Protein 1R9O (pdb70)

CATH classification: 1.10.630.10

Sequence (455 aa):
RGKLPPGPTPLPLQIGIKDISKSLTNLSKVYGPVFTLYFGLKPIVVLHGYEAVKEALIDLGEEFSGRGIFPLAERANRGFGIVFSNGKKWKEIRRFSLMTLRNFGMGKRSIEDRVQEEARCLVEELRKTKASPCDPTFILGCAPCNVICSIIFHKRFDYKDQQFLNLMEKLNENIKILSSPWIPIIDYFPGTHNKLLKNVAFMKSYILEKVKEHQESMDMNNPQDFIDCFLMKMEKEKHNQPSEFTIESLENTAVDLFGAGTETTSTTLRYALLLLLKHPEVTAKVQEEIERVIGRNRSPCMQDRSHMPYTDAVVHEVQRYIDLLPTSLPHAVTCDIKFRNYLIPKGTTILISLTSVLHDNKEFPNPEMFDPHHFLDEGGNFKKSKYFMPFSAGKRICVGEALAGMELFLFLTSILQNFNLKSLVDPKNLDTTPVVNGFASVPPFYQLCFIPIHH

GO terms:
  GO:0008392 arachidonate epoxygenase activity (F, IDA)
  GO:0004497 monooxygenase activity (F, IDA)
  GO:0019373 epoxygenase P450 pathway (P, IDA)
  GO:0046456 icosanoid biosynthetic process (P, IDA)
  GO:0008210 estrogen metabolic process (P, IDA)
  GO:0052741 (R)-limonene 6-monooxygenase activity (F, EXP)
  GO:0101021 estrogen 2-hydroxylase activity (F, EXP)
  GO:0008404 arachidonate 14,15-epoxygenase activity (F, EXP)
  GO:0008405 arachidonate 11,12-epoxygenase activity (F, EXP)
  GO:0016712 oxidoreductase activity, acting on paired donors, with incorporation or reduction of molecular oxygen, reduced flavin or flavoprotein as one donor, and incorporation of one atom of oxygen (F, EXP)
  GO:0018675 (S)-limonene 6-monooxygenase activity (F, EXP)
  GO:0018676 (S)-limonene 7-monooxygenase activity (F, EXP)
  GO:0042759 long-chain fatty acid biosynthetic process (P, TAS)
  GO:0005789 endoplasmic reticulum membrane (C, TAS)
  GO:0019373 epoxygenase P450 pathway (P, TAS)
  GO:0004497 monooxygenase activity (F, TAS)
  GO:0097267 omega-hydroxylase P450 pathway (P, TAS)
  GO:0006805 xenobiotic metabolic process (P, TAS)
  GO:0042178 xenobiotic catabolic process (P, IDA)
  GO:0016491 oxidoreductase activity (F, IDA)

B-factor: mean 37.07, std 13.45, range [13.01, 79.29]

Organism: Homo sapiens (NCBI:txid9606)

Structure (mmCIF, N/CA/C/O backbone):
data_1R9O
#
_entry.id   1R9O
#
_cell.length_a   91.047
_cell.length_b   91.047
_cell.length_c   169.480
_cell.angle_alpha   90.00
_cell.angle_beta   90.00
_cell.angle_gamma   120.00
#
_symmetry.space_group_name_H-M   'H 3'
#
loop_
_entity.id
_entity.type
_entity.pdbx_description
1 polymer 'Cytochrome P450 2C9'
2 non-polymer 'PROTOPORPHYRIN IX CONTAINING FE'
3 non-polymer FLURBIPROFEN
4 non-polymer GLYCEROL
5 water water
#
loop_
_atom_site.group_PDB
_atom_site.id
_atom_site.type_symbol
_atom_site.label_atom_id
_atom_site.label_alt_id
_atom_site.label_comp_id
_atom_site.label_asym_id
_atom_site.label_entity_id
_atom_site.label_seq_id
_atom_site.pdbx_PDB_ins_code
_atom_site.Cartn_x
_atom_site.Cartn_y
_atom_site.Cartn_z
_atom_site.occupancy
_atom_site.B_iso_or_equiv
_atom_site.auth_seq_id
_atom_site.auth_comp_id
_atom_site.auth_asym_id
_atom_site.auth_atom_id
_atom_site.pdbx_PDB_model_num
ATOM 1 N N . ARG A 1 9 ? 17.782 23.589 -34.971 1.00 52.43 26 ARG A N 1
ATOM 2 C CA . ARG A 1 9 ? 18.504 23.492 -33.670 1.00 52.89 26 ARG A CA 1
ATOM 3 C C . ARG A 1 9 ? 17.469 23.206 -32.552 1.00 52.05 26 ARG A C 1
ATOM 4 O O . ARG A 1 9 ? 17.531 22.164 -31.888 1.00 52.85 26 ARG A O 1
ATOM 12 N N . GLY A 1 10 ? 16.522 24.120 -32.344 1.00 51.98 27 GLY A N 1
ATOM 13 C CA . GLY A 1 10 ? 15.344 23.768 -31.572 1.00 48.67 27 GLY A CA 1
ATOM 14 C C . GLY A 1 10 ? 14.067 23.825 -32.394 1.00 46.62 27 GLY A C 1
ATOM 15 O O . GLY A 1 10 ? 13.997 24.497 -33.427 1.00 46.39 27 GLY A O 1
ATOM 16 N N . LYS A 1 11 ? 13.043 23.114 -31.945 1.00 42.91 28 LYS A N 1
ATOM 17 C CA . LYS A 1 11 ? 11.792 23.133 -32.637 1.00 39.60 28 LYS A CA 1
ATOM 18 C C . LYS A 1 11 ? 10.740 23.068 -31.551 1.00 38.44 28 LYS A C 1
ATOM 19 O O . LYS A 1 11 ? 10.381 21.993 -31.046 1.00 36.25 28 LYS A O 1
ATOM 25 N N . LEU A 1 12 ? 10.271 24.253 -31.200 1.00 36.91 29 LEU A N 1
ATOM 26 C CA . LEU A 1 12 ? 9.278 24.402 -30.162 1.00 36.10 29 LEU A CA 1
ATOM 27 C C . LEU A 1 12 ? 7.908 23.980 -30.668 1.00 36.31 29 LEU A C 1
ATOM 28 O O . LEU A 1 12 ? 7.660 23.901 -31.886 1.00 35.59 29 LEU A O 1
ATOM 33 N N . PRO A 1 13 ? 6.996 23.671 -29.729 1.00 37.15 30 PRO A N 1
ATOM 34 C CA . PRO A 1 13 ? 5.644 23.261 -30.074 1.00 35.44 30 PRO A CA 1
ATOM 35 C C . PRO A 1 13 ? 4.924 24.444 -30.703 1.00 34.21 30 PRO A C 1
ATOM 36 O O . PRO A 1 13 ? 5.298 25.584 -30.483 1.00 32.53 30 PRO A O 1
ATOM 40 N N . PRO A 1 14 ? 3.863 24.183 -31.471 1.00 35.02 31 PRO A N 1
ATOM 41 C CA . PRO A 1 14 ? 3.103 25.261 -32.104 1.00 36.48 31 PRO A CA 1
ATOM 42 C C . PRO A 1 14 ? 2.277 26.040 -31.064 1.00 38.74 31 PRO A C 1
ATOM 43 O O . PRO A 1 14 ? 2.061 25.557 -29.935 1.00 35.80 31 PRO A O 1
ATOM 47 N N . GLY A 1 15 ? 1.820 27.243 -31.428 1.00 38.71 32 GLY A N 1
ATOM 48 C CA . GLY A 1 15 ? 1.027 28.030 -30.498 1.00 40.95 32 GLY A CA 1
ATOM 49 C C . GLY A 1 15 ? 0.433 29.229 -31.189 1.00 43.42 32 GLY A C 1
ATOM 50 O O . GLY A 1 15 ? 0.576 29.339 -32.400 1.00 43.67 32 GLY A O 1
ATOM 51 N N . PRO A 1 16 ? -0.238 30.134 -30.465 1.00 44.97 33 PRO A N 1
ATOM 52 C CA . PRO A 1 16 ? -0.858 31.352 -31.028 1.00 47.43 33 PRO A CA 1
ATOM 53 C C . PRO A 1 16 ? 0.247 32.315 -31.484 1.00 49.99 33 PRO A C 1
ATOM 54 O O . PRO A 1 16 ? 1.382 32.197 -31.018 1.00 49.41 33 PRO A O 1
ATOM 58 N N . THR A 1 17 ? -0.057 33.282 -32.358 1.00 52.41 34 THR A N 1
ATOM 59 C CA . THR A 1 17 ? 1.003 34.200 -32.780 1.00 54.85 34 THR A CA 1
ATOM 60 C C . THR A 1 17 ? 1.335 35.083 -31.572 1.00 55.92 34 THR A C 1
ATOM 61 O O . THR A 1 17 ? 0.464 35.398 -30.782 1.00 55.26 34 THR A O 1
ATOM 65 N N . PRO A 1 18 ? 2.611 35.484 -31.426 1.00 58.36 35 PRO A N 1
ATOM 66 C CA . PRO A 1 18 ? 3.208 36.309 -30.359 1.00 60.66 35 PRO A CA 1
ATOM 67 C C . PRO A 1 18 ? 2.350 37.264 -29.527 1.00 63.04 35 PRO A C 1
ATOM 68 O O . PRO A 1 18 ? 1.286 37.729 -29.967 1.00 63.40 35 PRO A O 1
ATOM 72 N N . LEU A 1 19 ? 2.848 37.536 -28.311 1.00 65.62 36 LEU A N 1
ATOM 73 C CA . LEU A 1 19 ? 2.224 38.418 -27.306 1.00 68.06 36 LEU A CA 1
ATOM 74 C C . LEU A 1 19 ? 1.025 37.890 -26.532 1.00 69.34 36 LEU A C 1
ATOM 75 O O . LEU A 1 19 ? 0.591 38.565 -25.596 1.00 70.73 36 LEU A O 1
ATOM 80 N N . PRO A 1 20 ? 0.476 36.695 -26.880 1.00 70.16 37 PRO A N 1
ATOM 81 C CA . PRO A 1 20 ? -0.698 36.211 -26.130 1.00 70.30 37 PRO A CA 1
ATOM 82 C C . PRO A 1 20 ? -0.558 36.276 -24.606 1.00 70.97 37 PRO A C 1
ATOM 83 O O . PRO A 1 20 ? 0.054 35.399 -23.983 1.00 71.66 37 PRO A O 1
ATOM 87 N N . LEU A 1 26 ? -9.194 44.655 -17.597 1.00 61.57 43 LEU A N 1
ATOM 88 C CA . LEU A 1 26 ? -8.719 45.298 -16.381 1.00 62.15 43 LEU A CA 1
ATOM 89 C C . LEU A 1 26 ? -7.666 44.393 -15.701 1.00 61.70 43 LEU A C 1
ATOM 90 O O . LEU A 1 26 ? -6.670 44.031 -16.321 1.00 60.99 43 LEU A O 1
ATOM 95 N N . GLN A 1 27 ? -7.897 44.034 -14.435 1.00 60.73 44 GLN A N 1
ATOM 96 C CA . GLN A 1 27 ? -6.962 43.199 -13.680 1.00 59.26 44 GLN A CA 1
ATOM 97 C C . GLN A 1 27 ? -7.220 41.685 -13.815 1.00 58.79 44 GLN A C 1
ATOM 98 O O . GLN A 1 27 ? -8.252 41.171 -13.328 1.00 58.88 44 GLN A O 1
ATOM 104 N N . ILE A 1 28 ? -6.281 40.981 -14.474 1.00 56.56 45 ILE A N 1
ATOM 105 C CA . ILE A 1 28 ? -6.350 39.517 -14.699 1.00 53.30 45 ILE A CA 1
ATOM 106 C C . ILE A 1 28 ? -5.524 38.647 -13.703 1.00 50.29 45 ILE A C 1
ATOM 107 O O . ILE A 1 28 ? -4.299 38.831 -13.524 1.00 48.58 45 ILE A O 1
ATOM 112 N N . GLY A 1 29 ? -6.206 37.677 -13.090 1.00 46.79 46 GLY A N 1
ATOM 113 C CA . GLY A 1 29 ? -5.557 36.799 -12.127 1.00 41.79 46 GLY A CA 1
ATOM 114 C C . GLY A 1 29 ? -5.090 35.461 -12.685 1.00 38.37 46 GLY A C 1
ATOM 115 O O . GLY A 1 29 ? -5.321 35.116 -13.851 1.00 36.02 46 GLY A O 1
ATOM 116 N N . ILE A 1 30 ? -4.436 34.683 -11.826 1.00 36.97 47 ILE A N 1
ATOM 117 C CA . ILE A 1 30 ? -3.926 33.377 -12.239 1.00 35.66 47 ILE A CA 1
ATOM 118 C C . ILE A 1 30 ? -5.035 32.444 -12.737 1.00 36.03 47 ILE A C 1
ATOM 119 O O . ILE A 1 30 ? -4.845 31.714 -13.701 1.00 37.60 47 ILE A O 1
ATOM 124 N N . LYS A 1 31 ? -6.213 32.507 -12.123 1.00 36.41 48 LYS A N 1
ATOM 125 C CA . LYS A 1 31 ? -7.313 31.668 -12.515 1.00 36.95 48 LYS A CA 1
ATOM 126 C C . LYS A 1 31 ? -7.813 31.992 -13.920 1.00 37.75 48 LYS A C 1
ATOM 127 O O . LYS A 1 31 ? -8.304 31.118 -14.649 1.00 36.86 48 LYS A O 1
ATOM 133 N N . ASP A 1 32 ? -7.653 33.246 -14.304 1.00 37.83 49 ASP A N 1
ATOM 134 C CA . ASP A 1 32 ? -8.035 33.699 -15.636 1.00 38.97 49 ASP A CA 1
ATOM 135 C C . ASP A 1 32 ? -7.003 33.168 -16.608 1.00 37.29 49 ASP A C 1
ATOM 136 O O . ASP A 1 32 ? -7.331 32.664 -17.713 1.00 38.13 49 ASP A O 1
ATOM 141 N N . ILE A 1 33 ? -5.748 33.272 -16.196 1.00 35.54 50 ILE A N 1
ATOM 142 C CA . ILE A 1 33 ? -4.658 32.771 -17.030 1.00 34.75 50 ILE A CA 1
ATOM 143 C C . ILE A 1 33 ? -4.842 31.269 -17.236 1.00 34.76 50 ILE A C 1
ATOM 144 O O . ILE A 1 33 ? -4.818 30.752 -18.371 1.00 32.82 50 ILE A O 1
ATOM 149 N N . SER A 1 34 ? -5.108 30.562 -16.143 1.00 33.80 51 SER A N 1
ATOM 150 C CA . SER A 1 34 ? -5.263 29.112 -16.270 1.00 34.19 51 SER A CA 1
ATOM 151 C C . SER A 1 34 ? -6.391 28.768 -17.246 1.00 33.87 51 SER A C 1
ATOM 152 O O . SER A 1 34 ? -6.282 27.879 -18.102 1.00 33.72 51 SER A O 1
ATOM 155 N N . LYS A 1 35 ? -7.488 29.497 -17.113 1.00 36.21 52 LYS A N 1
ATOM 156 C CA . LYS A 1 35 ? -8.642 29.311 -17.986 1.00 36.82 52 LYS A CA 1
ATOM 157 C C . LYS A 1 35 ? -8.155 29.549 -19.416 1.00 35.76 52 LYS A C 1
ATOM 158 O O . LYS A 1 35 ? -8.498 28.805 -20.320 1.00 36.05 52 LYS A O 1
ATOM 164 N N . SER A 1 36 ? -7.357 30.586 -19.631 1.00 35.58 53 SER A N 1
ATOM 165 C CA . SER A 1 36 ? -6.839 30.814 -20.986 1.00 35.32 53 SER A CA 1
ATOM 166 C C . SER A 1 36 ? -5.996 29.644 -21.457 1.00 35.04 53 SER A C 1
ATOM 167 O O . SER A 1 36 ? -6.099 29.205 -22.609 1.00 34.19 53 SER A O 1
ATOM 170 N N . LEU A 1 37 ? -5.145 29.114 -20.574 1.00 33.96 54 LEU A N 1
ATOM 171 C CA . LEU A 1 37 ? -4.302 27.996 -20.994 1.00 32.43 54 LEU A CA 1
ATOM 172 C C . LEU A 1 37 ? -5.107 26.757 -21.386 1.00 31.62 54 LEU A C 1
AT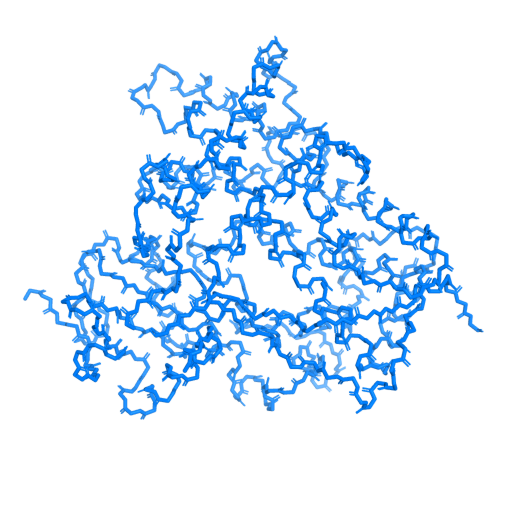OM 173 O O . LEU A 1 37 ? -4.758 26.027 -22.322 1.00 29.73 54 LEU A O 1
ATOM 178 N N . THR A 1 38 ? -6.190 26.513 -20.661 1.00 32.20 55 THR A N 1
ATOM 179 C CA . THR A 1 38 ? -7.047 25.354 -20.950 1.00 32.60 55 THR A CA 1
ATOM 180 C C . THR A 1 38 ? -7.743 25.513 -22.302 1.00 32.98 55 THR A C 1
ATOM 181 O O . THR A 1 38 ? -7.818 24.560 -23.119 1.00 32.34 55 THR A O 1
ATOM 185 N N . ASN A 1 39 ? -8.238 26.726 -22.560 1.00 35.10 56 ASN A N 1
ATOM 186 C CA . ASN A 1 39 ? -8.864 27.007 -23.864 1.00 36.25 56 ASN A CA 1
ATOM 187 C C . ASN A 1 39 ? -7.839 26.800 -24.992 1.00 35.74 56 ASN A C 1
ATOM 188 O O . ASN A 1 39 ? -8.157 26.206 -26.012 1.00 36.34 56 ASN A O 1
ATOM 193 N N . LEU A 1 40 ? -6.618 27.293 -24.809 1.00 34.98 57 LEU A N 1
ATOM 194 C CA . LEU A 1 40 ? -5.580 27.081 -25.800 1.00 35.23 57 LEU A CA 1
ATOM 195 C C . LEU A 1 40 ? -5.254 25.601 -26.013 1.00 37.47 57 LEU A C 1
ATOM 196 O O . LEU A 1 40 ? -4.923 25.218 -27.155 1.00 37.79 57 LEU A O 1
ATOM 201 N N . SER A 1 41 ? -5.340 24.752 -24.961 1.00 36.92 58 SER A N 1
ATOM 202 C CA . SER A 1 41 ? -5.014 23.331 -25.142 1.00 36.43 58 SER A CA 1
ATOM 203 C C . SER A 1 41 ? -6.037 22.668 -26.053 1.00 37.96 58 SER A C 1
ATOM 204 O O . SER A 1 41 ? -5.727 21.699 -26.754 1.00 37.74 58 SER A O 1
ATOM 207 N N . LYS A 1 42 ? -7.262 23.177 -26.053 1.00 39.68 59 LYS A N 1
ATOM 208 C CA . LYS A 1 42 ? -8.291 22.598 -26.913 1.00 42.84 59 LYS A CA 1
ATOM 209 C C . LYS A 1 42 ? -7.993 22.886 -28.407 1.00 42.48 59 LYS A C 1
ATOM 210 O O . LYS A 1 42 ? -8.299 22.092 -29.290 1.00 42.77 59 LYS A O 1
ATOM 216 N N . VAL A 1 43 ? -7.366 24.018 -28.662 1.00 42.03 60 VAL A N 1
ATOM 217 C CA . VAL A 1 43 ? -6.991 24.413 -30.027 1.00 43.61 60 VAL A CA 1
ATOM 218 C C . VAL A 1 43 ? -5.718 23.689 -30.488 1.00 43.82 60 VAL A C 1
ATOM 219 O O . VAL A 1 43 ? -5.755 22.910 -31.455 1.00 44.02 60 VAL A O 1
ATOM 223 N N . TYR A 1 44 ? -4.614 23.915 -29.752 1.00 43.33 61 TYR A N 1
ATOM 224 C CA . TYR A 1 44 ? -3.279 23.329 -30.035 1.00 41.89 61 TYR A CA 1
ATOM 225 C C . TYR A 1 44 ? -2.895 21.983 -29.434 1.00 40.69 61 TYR A C 1
ATOM 226 O O . TYR A 1 44 ? -1.841 21.453 -29.778 1.00 41.97 61 TYR A O 1
ATOM 235 N N . GLY A 1 45 ? -3.701 21.420 -28.538 1.00 38.58 62 GLY A N 1
ATOM 236 C CA . GLY A 1 45 ? -3.303 20.157 -27.923 1.00 35.42 62 GLY A CA 1
ATOM 237 C C . GLY A 1 45 ? -2.622 20.319 -26.534 1.00 34.58 62 GLY A C 1
ATOM 238 O O . GLY A 1 45 ? -2.469 21.450 -26.033 1.00 32.44 62 GLY A O 1
ATOM 239 N N . PRO A 1 46 ? -2.147 19.216 -25.914 1.00 33.66 63 PRO A N 1
ATOM 240 C CA . PRO A 1 46 ? -1.494 19.229 -24.587 1.00 32.72 63 PRO A CA 1
ATOM 241 C C . PRO A 1 46 ? -0.184 19.975 -24.421 1.00 31.31 63 PRO A C 1
ATOM 242 O O . PRO A 1 46 ? 0.160 20.321 -23.296 1.00 29.15 63 PRO A O 1
ATOM 246 N N . VAL A 1 47 ? 0.556 20.213 -25.507 1.00 30.65 64 VAL A N 1
ATOM 247 C CA . VAL A 1 47 ? 1.851 20.905 -25.420 1.00 29.80 64 VAL A CA 1
ATOM 248 C C . VAL A 1 47 ? 1.908 22.027 -26.452 1.00 32.78 64 VAL A C 1
ATOM 249 O O . VAL A 1 47 ? 1.776 21.745 -27.650 1.00 33.18 64 VAL A O 1
ATOM 253 N N . PHE A 1 48 ? 2.122 23.267 -26.006 1.00 31.61 65 PHE A N 1
ATOM 254 C CA . PHE A 1 48 ? 2.148 24.404 -26.912 1.00 31.28 65 PHE A CA 1
ATOM 255 C C . PHE A 1 48 ? 3.011 25.550 -26.422 1.00 33.56 65 PHE A C 1
ATOM 256 O O . PHE A 1 48 ? 3.375 25.629 -25.209 1.00 29.95 65 PHE A O 1
ATOM 264 N N . THR A 1 49 ? 3.370 26.430 -27.369 1.00 32.47 66 THR A N 1
ATOM 265 C CA . THR A 1 49 ? 4.213 27.568 -27.059 1.00 32.87 66 THR A CA 1
ATOM 266 C C . THR A 1 49 ? 3.467 28.882 -27.114 1.00 35.70 66 THR A C 1
ATOM 267 O O . THR A 1 49 ? 2.589 29.079 -27.971 1.00 35.77 66 THR A O 1
ATOM 271 N N . LEU A 1 50 ? 3.810 29.766 -26.169 1.00 37.68 67 LEU A N 1
ATOM 272 C CA . LEU A 1 50 ? 3.277 31.124 -26.072 1.00 41.35 67 LEU A CA 1
ATOM 273 C C . LEU A 1 50 ? 4.510 32.012 -26.132 1.00 44.19 67 LEU A C 1
ATOM 274 O O . LEU A 1 50 ? 5.577 31.588 -25.688 1.00 46.10 67 LEU A O 1
ATOM 279 N N . TYR A 1 51 ? 4.388 33.227 -26.662 1.00 46.69 68 TYR A N 1
ATOM 280 C CA . TYR A 1 51 ? 5.514 34.164 -26.700 1.00 48.60 68 TYR A CA 1
ATOM 281 C C . TYR A 1 51 ? 5.096 35.478 -26.082 1.00 51.40 68 TYR A C 1
ATOM 282 O O . TYR A 1 51 ? 4.010 35.958 -26.348 1.00 52.36 68 TYR A O 1
ATOM 291 N N . PHE A 1 52 ? 5.952 36.060 -25.254 1.00 54.40 69 PHE A N 1
ATOM 292 C CA . PHE A 1 52 ? 5.679 37.359 -24.662 1.00 56.52 69 PHE A CA 1
ATOM 293 C C . PHE A 1 52 ? 6.909 38.162 -25.019 1.00 57.98 69 PHE A C 1
ATOM 294 O O . PHE A 1 52 ? 7.853 38.314 -24.219 1.00 58.27 69 PHE A O 1
ATOM 302 N N . GLY A 1 53 ? 6.875 38.660 -26.253 1.00 58.78 70 GLY A N 1
ATOM 303 C CA . GLY A 1 53 ? 7.978 39.404 -26.815 1.00 59.18 70 GLY A CA 1
ATOM 304 C C . GLY A 1 53 ? 8.637 38.347 -27.672 1.00 59.70 70 GLY A C 1
ATOM 305 O O . GLY A 1 53 ? 7.980 37.680 -28.505 1.00 60.24 70 GLY A O 1
ATOM 306 N N . LEU A 1 54 ? 9.936 38.170 -27.476 1.00 59.24 71 LEU A N 1
ATOM 307 C CA . LEU A 1 54 ? 10.644 37.136 -28.227 1.00 58.39 71 LEU A CA 1
ATOM 308 C C . LEU A 1 54 ? 10.837 35.996 -27.213 1.00 55.44 71 LEU A C 1
ATOM 309 O O . LEU A 1 54 ? 11.584 35.045 -27.461 1.00 55.22 71 LEU A O 1
ATOM 314 N N . LYS A 1 55 ? 10.147 36.100 -26.076 1.00 52.56 72 LYS A N 1
ATOM 315 C CA . LYS A 1 55 ? 10.283 35.083 -25.027 1.00 50.20 72 LYS A CA 1
ATOM 316 C C . LYS A 1 55 ? 9.268 33.943 -25.153 1.00 46.09 72 LYS A C 1
ATOM 317 O O . LYS A 1 55 ? 8.069 34.145 -24.960 1.00 45.96 72 LYS A O 1
ATOM 323 N N . PRO A 1 56 ? 9.740 32.728 -25.491 1.00 42.78 73 PRO A N 1
ATOM 324 C CA . PRO A 1 56 ? 8.810 31.606 -25.616 1.00 40.25 73 PRO A CA 1
ATOM 325 C C . PRO A 1 56 ? 8.568 30.874 -24.267 1.00 37.47 73 PRO A C 1
ATOM 326 O O . PRO A 1 56 ? 9.471 30.737 -23.462 1.00 37.79 73 PRO A O 1
ATOM 330 N N . ILE A 1 57 ? 7.334 30.457 -24.008 1.00 34.55 74 ILE A N 1
ATOM 331 C CA . ILE A 1 57 ? 7.047 29.697 -22.798 1.00 33.54 74 ILE A CA 1
ATOM 332 C C . ILE A 1 57 ? 6.332 28.440 -23.285 1.00 30.91 74 ILE A C 1
ATOM 333 O O . ILE A 1 57 ? 5.307 28.534 -23.942 1.00 32.82 74 ILE A O 1
ATOM 338 N N . VAL A 1 58 ? 6.890 27.272 -23.004 1.00 28.46 75 VAL A N 1
ATOM 339 C CA . VAL A 1 58 ? 6.254 26.031 -23.432 1.00 27.12 75 VAL A CA 1
ATOM 340 C C . VAL A 1 58 ? 5.298 25.598 -22.313 1.00 27.40 75 VAL A C 1
ATOM 341 O O . VAL A 1 58 ? 5.721 25.428 -21.149 1.00 28.54 75 VAL A O 1
ATOM 345 N N . VAL A 1 59 ? 4.021 25.445 -22.636 1.00 25.36 76 VAL A N 1
ATOM 346 C CA . VAL A 1 59 ? 3.015 25.065 -21.652 1.00 26.58 76 VAL A CA 1
ATOM 347 C C . VAL A 1 59 ? 2.716 23.559 -21.723 1.00 27.59 76 VAL A C 1
ATOM 348 O O . VAL A 1 59 ? 2.605 22.997 -22.838 1.00 27.63 76 VAL A O 1
ATOM 352 N N . LEU A 1 60 ? 2.638 22.902 -20.558 1.00 25.64 77 LEU A N 1
ATOM 353 C CA . LEU A 1 60 ? 2.297 21.466 -20.492 1.00 25.16 77 LEU A CA 1
ATOM 354 C C . LEU A 1 60 ? 0.902 21.365 -19.867 1.00 26.07 77 LEU A C 1
ATOM 355 O O . LEU A 1 60 ? 0.671 21.832 -18.721 1.00 25.31 77 LEU A O 1
ATOM 360 N N . HIS A 1 61 ? -0.022 20.725 -20.572 1.00 25.11 78 HIS A N 1
ATOM 361 C CA . HIS A 1 61 ? -1.412 20.670 -20.057 1.00 25.27 78 HIS A CA 1
ATOM 362 C C . HIS A 1 61 ? -1.940 19.239 -20.088 1.00 26.08 78 HIS A C 1
ATOM 363 O O . HIS A 1 61 ? -1.793 18.547 -21.106 1.00 24.67 78 HIS A O 1
ATOM 370 N N . GLY A 1 62 ? -2.521 18.793 -18.964 1.00 24.56 79 GLY A N 1
ATOM 371 C CA . GLY A 1 62 ? -3.024 17.458 -18.899 1.00 25.31 79 GLY A CA 1
ATOM 372 C C . GLY A 1 62 ? -1.991 16.562 -18.204 1.00 26.86 79 GLY A C 1
ATOM 373 O O . GLY A 1 62 ? -0.761 16.733 -18.331 1.00 25.52 79 GLY A O 1
ATOM 374 N N . TYR A 1 63 ? -2.508 15.626 -17.432 1.00 25.78 80 TYR A N 1
ATOM 375 C CA . TYR A 1 63 ? -1.664 14.708 -16.678 1.00 26.62 80 TYR A CA 1
ATOM 376 C C . TYR A 1 63 ? -0.596 13.993 -17.502 1.00 26.46 80 TYR A C 1
ATOM 377 O O . TYR A 1 63 ? 0.559 13.895 -17.072 1.00 26.00 80 TYR A O 1
ATOM 386 N N . GLU A 1 64 ? -0.953 13.505 -18.701 1.00 27.84 81 GLU A N 1
ATOM 387 C CA . GLU A 1 64 ? 0.035 12.744 -19.458 1.00 27.22 81 GLU A CA 1
ATOM 388 C C . GLU A 1 64 ? 1.281 13.522 -19.843 1.00 24.89 81 GLU A C 1
ATOM 389 O O . GLU A 1 64 ? 2.387 13.008 -19.766 1.00 25.12 81 GLU A O 1
ATOM 395 N N . ALA A 1 65 ? 1.113 14.764 -20.244 1.00 24.90 82 ALA A N 1
ATOM 396 C CA . ALA A 1 65 ? 2.244 15.595 -20.615 1.00 23.98 82 ALA A CA 1
ATOM 397 C C . ALA A 1 65 ? 2.994 16.049 -19.347 1.00 24.19 82 ALA A C 1
ATOM 398 O O . ALA A 1 65 ? 4.211 16.078 -19.345 1.00 23.88 82 ALA A O 1
ATOM 400 N N . VAL A 1 66 ? 2.268 16.389 -18.281 1.00 23.84 83 VAL A N 1
ATOM 401 C CA . VAL A 1 66 ? 2.933 16.814 -17.021 1.00 23.28 83 VAL A CA 1
ATOM 402 C C . VAL A 1 66 ? 3.780 15.633 -16.471 1.00 22.21 83 VAL A C 1
ATOM 403 O O . VAL A 1 66 ? 4.957 15.801 -16.144 1.00 20.01 83 VAL A O 1
ATOM 407 N N . LYS A 1 67 ? 3.217 14.429 -16.489 1.00 24.04 84 LYS A N 1
ATOM 408 C CA . LYS A 1 67 ? 3.939 13.211 -16.002 1.00 26.23 84 LYS A CA 1
ATOM 409 C C . LYS A 1 67 ? 5.182 12.896 -16.818 1.00 27.16 84 LYS A C 1
ATOM 410 O O . LYS A 1 67 ? 6.296 12.680 -16.288 1.00 26.68 84 LYS A O 1
ATOM 416 N N . GLU A 1 68 ? 5.001 12.872 -18.132 1.00 27.38 85 GLU A N 1
ATOM 417 C CA . GLU A 1 68 ? 6.112 12.538 -19.020 1.00 27.53 85 GLU A CA 1
ATOM 418 C C . GLU A 1 68 ? 7.273 13.517 -18.858 1.00 24.44 85 GLU A C 1
ATOM 419 O O . GLU A 1 68 ? 8.410 13.119 -18.904 1.00 24.00 85 GLU A O 1
ATOM 425 N N . ALA A 1 69 ? 6.972 14.796 -18.664 1.00 22.96 86 ALA A N 1
ATOM 426 C CA . ALA A 1 69 ? 8.001 15.799 -18.508 1.00 22.10 86 ALA A CA 1
ATOM 427 C C . ALA A 1 69 ? 8.603 15.785 -17.101 1.00 22.86 86 ALA A C 1
ATOM 428 O O . ALA A 1 69 ? 9.729 15.345 -16.910 1.00 22.43 86 ALA A O 1
ATOM 430 N N . LEU A 1 70 ? 7.809 16.238 -16.126 1.00 22.64 87 LEU A N 1
ATOM 431 C CA . LEU A 1 70 ? 8.234 16.355 -14.696 1.00 23.58 87 LEU A CA 1
ATOM 432 C C . LEU A 1 70 ? 8.664 15.051 -14.059 1.00 25.03 87 LEU A C 1
ATOM 433 O O . LEU A 1 70 ? 9.621 15.031 -13.302 1.00 24.61 87 LEU A O 1
ATOM 438 N N . ILE A 1 71 ? 7.982 13.945 -14.397 1.00 28.03 88 ILE A N 1
ATOM 439 C CA . ILE A 1 71 ? 8.346 12.661 -13.808 1.00 30.36 88 ILE A CA 1
ATOM 440 C C . ILE A 1 71 ? 9.264 11.801 -14.660 1.00 31.71 88 ILE A C 1
ATOM 441 O O . ILE A 1 71 ? 10.363 11.486 -14.224 1.00 33.02 88 ILE A O 1
ATOM 446 N N . ASP A 1 72 ? 8.865 11.448 -15.883 1.00 32.23 89 ASP A N 1
ATOM 447 C CA . ASP A 1 72 ? 9.733 10.632 -16.721 1.00 32.99 89 ASP A CA 1
ATOM 448 C C . ASP A 1 72 ? 11.025 11.290 -17.215 1.00 32.31 89 ASP A C 1
ATOM 449 O O . ASP A 1 72 ? 11.985 10.586 -17.475 1.00 31.13 89 ASP A O 1
ATOM 454 N N . LEU A 1 73 ? 11.075 12.612 -17.350 1.00 29.54 90 LEU A N 1
ATOM 455 C CA . LEU A 1 73 ? 12.314 13.312 -17.757 1.00 29.46 90 LEU A CA 1
ATOM 456 C C . LEU A 1 73 ? 12.606 14.268 -16.630 1.00 29.02 90 LEU A C 1
ATOM 457 O O . LEU A 1 73 ? 12.903 15.426 -16.872 1.00 28.94 90 LEU A O 1
ATOM 462 N N . GLY A 1 74 ? 12.484 13.773 -15.405 1.00 29.76 91 GLY A N 1
ATOM 463 C CA . GLY A 1 74 ? 12.633 14.601 -14.209 1.00 27.95 91 GLY A CA 1
ATOM 464 C C . GLY A 1 74 ? 13.769 15.576 -14.118 1.00 27.91 91 GLY A C 1
ATOM 465 O O . GLY A 1 74 ? 13.607 16.754 -13.774 1.00 29.60 91 GLY A O 1
ATOM 466 N N . GLU A 1 75 ? 14.951 15.074 -14.434 1.00 29.35 92 GLU A N 1
ATOM 467 C CA . GLU A 1 75 ? 16.157 15.846 -14.410 1.00 29.81 92 GLU A CA 1
ATOM 468 C C . GLU A 1 75 ? 16.102 16.999 -15.426 1.00 29.06 92 GLU A C 1
ATOM 469 O O . GLU A 1 75 ? 16.381 18.174 -15.114 1.00 29.37 92 GLU A O 1
ATOM 475 N N . GLU A 1 76 ? 15.746 16.665 -16.653 1.00 26.72 93 GLU A N 1
ATOM 476 C CA . GLU A 1 76 ? 15.703 17.656 -17.717 1.00 27.65 93 GLU A CA 1
ATOM 477 C C . GLU A 1 76 ? 14.746 18.767 -17.438 1.00 26.30 93 GLU A C 1
ATOM 478 O O . GLU A 1 76 ? 14.985 19.876 -17.869 1.00 24.97 93 GLU A O 1
ATOM 484 N N . PHE A 1 77 ? 13.666 18.470 -16.706 1.00 26.29 94 PHE A N 1
ATOM 485 C CA . PHE A 1 77 ? 12.661 19.478 -16.384 1.00 25.57 94 PHE A CA 1
ATOM 486 C C . PHE A 1 77 ? 12.743 20.044 -14.933 1.00 25.63 94 PHE A C 1
ATOM 487 O O . PHE A 1 77 ? 11.825 20.712 -14.468 1.00 26.09 94 PHE A O 1
ATOM 495 N N . SER A 1 78 ? 13.845 19.784 -14.239 1.00 24.19 95 SER A N 1
ATOM 496 C CA . SER A 1 78 ? 14.017 20.236 -12.848 1.00 24.60 95 SER A CA 1
ATOM 497 C C . SER A 1 78 ? 14.528 21.682 -12.702 1.00 25.35 95 SER A C 1
ATOM 498 O O . SER A 1 78 ? 14.718 22.181 -11.573 1.00 24.72 95 SER A O 1
ATOM 501 N N . GLY A 1 79 ? 14.711 22.390 -13.826 1.00 22.43 96 GLY A N 1
ATOM 502 C CA . GLY A 1 79 ? 15.208 23.750 -13.699 1.00 20.41 96 GLY A CA 1
ATOM 503 C C . GLY A 1 79 ? 14.116 24.706 -13.294 1.00 24.19 96 GLY A C 1
ATOM 504 O O . GLY A 1 79 ? 12.933 24.371 -13.421 1.00 23.40 96 GLY A O 1
ATOM 505 N N . ARG A 1 80 ? 14.515 25.880 -12.782 1.00 25.32 97 ARG A N 1
ATOM 506 C CA . ARG A 1 80 ? 13.617 26.926 -12.354 1.00 27.85 97 ARG A CA 1
ATOM 507 C C . ARG A 1 80 ? 13.620 28.026 -13.420 1.00 30.71 97 ARG A C 1
ATOM 508 O O . ARG A 1 80 ? 14.689 28.439 -13.874 1.00 28.74 97 ARG A O 1
ATOM 516 N N . GLY A 1 81 ? 12.421 28.465 -13.797 1.00 34.96 98 GLY A N 1
ATOM 517 C CA . GLY A 1 81 ? 12.239 29.506 -14.807 1.00 40.98 98 GLY A CA 1
ATOM 518 C C . GLY A 1 81 ? 12.579 30.871 -14.253 1.00 45.83 98 GLY A C 1
ATOM 519 O O . GLY A 1 81 ? 12.030 31.291 -13.241 1.00 45.89 98 GLY A O 1
ATOM 520 N N . ILE A 1 82 ? 13.513 31.547 -14.916 1.00 51.99 99 ILE A N 1
ATOM 521 C CA . ILE A 1 82 ? 14.013 32.877 -14.519 1.00 57.99 99 ILE A CA 1
ATOM 522 C C . ILE A 1 82 ? 13.051 33.806 -13.768 1.00 61.56 99 ILE A C 1
ATOM 523 O O . ILE A 1 82 ? 13.459 34.431 -12.774 1.00 61.97 99 ILE A O 1
ATOM 528 N N . PHE A 1 83 ? 11.795 33.892 -14.245 1.00 65.53 100 PHE A N 1
ATOM 529 C CA . PHE A 1 83 ? 10.737 34.755 -13.659 1.00 69.40 100 PHE A CA 1
ATOM 530 C C . PHE A 1 83 ? 10.707 36.209 -14.225 1.00 71.58 100 PHE A C 1
ATOM 531 O O . PHE A 1 83 ? 11.639 36.634 -14.942 1.00 73.04 100 PHE A O 1
ATOM 539 N N . PRO A 1 84 ? 9.624 36.981 -13.920 1.00 72.65 101 PRO A N 1
ATOM 540 C CA . PRO A 1 84 ? 9.474 38.380 -14.371 1.00 72.99 101 PRO A CA 1
ATOM 541 C C . PRO A 1 84 ? 10.627 39.363 -13.960 1.00 73.38 101 PRO A C 1
ATOM 542 O O . PRO A 1 84 ? 10.475 40.596 -14.080 1.00 73.21 101 PRO A O 1
ATOM 546 N N . LEU A 1 85 ? 11.754 38.816 -13.472 1.00 73.43 102 LEU A N 1
ATOM 547 C CA . LEU A 1 85 ? 12.944 39.598 -13.067 1.00 73.36 102 LEU A CA 1
ATOM 548 C C . LEU A 1 85 ? 14.035 38.670 -12.492 1.00 73.56 102 LEU A C 1
ATOM 549 O O . LEU A 1 85 ? 13.853 37.452 -12.449 1.00 73.94 102 LEU A O 1
ATOM 554 N N . ALA A 1 86 ? 15.154 39.244 -12.042 1.00 73.92 103 ALA A N 1
ATOM 555 C CA . ALA A 1 86 ? 16.273 38.455 -11.511 1.00 74.16 103 ALA A CA 1
ATOM 556 C C . ALA A 1 86 ? 16.623 38.708 -10.041 1.00 74.88 103 ALA A C 1
ATOM 557 O O . ALA A 1 86 ? 17.414 37.961 -9.448 1.00 73.97 103 ALA A O 1
ATOM 559 N N . GLU A 1 87 ? 16.053 39.762 -9.458 1.00 75.67 104 GLU A N 1
ATOM 560 C CA . GLU A 1 87 ? 16.313 40.079 -8.051 1.00 76.51 104 GLU A CA 1
ATOM 561 C C . GLU A 1 87 ? 17.797 40.252 -7.759 1.00 76.89 104 GLU A C 1
ATOM 562 O O . GLU A 1 87 ? 18.451 39.282 -7.328 1.00 77.40 104 GLU A O 1
ATOM 568 N N . ARG A 1 88 ? 18.344 41.450 -7.970 1.00 76.38 105 ARG A N 1
ATOM 569 C CA . ARG A 1 88 ? 19.768 41.623 -7.673 1.00 76.29 105 ARG A CA 1
ATOM 570 C C . ARG A 1 88 ? 19.992 41.379 -6.165 1.00 75.99 105 ARG A C 1
ATOM 571 O O . ARG A 1 88 ? 21.147 41.304 -5.684 1.00 75.99 105 ARG A O 1
ATOM 579 N N . ALA A 1 89 ? 18.880 41.238 -5.432 1.00 74.59 106 ALA A N 1
ATOM 580 C CA . ALA A 1 89 ? 18.947 40.925 -4.010 1.00 72.63 106 ALA A CA 1
ATOM 581 C C . ALA A 1 89 ? 19.675 39.585 -4.051 1.00 71.58 106 ALA A C 1
ATOM 582 O O . ALA A 1 89 ? 20.204 39.089 -3.038 1.00 71.64 106 ALA A O 1
ATOM 584 N N . ASN A 1 90 ? 19.678 39.012 -5.259 1.00 69.68 107 ASN A N 1
ATOM 585 C CA . ASN A 1 90 ? 20.313 37.734 -5.540 1.00 67.97 107 ASN A CA 1
ATOM 586 C C . ASN A 1 90 ? 19.631 36.622 -4.746 1.00 6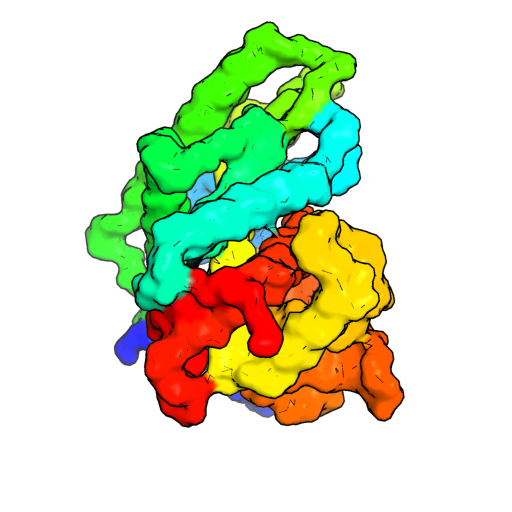5.88 107 ASN A C 1
ATOM 587 O O . ASN A 1 90 ? 20.215 35.994 -3.860 1.00 65.59 107 ASN A O 1
ATOM 592 N N . ARG A 1 91 ? 18.361 36.406 -5.073 1.00 63.24 108 ARG A N 1
ATOM 593 C CA . ARG A 1 91 ? 17.526 35.380 -4.452 1.00 59.93 108 ARG A CA 1
ATOM 594 C C . ARG A 1 91 ? 17.993 33.987 -4.881 1.00 57.59 108 ARG A C 1
ATOM 595 O O . ARG A 1 91 ? 17.601 32.981 -4.292 1.00 57.61 108 ARG A O 1
ATOM 603 N N . GLY A 1 92 ? 18.817 33.964 -5.937 1.00 54.51 109 GLY A N 1
ATOM 604 C CA . GLY A 1 92 ? 19.290 32.732 -6.522 1.00 50.43 109 GLY A CA 1
ATOM 605 C C . GLY A 1 92 ? 20.275 31.953 -5.715 1.00 49.27 109 GLY A C 1
ATOM 606 O O . GLY A 1 92 ? 21.024 31.163 -6.282 1.00 48.72 109 GLY A O 1
ATOM 607 N N . PHE A 1 93 ? 20.297 32.161 -4.401 1.00 47.85 110 PHE A N 1
ATOM 608 C CA . PHE A 1 93 ? 21.233 31.414 -3.562 1.00 46.25 110 PHE A CA 1
ATOM 609 C C . PHE A 1 93 ? 20.530 30.577 -2.561 1.00 44.32 110 PHE A C 1
ATOM 610 O O . PHE A 1 93 ? 21.175 30.051 -1.662 1.00 44.57 110 PHE A O 1
ATOM 618 N N . GLY A 1 94 ? 19.203 30.477 -2.697 1.00 41.26 111 GLY A N 1
ATOM 619 C CA . GLY A 1 94 ? 18.421 29.659 -1.790 1.00 36.41 111 GLY A CA 1
ATOM 620 C C . GLY A 1 94 ? 17.956 28.399 -2.523 1.00 33.49 111 GLY A C 1
ATOM 621 O O . GLY A 1 94 ? 18.719 27.777 -3.265 1.00 31.06 111 GLY A O 1
ATOM 622 N N . ILE A 1 95 ? 16.704 28.022 -2.317 1.00 31.19 112 ILE A N 1
ATOM 623 C CA . ILE A 1 95 ? 16.174 26.831 -2.982 1.00 30.24 112 ILE A CA 1
ATOM 624 C C . ILE A 1 95 ? 15.226 27.252 -4.139 1.00 29.81 112 ILE A C 1
ATOM 625 O O . ILE A 1 95 ? 15.405 26.846 -5.293 1.00 29.34 112 ILE A O 1
ATOM 630 N N . VAL A 1 96 ? 14.237 28.073 -3.815 1.00 29.53 113 VAL A N 1
ATOM 631 C CA . VAL A 1 96 ? 13.208 28.486 -4.777 1.00 29.61 113 VAL A CA 1
ATOM 632 C C . VAL A 1 96 ? 13.720 29.037 -6.106 1.00 31.14 113 VAL A C 1
ATOM 633 O O . VAL A 1 96 ? 13.269 28.622 -7.171 1.00 31.31 113 VAL A O 1
ATOM 637 N N . PHE A 1 97 ? 14.669 29.951 -6.064 1.00 31.33 114 PHE A N 1
ATOM 638 C CA . PHE A 1 97 ? 15.117 30.497 -7.314 1.00 32.39 114 PHE A CA 1
ATOM 639 C C . PHE A 1 97 ? 16.486 30.087 -7.752 1.00 31.97 114 PHE A C 1
ATOM 640 O O . PHE A 1 97 ? 17.045 30.745 -8.598 1.00 33.45 114 PHE A O 1
ATOM 648 N N . SER A 1 98 ? 17.033 29.009 -7.201 1.00 29.59 115 SER A N 1
ATOM 649 C CA . SER A 1 98 ? 18.343 28.595 -7.622 1.00 29.88 115 SER A CA 1
ATOM 650 C C . SER A 1 98 ? 18.261 27.473 -8.662 1.00 29.88 115 SER A C 1
ATOM 651 O O . SER A 1 98 ? 17.177 26.888 -8.915 1.00 27.51 115 SER A O 1
ATOM 654 N N . ASN A 1 99 ? 19.396 27.214 -9.298 1.00 28.17 116 ASN A N 1
ATOM 655 C CA . ASN A 1 99 ? 19.472 26.225 -10.353 1.00 29.95 116 ASN A CA 1
ATOM 656 C C . ASN A 1 99 ? 20.784 25.517 -10.284 1.00 29.98 116 ASN A C 1
ATOM 657 O O . ASN A 1 99 ? 21.645 25.864 -9.462 1.00 32.40 116 ASN A O 1
ATOM 662 N N . GLY A 1 100 ? 20.934 24.517 -11.128 1.00 28.46 117 GLY A N 1
ATOM 663 C CA . GLY A 1 100 ? 22.170 23.761 -11.151 1.00 30.09 117 GLY A CA 1
ATOM 664 C C . GLY A 1 100 ? 22.609 22.974 -9.913 1.00 30.28 117 GLY A C 1
ATOM 665 O O . GLY A 1 100 ? 21.801 22.437 -9.157 1.00 28.99 117 GLY A O 1
ATOM 666 N N . LYS A 1 101 ? 23.929 22.886 -9.756 1.00 28.66 118 LYS A N 1
ATOM 667 C CA . LYS A 1 101 ? 24.585 22.193 -8.672 1.00 30.01 118 LYS A CA 1
ATOM 668 C C . LYS A 1 101 ? 24.228 22.760 -7.304 1.00 28.21 118 LYS A C 1
ATOM 669 O O . LYS A 1 101 ? 24.086 22.027 -6.374 1.00 28.37 118 LYS A O 1
ATOM 675 N N . LYS A 1 102 ? 24.121 24.077 -7.225 1.00 29.39 119 LYS A N 1
ATOM 676 C CA . LYS A 1 102 ? 23.773 24.821 -6.006 1.00 29.40 119 LYS A CA 1
ATOM 677 C C . LYS A 1 102 ? 22.369 24.381 -5.500 1.00 30.22 119 LYS A C 1
ATOM 678 O O . LYS A 1 102 ? 22.181 24.064 -4.317 1.00 26.44 119 LYS A O 1
ATOM 684 N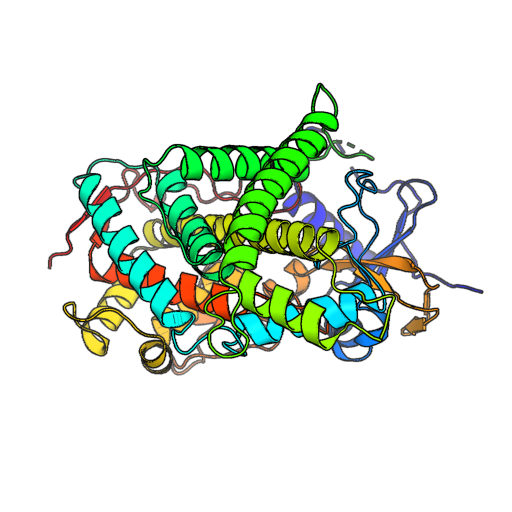 N . TRP A 1 103 ? 21.405 24.407 -6.429 1.00 27.98 120 TRP A N 1
ATOM 685 C CA . TRP A 1 103 ? 20.042 23.979 -6.144 1.00 28.82 120 TRP A CA 1
ATOM 686 C C . TRP A 1 103 ? 20.076 22.520 -5.708 1.00 26.41 120 TRP A C 1
ATOM 687 O O . TRP A 1 103 ? 19.466 22.122 -4.751 1.00 26.79 120 TRP A O 1
ATOM 698 N N . LYS A 1 104 ? 20.806 21.713 -6.443 1.00 29.61 121 LYS A N 1
ATOM 699 C CA . LYS A 1 104 ? 20.844 20.281 -6.125 1.00 30.57 121 LYS A CA 1
ATOM 700 C C . LYS A 1 104 ? 21.245 19.955 -4.699 1.00 29.91 121 LYS A C 1
ATOM 701 O O . LYS A 1 104 ? 20.593 19.186 -4.040 1.00 28.54 121 LYS A O 1
ATOM 707 N N . GLU A 1 105 ? 22.368 20.502 -4.263 1.00 29.36 122 GLU A N 1
ATOM 708 C CA . GLU A 1 105 ? 22.864 20.261 -2.924 1.00 30.83 122 GLU A CA 1
ATOM 709 C C . GLU A 1 105 ? 22.012 20.928 -1.839 1.00 28.44 122 GLU A C 1
ATOM 710 O O . GLU A 1 105 ? 21.752 20.342 -0.788 1.00 27.85 122 GLU A O 1
ATOM 716 N N . ILE A 1 106 ? 21.606 22.174 -2.077 1.00 26.79 123 ILE A N 1
ATOM 717 C CA . ILE A 1 106 ? 20.818 22.868 -1.069 1.00 26.93 123 ILE A CA 1
ATOM 718 C C . ILE A 1 106 ? 19.428 22.255 -0.916 1.00 25.75 123 ILE A C 1
ATOM 719 O O . ILE A 1 106 ? 18.927 22.104 0.176 1.00 24.83 123 ILE A O 1
ATOM 724 N N . ARG A 1 107 ? 18.816 21.873 -2.029 1.00 25.65 124 ARG A N 1
ATOM 725 C CA . ARG A 1 107 ? 17.488 21.286 -1.932 1.00 25.73 124 ARG A CA 1
ATOM 726 C C . ARG A 1 107 ? 17.570 19.957 -1.161 1.00 24.73 124 ARG A C 1
ATOM 727 O O . ARG A 1 107 ? 16.722 19.681 -0.305 1.00 24.81 124 ARG A O 1
ATOM 735 N N . ARG A 1 108 ? 18.599 19.163 -1.443 1.00 23.80 125 ARG A N 1
ATOM 736 C CA . ARG A 1 108 ? 18.782 17.868 -0.792 1.00 24.20 125 ARG A CA 1
ATOM 737 C C . ARG A 1 108 ? 18.992 18.016 0.700 1.00 26.09 125 ARG A C 1
ATOM 738 O O . ARG A 1 108 ? 18.348 17.351 1.511 1.00 26.06 125 ARG A O 1
ATOM 746 N N . PHE A 1 109 ? 19.906 18.910 1.064 1.00 25.92 126 PHE A N 1
ATOM 747 C CA . PHE A 1 109 ? 20.180 19.195 2.450 1.00 25.04 126 PHE A CA 1
ATOM 748 C C . PHE A 1 109 ? 18.917 19.632 3.181 1.00 24.20 126 PHE A C 1
ATOM 749 O O . PHE A 1 109 ? 18.667 19.192 4.304 1.00 22.08 126 PHE A O 1
ATOM 757 N N . SER A 1 110 ? 18.158 20.540 2.566 1.00 23.63 127 SER A N 1
ATOM 758 C CA . SER A 1 110 ? 16.948 21.058 3.171 1.00 23.71 127 SER A CA 1
ATOM 759 C C . SER A 1 110 ? 15.895 19.967 3.363 1.00 24.20 127 SER A C 1
ATOM 760 O O . SER A 1 110 ? 15.303 19.862 4.425 1.00 23.83 127 SER A O 1
ATOM 763 N N . LEU A 1 111 ? 15.684 19.153 2.324 1.00 24.53 128 LEU A N 1
ATOM 764 C CA . LEU A 1 111 ? 14.735 18.020 2.409 1.00 25.18 128 LEU A CA 1
ATOM 765 C C . LEU A 1 111 ? 15.026 17.160 3.622 1.00 23.55 128 LEU A C 1
ATOM 766 O O . LEU A 1 111 ? 14.188 16.948 4.482 1.00 25.17 128 LEU A O 1
ATOM 771 N N . MET A 1 112 ? 16.244 16.662 3.714 1.00 26.59 129 MET A N 1
ATOM 772 C CA . MET A 1 112 ? 16.616 15.788 4.830 1.00 26.25 129 MET A CA 1
ATOM 773 C C . MET A 1 112 ? 16.529 16.418 6.235 1.00 27.17 129 MET A C 1
ATOM 774 O O . MET A 1 112 ? 16.115 15.771 7.222 1.00 26.48 129 MET A O 1
ATOM 779 N N . THR A 1 113 ? 16.887 17.697 6.338 1.00 27.11 130 THR A N 1
ATOM 780 C CA . THR A 1 113 ? 16.770 18.369 7.627 1.00 26.61 130 THR A CA 1
ATOM 781 C C . THR A 1 113 ? 15.277 18.460 8.006 1.00 24.83 130 THR A C 1
ATOM 782 O O . THR A 1 113 ? 14.915 18.271 9.175 1.00 23.78 130 THR A O 1
ATOM 786 N N . LEU A 1 114 ? 14.432 18.763 7.014 1.00 24.08 131 LEU A N 1
ATOM 787 C CA . LEU A 1 114 ? 12.986 18.850 7.216 1.00 27.35 131 LEU A CA 1
ATOM 788 C C . LEU A 1 114 ? 12.424 17.467 7.517 1.00 28.16 131 LEU A C 1
ATOM 789 O O . LEU A 1 114 ? 11.292 17.319 7.970 1.00 26.91 131 LEU A O 1
ATOM 794 N N . ARG A 1 115 ? 13.206 16.431 7.245 1.00 30.42 132 ARG A N 1
ATOM 795 C CA . ARG A 1 115 ? 12.720 15.107 7.579 1.00 31.76 132 ARG A CA 1
ATOM 796 C C . ARG A 1 115 ? 13.392 14.592 8.816 1.00 33.19 132 ARG A C 1
ATOM 797 O O . ARG A 1 115 ? 13.548 13.391 8.983 1.00 33.70 132 ARG A O 1
ATOM 805 N N . ASN A 1 116 ? 13.799 15.520 9.681 1.00 32.83 133 ASN A N 1
ATOM 806 C CA . ASN A 1 116 ? 14.430 15.193 10.954 1.00 33.80 133 ASN A CA 1
ATOM 807 C C . ASN A 1 116 ? 15.826 14.612 10.932 1.00 33.53 133 ASN A C 1
ATOM 808 O O . ASN A 1 116 ? 16.135 13.715 11.709 1.00 31.33 133 ASN A O 1
ATOM 813 N N . PHE A 1 117 ? 16.662 15.074 10.026 1.00 33.41 134 PHE A N 1
ATOM 814 C CA . PHE A 1 117 ? 18.011 14.560 10.057 1.00 35.77 134 PHE A CA 1
ATOM 815 C C . PHE A 1 117 ? 18.957 15.682 10.375 1.00 38.57 134 PHE A C 1
ATOM 816 O O . PHE A 1 117 ? 18.951 16.711 9.689 1.00 38.94 134 PHE A O 1
ATOM 824 N N . GLY A 1 118 ? 19.691 15.507 11.470 1.00 40.57 135 GLY A N 1
ATOM 825 C CA . GLY A 1 118 ? 20.736 16.450 11.852 1.00 43.59 135 GLY A CA 1
ATOM 826 C C . GLY A 1 118 ? 20.265 17.707 12.511 1.00 44.69 135 GLY A C 1
ATOM 827 O O . GLY A 1 118 ? 20.946 18.749 12.487 1.00 44.58 135 GLY A O 1
ATOM 828 N N . MET A 1 119 ? 19.088 17.570 13.111 1.00 46.27 136 MET A N 1
ATOM 829 C CA . MET A 1 119 ? 18.405 18.666 13.752 1.00 46.81 136 MET A CA 1
ATOM 830 C C . MET A 1 119 ? 18.059 18.321 15.183 1.00 47.09 136 MET A C 1
ATOM 831 O O . MET A 1 119 ? 17.226 18.965 15.798 1.00 48.24 136 MET A O 1
ATOM 836 N N . GLY A 1 120 ? 18.677 17.303 15.742 1.00 47.54 137 GLY A N 1
ATOM 837 C CA . GLY A 1 120 ? 18.300 17.010 17.106 1.00 48.42 137 GLY A CA 1
ATOM 838 C C . GLY A 1 120 ? 17.223 15.957 17.113 1.00 48.52 137 GLY A C 1
ATOM 839 O O . GLY A 1 120 ? 16.708 15.543 16.042 1.00 47.29 137 GLY A O 1
ATOM 840 N N . LYS A 1 121 ? 16.855 15.533 18.317 1.00 47.68 138 LYS A N 1
ATOM 841 C CA . LYS A 1 121 ? 15.880 14.455 18.461 1.00 47.07 138 LYS A CA 1
ATOM 842 C C . LYS A 1 121 ? 14.433 14.896 18.383 1.00 45.26 138 LYS A C 1
ATOM 843 O O . LYS A 1 121 ? 13.573 14.073 18.058 1.00 45.87 138 LYS A O 1
ATOM 849 N N . ARG A 1 122 ? 14.172 16.171 18.679 1.00 43.65 139 ARG A N 1
ATOM 850 C CA . ARG A 1 122 ? 12.804 16.704 18.664 1.00 41.49 139 ARG A CA 1
ATOM 851 C C . ARG A 1 122 ? 12.284 16.597 17.247 1.00 40.10 139 ARG A C 1
ATOM 852 O O . ARG A 1 122 ? 12.992 16.911 16.271 1.00 41.18 139 ARG A O 1
ATOM 860 N N . SER A 1 123 ? 11.054 16.150 17.118 1.00 37.18 140 SER A N 1
ATOM 861 C CA . SER A 1 123 ? 10.526 15.980 15.789 1.00 33.73 140 SER A CA 1
ATOM 862 C C . SER A 1 123 ? 9.836 17.190 15.226 1.00 30.89 140 SER A C 1
ATOM 863 O O . SER A 1 123 ? 9.496 18.132 15.938 1.00 31.02 140 SER A O 1
ATOM 866 N N . ILE A 1 124 ? 9.637 17.155 13.909 1.00 30.15 141 ILE A N 1
ATOM 867 C CA . ILE A 1 124 ? 8.911 18.192 13.250 1.00 28.30 141 ILE A CA 1
ATOM 868 C C . ILE A 1 124 ? 7.446 18.124 13.799 1.00 27.51 141 ILE A C 1
ATOM 869 O O . ILE A 1 124 ? 6.867 19.144 14.119 1.00 27.56 141 ILE A O 1
ATOM 874 N N . GLU A 1 125 ? 6.857 16.931 13.876 1.00 27.47 142 GLU A N 1
ATOM 875 C CA . GLU A 1 125 ? 5.476 16.783 14.390 1.00 30.02 142 GLU A CA 1
ATOM 876 C C . GLU A 1 125 ? 5.278 17.418 15.780 1.00 29.77 142 GLU A C 1
ATOM 877 O O . GLU A 1 125 ? 4.220 17.980 16.124 1.00 29.77 142 GLU A O 1
ATOM 883 N N . ASP A 1 126 ? 6.310 17.257 16.587 1.00 30.17 143 ASP A N 1
ATOM 884 C CA . ASP A 1 126 ? 6.358 17.800 17.915 1.00 31.63 143 ASP A CA 1
ATOM 885 C C . ASP A 1 126 ? 6.136 19.287 17.874 1.00 29.12 143 ASP A C 1
ATOM 886 O O . ASP A 1 126 ? 5.366 19.837 18.650 1.00 27.79 143 ASP A O 1
ATOM 891 N N . ARG A 1 127 ? 6.874 19.951 16.992 1.00 27.40 144 ARG A N 1
ATOM 892 C CA . ARG A 1 127 ? 6.753 21.390 16.834 1.00 27.08 144 ARG A CA 1
ATOM 893 C C . ARG A 1 127 ? 5.382 21.758 16.323 1.00 25.79 144 ARG A C 1
ATOM 894 O O . ARG A 1 127 ? 4.766 22.710 16.777 1.00 25.25 144 ARG A O 1
ATOM 902 N N . VAL A 1 128 ? 4.871 20.989 15.381 1.00 26.82 145 VAL A N 1
ATOM 903 C CA . VAL A 1 128 ? 3.554 21.300 14.795 1.00 26.30 145 VAL A CA 1
ATOM 904 C C . VAL A 1 128 ? 2.489 21.029 15.868 1.00 25.90 145 VAL A C 1
ATOM 905 O O . VAL A 1 128 ? 1.505 21.745 15.943 1.00 25.42 145 VAL A O 1
ATOM 909 N N . GLN A 1 129 ? 2.645 19.979 16.660 1.00 25.99 146 GLN A N 1
ATOM 910 C CA . GLN A 1 129 ? 1.645 19.741 17.714 1.00 29.79 146 GLN A CA 1
ATOM 911 C C . GLN A 1 129 ? 1.643 20.880 18.733 1.00 28.99 146 GLN A C 1
ATOM 912 O O . GLN A 1 129 ? 0.603 21.285 19.232 1.00 30.37 146 GLN A O 1
ATOM 918 N N . GLU A 1 130 ? 2.803 21.431 19.026 1.00 29.65 147 GLU A N 1
ATOM 919 C CA . GLU A 1 130 ? 2.827 22.513 20.026 1.00 31.92 147 GLU A CA 1
ATOM 920 C C . GLU A 1 130 ? 2.113 23.767 19.468 1.00 32.11 147 GLU A C 1
ATOM 921 O O . GLU A 1 130 ? 1.243 24.393 20.131 1.00 29.42 147 GLU A O 1
ATOM 927 N N . GLU A 1 131 ? 2.440 24.115 18.223 1.00 29.73 148 GLU A N 1
ATOM 928 C CA . GLU A 1 131 ? 1.797 25.264 17.625 1.00 30.04 148 GLU A CA 1
ATOM 929 C C . GLU A 1 131 ? 0.322 25.054 17.558 1.00 29.21 148 GLU A C 1
ATOM 930 O O . GLU A 1 131 ? -0.415 26.014 17.709 1.00 32.08 148 GLU A O 1
ATOM 936 N N . ALA A 1 132 ? -0.117 23.815 17.276 1.00 28.42 149 ALA A N 1
ATOM 937 C CA . ALA A 1 132 ? -1.530 23.484 17.208 1.00 29.08 149 ALA A CA 1
ATOM 938 C C . ALA A 1 132 ? -2.212 23.861 18.545 1.00 29.87 149 ALA A C 1
ATOM 939 O O . ALA A 1 132 ? -3.305 24.456 18.557 1.00 28.93 149 ALA A O 1
ATOM 941 N N . ARG A 1 133 ? -1.603 23.416 19.645 1.00 30.23 150 ARG A N 1
ATOM 942 C CA . ARG A 1 133 ? -2.103 23.734 20.997 1.00 30.99 150 ARG A CA 1
ATOM 943 C C . ARG A 1 133 ? -2.169 25.253 21.217 1.00 30.28 150 ARG A C 1
ATOM 944 O O . ARG A 1 133 ? -3.164 25.763 21.768 1.00 28.53 150 ARG A O 1
ATOM 952 N N . CYS A 1 134 ? -1.141 25.978 20.758 1.00 29.78 151 CYS A N 1
ATOM 953 C CA . CYS A 1 134 ? -1.175 27.441 20.880 1.00 30.61 151 CYS A CA 1
ATOM 954 C C . CYS A 1 134 ? -2.243 28.026 19.975 1.00 30.03 151 CYS A C 1
ATOM 955 O O . CYS A 1 134 ? -2.964 28.950 20.352 1.00 29.62 151 CYS A O 1
ATOM 958 N N . LEU A 1 135 ? -2.389 27.473 18.778 1.00 30.56 152 LEU A N 1
ATOM 959 C CA . LEU A 1 135 ? -3.383 28.019 17.850 1.00 29.47 152 LEU A CA 1
ATOM 960 C C . LEU A 1 135 ? -4.764 27.931 18.499 1.00 31.19 152 LEU A C 1
ATOM 961 O O . LEU A 1 135 ? -5.553 28.857 18.401 1.00 30.28 152 LEU A O 1
ATOM 966 N N . VAL A 1 136 ? -5.045 26.806 19.154 1.00 31.96 153 VAL A N 1
ATOM 967 C CA . VAL A 1 136 ? -6.337 26.596 19.815 1.00 33.37 153 VAL A CA 1
ATOM 968 C C . VAL A 1 136 ? -6.536 27.586 20.972 1.00 36.29 153 VAL A C 1
ATOM 969 O O . VAL A 1 136 ? -7.621 28.163 21.123 1.00 36.85 153 VAL A O 1
ATOM 973 N N . GLU A 1 137 ? -5.498 27.794 21.769 1.00 37.11 154 GLU A N 1
ATOM 974 C CA . GLU A 1 137 ? -5.624 28.751 22.861 1.00 40.65 154 GLU A CA 1
ATOM 975 C C . GLU A 1 137 ? -5.954 30.144 22.313 1.00 40.02 154 GLU A C 1
ATOM 976 O O . GLU A 1 137 ? -6.837 30.851 22.844 1.00 39.08 154 GLU A O 1
ATOM 982 N N . GLU A 1 138 ? -5.251 30.541 21.246 1.00 38.41 155 GLU A N 1
ATOM 983 C CA . GLU A 1 138 ? -5.469 31.847 20.637 1.00 36.62 155 GLU A CA 1
ATOM 984 C C . GLU A 1 138 ? -6.891 31.976 20.125 1.00 35.43 155 GLU A C 1
ATOM 985 O O . GLU A 1 138 ? -7.532 33.030 20.264 1.00 33.96 155 GLU A O 1
ATOM 991 N N . LEU A 1 139 ? -7.388 30.910 19.501 1.00 33.55 156 LEU A N 1
ATOM 992 C CA . LEU A 1 139 ? -8.740 30.937 19.006 1.00 32.75 156 LEU A CA 1
ATOM 993 C C . LEU A 1 139 ? -9.732 31.069 20.211 1.00 33.05 156 LEU A C 1
ATOM 994 O O . LEU A 1 139 ? -10.803 31.661 20.072 1.00 30.95 156 LEU A O 1
ATOM 999 N N . ARG A 1 140 ? -9.385 30.530 21.373 1.00 34.21 157 ARG A N 1
ATOM 1000 C CA . ARG A 1 140 ? -10.274 30.658 22.550 1.00 37.35 157 ARG A CA 1
ATOM 1001 C C . ARG A 1 140 ? -10.307 32.130 22.979 1.00 38.52 157 ARG A C 1
ATOM 1002 O O . ARG A 1 140 ? -11.296 32.616 23.533 1.00 38.27 157 ARG A O 1
ATOM 1010 N N . LYS A 1 141 ? -9.211 32.828 22.741 1.00 38.51 158 LYS A N 1
ATOM 1011 C CA . LYS A 1 141 ? -9.153 34.234 23.115 1.00 41.49 158 LYS A CA 1
ATOM 1012 C C . LYS A 1 141 ? -10.097 35.146 22.321 1.00 41.84 158 LYS A C 1
ATOM 1013 O O . LYS A 1 141 ? -10.347 36.287 22.723 1.00 42.31 158 LYS A O 1
ATOM 1019 N N . THR A 1 142 ? -10.616 34.677 21.193 1.00 41.08 159 THR A N 1
ATOM 1020 C CA . THR A 1 142 ? -11.550 35.518 20.455 1.00 40.51 159 THR A CA 1
ATOM 1021 C C . THR A 1 142 ? -12.960 35.444 21.117 1.00 40.38 159 THR A C 1
ATOM 1022 O O . THR A 1 142 ? -13.926 36.073 20.653 1.00 41.34 159 THR A O 1
ATOM 1026 N N . LYS A 1 143 ? -13.068 34.661 22.187 1.00 40.05 160 LYS A N 1
ATOM 1027 C CA . LYS A 1 143 ? -14.317 34.480 22.940 1.00 41.06 160 LYS A CA 1
ATOM 1028 C C . LYS A 1 143 ? -15.554 34.226 22.118 1.00 41.29 160 LYS A C 1
ATOM 1029 O O . LYS A 1 143 ? -16.633 34.745 22.434 1.00 39.98 160 LYS A O 1
ATOM 1035 N N . ALA A 1 144 ? -15.406 33.454 21.045 1.00 40.47 161 ALA A N 1
ATOM 1036 C CA . ALA A 1 144 ? -16.538 33.097 20.233 1.00 39.77 161 ALA A CA 1
ATOM 1037 C C . ALA A 1 144 ? -17.241 34.286 19.623 1.00 40.06 161 ALA A C 1
ATOM 1038 O O . ALA A 1 144 ? -18.438 34.203 19.343 1.00 40.04 161 ALA A O 1
ATOM 1040 N N . SER A 1 145 ? -16.529 35.393 19.448 1.00 39.31 162 SER A N 1
ATOM 1041 C CA . SER A 1 145 ? -17.117 36.569 18.781 1.00 40.85 162 SER A CA 1
ATOM 1042 C C . SER A 1 145 ? -16.683 36.547 17.292 1.00 39.34 162 SER A C 1
ATOM 1043 O O . SER A 1 145 ? -15.697 35.909 16.954 1.00 38.58 162 SER A O 1
ATOM 1046 N N . PRO A 1 146 ? -17.407 37.240 16.391 1.00 39.62 163 PRO A N 1
ATOM 1047 C CA . PRO A 1 146 ? -17.007 37.231 14.979 1.00 39.23 163 PRO A CA 1
ATOM 1048 C C . PRO A 1 146 ? -15.532 37.522 14.843 1.00 39.55 163 PRO A C 1
ATOM 1049 O O . PRO A 1 146 ? -15.043 38.477 15.429 1.00 39.36 163 PRO A O 1
ATOM 1053 N N . CYS A 1 147 ? -14.842 36.707 14.039 1.00 36.55 164 CYS A N 1
ATOM 1054 C CA . CYS A 1 147 ? -13.399 36.808 13.839 1.00 34.83 164 CYS A CA 1
ATOM 1055 C C . CYS A 1 147 ? -13.028 36.619 12.362 1.00 33.31 164 CYS A C 1
ATOM 1056 O O . CYS A 1 147 ? -13.585 35.784 11.659 1.00 33.02 164 CYS A O 1
ATOM 1059 N N . ASP A 1 148 ? -12.115 37.420 11.877 1.00 32.06 165 ASP A N 1
ATOM 1060 C CA . ASP A 1 148 ? -11.598 37.211 10.521 1.00 31.14 165 ASP A CA 1
ATOM 1061 C C . ASP A 1 148 ? -10.329 36.385 10.970 1.00 30.72 165 ASP A C 1
ATOM 1062 O O . ASP A 1 148 ? -9.441 36.903 11.671 1.00 30.89 165 ASP A O 1
ATOM 1067 N N . PRO A 1 149 ? -10.248 35.090 10.588 1.00 28.95 166 PRO A N 1
ATOM 1068 C CA . PRO A 1 149 ? -9.110 34.237 10.997 1.00 27.62 166 PRO A CA 1
ATOM 1069 C C . PRO A 1 149 ? -7.794 34.448 10.223 1.00 27.79 166 PRO A C 1
ATOM 1070 O O . PRO A 1 149 ? -6.790 33.798 10.469 1.00 28.65 166 PRO A O 1
ATOM 1074 N N . THR A 1 150 ? -7.799 35.367 9.285 1.00 27.15 167 THR A N 1
ATOM 1075 C CA . THR A 1 150 ? -6.610 35.610 8.487 1.00 28.24 167 THR A CA 1
ATOM 1076 C C . THR A 1 150 ? -5.290 35.699 9.278 1.00 29.55 167 THR A C 1
ATOM 1077 O O . THR A 1 150 ? -4.308 34.982 8.979 1.00 30.52 167 THR A O 1
ATOM 1081 N N . PHE A 1 151 ? -5.256 36.566 10.284 1.00 30.46 168 PHE A N 1
ATOM 1082 C CA . PHE A 1 151 ? -4.050 36.772 11.085 1.00 30.35 168 PHE A CA 1
ATOM 1083 C C . PHE A 1 151 ? -3.604 35.565 11.911 1.00 30.74 168 PHE A C 1
ATOM 1084 O O . PHE A 1 151 ? -2.452 35.136 11.858 1.00 31.08 168 PHE A O 1
ATOM 1092 N N . ILE A 1 152 ? -4.511 35.046 12.718 1.00 30.43 169 ILE A N 1
ATOM 1093 C CA . ILE A 1 152 ? -4.190 33.883 13.533 1.00 30.91 169 ILE A CA 1
ATOM 1094 C C . ILE A 1 152 ? -3.758 32.693 12.656 1.00 28.78 169 ILE A C 1
ATOM 1095 O O . ILE A 1 152 ? -2.799 32.031 12.994 1.00 28.91 169 ILE A O 1
ATOM 1100 N N . LEU A 1 153 ? -4.430 32.442 11.528 1.00 27.29 170 LEU A N 1
ATOM 1101 C CA . LEU A 1 153 ? -4.023 31.299 10.661 1.00 27.20 170 LEU A CA 1
ATOM 1102 C C . LEU A 1 153 ? -2.686 31.571 9.996 1.00 28.06 170 LEU A C 1
ATOM 1103 O O . LEU A 1 153 ? -2.036 30.665 9.473 1.00 27.90 170 LEU A O 1
ATOM 1108 N N . GLY A 1 154 ? -2.277 32.832 10.004 1.00 28.91 171 GLY A N 1
ATOM 1109 C CA . GLY A 1 154 ? -0.980 33.188 9.453 1.00 28.88 171 GLY A CA 1
ATOM 1110 C C . GLY A 1 154 ? 0.110 32.915 10.495 1.00 31.38 171 GLY A C 1
ATOM 1111 O O . GLY A 1 154 ? 1.167 32.340 10.164 1.00 31.76 171 GLY A O 1
ATOM 1112 N N . CYS A 1 155 ? -0.117 33.299 11.761 1.00 30.96 172 CYS A N 1
ATOM 1113 C CA . CYS A 1 155 ? 0.924 33.118 12.775 1.00 30.51 172 CYS A CA 1
ATOM 1114 C C . CYS A 1 155 ? 1.372 31.690 12.952 1.00 29.98 172 CYS A C 1
ATOM 1115 O O . CYS A 1 155 ? 2.591 31.413 13.110 1.00 31.22 172 CYS A O 1
ATOM 1118 N N . ALA A 1 156 ? 0.410 30.770 12.943 1.00 30.47 173 ALA A N 1
ATOM 1119 C CA . ALA A 1 156 ? 0.732 29.353 13.148 1.00 28.10 173 ALA A CA 1
ATOM 1120 C C . ALA A 1 156 ? 1.792 28.796 12.205 1.00 27.65 173 ALA A C 1
ATOM 1121 O O . ALA A 1 156 ? 2.826 28.326 12.675 1.00 29.37 173 ALA A O 1
ATOM 1123 N N . PRO A 1 157 ? 1.568 28.804 10.864 1.00 26.61 174 PRO A N 1
ATOM 1124 C CA . PRO A 1 157 ? 2.600 28.274 9.931 1.00 26.30 174 PRO A CA 1
ATOM 1125 C C . PRO A 1 157 ? 3.943 29.020 10.063 1.00 24.38 174 PRO A C 1
ATOM 1126 O O . PRO A 1 157 ? 5.019 28.441 9.963 1.00 25.10 174 PRO A O 1
ATOM 1130 N N . CYS A 1 158 ? 3.874 30.327 10.254 1.00 25.47 175 CYS A N 1
ATOM 1131 C CA . CYS A 1 158 ? 5.098 31.133 10.406 1.00 25.04 175 CYS A CA 1
ATOM 1132 C C . CYS A 1 158 ? 5.922 30.675 11.610 1.00 24.72 175 CYS A C 1
ATOM 1133 O O . CYS A 1 158 ? 7.123 30.482 11.538 1.00 25.06 175 CYS A O 1
ATOM 1136 N N . ASN A 1 159 ? 5.256 30.544 12.743 1.00 24.88 176 ASN A N 1
ATOM 1137 C CA . ASN A 1 159 ? 5.892 30.063 13.964 1.00 26.63 176 ASN A CA 1
ATOM 1138 C C . ASN A 1 159 ? 6.483 28.652 13.820 1.00 24.27 176 ASN A C 1
ATOM 1139 O O . ASN A 1 159 ? 7.463 28.341 14.459 1.00 24.06 176 ASN A O 1
ATOM 1144 N N . VAL A 1 160 ? 5.872 27.766 13.023 1.00 24.49 177 VAL A N 1
ATOM 1145 C CA . VAL A 1 160 ? 6.467 26.424 12.876 1.00 22.23 177 VAL A CA 1
ATOM 1146 C C . VAL A 1 160 ? 7.798 26.579 12.133 1.00 22.06 177 VAL A C 1
ATOM 1147 O O . VAL A 1 160 ? 8.762 25.940 12.482 1.00 22.03 177 VAL A O 1
ATOM 1151 N N . ILE A 1 161 ? 7.850 27.427 11.119 1.00 22.20 178 ILE A N 1
ATOM 1152 C CA . ILE A 1 161 ? 9.122 27.652 10.387 1.00 24.96 178 ILE A CA 1
ATOM 1153 C C . ILE A 1 161 ? 10.149 28.357 11.364 1.00 25.33 178 ILE A C 1
ATOM 1154 O O . ILE A 1 161 ? 11.347 28.067 11.337 1.00 26.20 178 ILE A O 1
ATOM 1159 N N . CYS A 1 162 ? 9.698 29.320 12.170 1.00 24.72 179 CYS A N 1
ATOM 1160 C CA . CYS A 1 162 ? 10.646 29.957 13.149 1.00 26.64 179 CYS A CA 1
ATOM 1161 C C . CYS A 1 162 ? 11.249 28.901 14.071 1.00 26.82 179 CYS A C 1
ATOM 1162 O O . CYS A 1 162 ? 12.465 28.869 14.295 1.00 26.31 179 CYS A O 1
ATOM 1165 N N . SER A 1 163 ? 10.403 28.013 14.572 1.00 27.97 180 SER A N 1
ATOM 1166 C CA . SER A 1 163 ? 10.874 26.956 15.484 1.00 29.82 180 SER A CA 1
ATOM 1167 C C . SER A 1 163 ? 11.854 26.001 14.824 1.00 29.22 180 SER A C 1
ATOM 1168 O O . SER A 1 163 ? 12.872 25.605 15.403 1.00 29.52 180 SER A O 1
ATOM 1171 N N . ILE A 1 164 ? 11.564 25.642 13.575 1.00 27.10 181 ILE A N 1
ATOM 1172 C CA . ILE A 1 164 ? 12.434 24.750 12.825 1.00 24.03 181 ILE A CA 1
ATOM 1173 C C . ILE A 1 164 ? 13.740 25.475 12.465 1.00 24.17 181 ILE A C 1
ATOM 1174 O O . ILE A 1 164 ? 14.826 24.904 12.547 1.00 24.73 181 ILE A O 1
ATOM 1179 N N . ILE A 1 165 ? 13.647 26.722 12.012 1.00 24.50 182 ILE A N 1
ATOM 1180 C CA . ILE A 1 165 ? 14.863 27.446 11.652 1.00 27.67 182 ILE A CA 1
ATOM 1181 C C . ILE A 1 165 ? 15.712 28.009 12.850 1.00 29.78 182 ILE A C 1
ATOM 1182 O O . ILE A 1 165 ? 16.946 27.846 12.847 1.00 26.62 182 ILE A O 1
ATOM 1187 N N . PHE A 1 166 ? 15.080 28.653 13.844 1.00 33.18 183 PHE A N 1
ATOM 1188 C CA . PHE A 1 166 ? 15.868 29.216 14.968 1.00 37.75 183 PHE A CA 1
ATOM 1189 C C . PHE A 1 166 ? 15.589 28.611 16.287 1.00 39.41 183 PHE A C 1
ATOM 1190 O O . PHE A 1 166 ? 16.104 29.118 17.279 1.00 41.43 183 PHE A O 1
ATOM 1198 N N . HIS A 1 167 ? 14.751 27.602 16.348 1.00 40.66 184 HIS A N 1
ATOM 1199 C CA . HIS A 1 167 ? 14.456 27.025 17.633 1.00 43.45 184 HIS A CA 1
ATOM 1200 C C . HIS A 1 167 ? 13.703 27.997 18.538 1.00 43.69 184 HIS A C 1
ATOM 1201 O O . HIS A 1 167 ? 13.907 28.009 19.738 1.00 44.12 184 HIS A O 1
ATOM 1208 N N . LYS A 1 168 ? 12.837 28.818 17.961 1.00 43.45 185 LYS A N 1
ATOM 1209 C CA . LYS A 1 168 ? 12.096 29.778 18.735 1.00 41.49 185 LYS A CA 1
ATOM 1210 C C . LYS A 1 168 ? 10.715 30.021 18.160 1.00 41.05 185 LYS A C 1
ATOM 1211 O O . LYS A 1 168 ? 10.545 30.126 16.939 1.00 37.91 185 LYS A O 1
ATOM 1217 N N . ARG A 1 169 ? 9.726 30.119 19.046 1.00 38.87 186 ARG A N 1
ATOM 1218 C CA . ARG A 1 169 ? 8.381 30.419 18.610 1.00 40.65 186 ARG A CA 1
ATOM 1219 C C . ARG A 1 169 ? 7.975 31.665 19.406 1.00 41.47 186 ARG A C 1
ATOM 1220 O O . ARG A 1 169 ? 8.424 31.846 20.537 1.00 42.97 186 ARG A O 1
ATOM 1228 N N . PHE A 1 170 ? 7.146 32.527 18.837 1.00 40.81 187 PHE A N 1
ATOM 1229 C CA . PHE A 1 170 ? 6.752 33.736 19.528 1.00 40.44 187 PHE A CA 1
ATOM 1230 C C . PHE A 1 170 ? 5.305 33.789 19.954 1.00 42.72 187 PHE A C 1
ATOM 1231 O O . PHE A 1 170 ? 4.482 32.974 19.528 1.00 42.73 187 PHE A O 1
ATOM 1239 N N . ASP A 1 171 ? 4.993 34.750 20.808 1.00 42.14 188 ASP A N 1
ATOM 1240 C CA . ASP A 1 171 ? 3.624 34.937 21.203 1.00 43.75 188 ASP A CA 1
ATOM 1241 C C . ASP A 1 171 ? 3.107 35.684 19.978 1.00 44.02 188 ASP A C 1
ATOM 1242 O O . ASP A 1 171 ? 3.883 36.359 19.321 1.00 43.58 188 ASP A O 1
ATOM 1247 N N . TYR A 1 172 ? 1.820 35.562 19.657 1.00 45.42 189 TYR A N 1
ATOM 1248 C CA . TYR A 1 172 ? 1.311 36.217 18.470 1.00 48.03 189 TYR A CA 1
ATOM 1249 C C . TYR A 1 172 ? 1.290 37.733 18.603 1.00 49.90 189 TYR A C 1
ATOM 1250 O O . TYR A 1 172 ? 0.907 38.423 17.663 1.00 51.35 189 TYR A O 1
ATOM 1259 N N . LYS A 1 173 ? 1.723 38.243 19.760 1.00 51.05 190 LYS A N 1
ATOM 1260 C CA . LYS A 1 173 ? 1.775 39.697 20.025 1.00 51.89 190 LYS A CA 1
ATOM 1261 C C . LYS A 1 173 ? 3.209 40.243 20.110 1.00 50.93 190 LYS A C 1
ATOM 1262 O O . LYS A 1 173 ? 3.408 41.439 20.309 1.00 51.88 190 LYS A O 1
ATOM 1268 N N . ASP A 1 174 ? 4.203 39.372 19.986 1.00 49.83 191 ASP A N 1
ATOM 1269 C CA . ASP A 1 174 ? 5.601 39.780 20.056 1.00 49.47 191 ASP A CA 1
ATOM 1270 C C . ASP A 1 174 ? 6.009 40.643 18.822 1.00 49.42 191 ASP A C 1
ATOM 1271 O O . ASP A 1 174 ? 5.828 40.225 17.681 1.00 48.94 191 ASP A O 1
ATOM 1276 N N . GLN A 1 175 ? 6.560 41.841 19.044 1.00 47.93 192 GLN A N 1
ATOM 1277 C CA . GLN A 1 175 ? 6.903 42.745 17.928 1.00 47.45 192 GLN A CA 1
ATOM 1278 C C . GLN A 1 175 ? 7.837 42.203 16.877 1.00 45.10 192 GLN A C 1
ATOM 1279 O O . GLN A 1 175 ? 7.707 42.497 15.703 1.00 45.90 192 GLN A O 1
ATOM 1285 N N . GLN A 1 176 ? 8.820 41.456 17.321 1.00 44.24 193 GLN A N 1
ATOM 1286 C CA . GLN A 1 176 ? 9.813 40.841 16.453 1.00 44.72 193 GLN A CA 1
ATOM 1287 C C . GLN A 1 176 ? 9.031 39.992 15.437 1.00 43.13 193 GLN A C 1
ATOM 1288 O O . GLN A 1 176 ? 9.156 40.133 14.217 1.00 43.56 193 GLN A O 1
ATOM 1294 N N . PHE A 1 177 ? 8.199 39.119 15.982 1.00 41.27 194 PHE A N 1
ATOM 1295 C CA . PHE A 1 177 ? 7.357 38.223 15.190 1.00 38.70 194 PHE A CA 1
ATOM 1296 C C . PHE A 1 177 ? 6.414 39.029 14.268 1.00 38.89 194 PHE A C 1
ATOM 1297 O O . PHE A 1 177 ? 6.319 38.747 13.078 1.00 38.96 194 PHE A O 1
ATOM 1305 N N . LEU A 1 178 ? 5.750 40.056 14.795 1.00 39.94 195 LEU A N 1
ATOM 1306 C CA . LEU A 1 178 ? 4.859 40.869 13.965 1.00 40.67 195 LEU A CA 1
ATOM 1307 C C . LEU A 1 178 ? 5.631 41.465 12.783 1.00 41.20 195 LEU A C 1
ATOM 1308 O O . LEU A 1 178 ? 5.116 41.504 11.664 1.00 40.27 195 LEU A O 1
ATOM 1313 N N . ASN A 1 179 ? 6.874 41.892 13.030 1.00 42.23 196 ASN A N 1
ATOM 1314 C CA . ASN A 1 179 ? 7.728 42.476 11.980 1.00 42.63 196 ASN A CA 1
ATOM 1315 C C . ASN A 1 179 ? 8.050 41.534 10.833 1.00 42.32 196 ASN A C 1
ATOM 1316 O O . ASN A 1 179 ? 8.025 41.903 9.658 1.00 41.92 196 ASN A O 1
ATOM 1321 N N . LEU A 1 180 ? 8.419 40.317 11.190 1.00 41.63 197 LEU A N 1
ATOM 1322 C CA . LEU A 1 180 ? 8.726 39.328 10.183 1.00 40.13 197 LEU A CA 1
ATOM 1323 C C . LEU A 1 180 ? 7.475 39.090 9.297 1.00 37.90 197 LEU A C 1
ATOM 1324 O O . LEU A 1 180 ? 7.568 39.086 8.087 1.00 36.47 197 LEU A O 1
ATOM 1329 N N . MET A 1 181 ? 6.306 38.892 9.907 1.00 37.68 198 MET A N 1
ATOM 1330 C CA . MET A 1 181 ? 5.078 38.633 9.152 1.00 36.90 198 MET A CA 1
ATOM 1331 C C . MET A 1 181 ? 4.672 39.806 8.277 1.00 37.42 198 MET A C 1
ATOM 1332 O O . MET A 1 181 ? 4.241 39.629 7.129 1.00 35.92 198 MET A O 1
ATOM 1337 N N . GLU A 1 182 ? 4.858 41.014 8.808 1.00 38.19 199 GLU A N 1
ATOM 1338 C CA . GLU A 1 182 ? 4.538 42.240 8.088 1.00 39.42 199 GLU A CA 1
ATOM 1339 C C . GLU A 1 182 ? 5.378 42.244 6.783 1.00 38.87 199 GLU A C 1
ATOM 1340 O O . GLU A 1 182 ? 4.836 42.424 5.689 1.00 37.58 199 GLU A O 1
ATOM 1346 N N . LYS A 1 183 ? 6.690 42.001 6.892 1.00 38.09 200 LYS A N 1
ATOM 1347 C CA . LYS A 1 183 ? 7.573 41.987 5.723 1.00 39.37 200 LYS A CA 1
ATOM 1348 C C . LYS A 1 183 ? 7.177 40.896 4.733 1.00 38.97 200 LYS A C 1
ATOM 1349 O O . LYS A 1 183 ? 7.088 41.150 3.537 1.00 38.88 200 LYS A O 1
ATOM 1355 N N . LEU A 1 184 ? 6.970 39.680 5.240 1.00 38.13 201 LEU A N 1
ATOM 1356 C CA . LEU A 1 184 ? 6.540 38.552 4.416 1.00 38.38 201 LEU A CA 1
ATOM 1357 C C . LEU A 1 184 ? 5.248 38.894 3.677 1.00 37.21 201 LEU A C 1
ATOM 1358 O O . LEU A 1 184 ? 5.182 38.717 2.473 1.00 38.18 201 LEU A O 1
ATOM 1363 N N . ASN A 1 185 ? 4.234 39.363 4.403 1.00 37.43 202 ASN A N 1
ATOM 1364 C CA . ASN A 1 185 ? 2.948 39.707 3.789 1.00 40.69 202 ASN A CA 1
ATOM 1365 C C . ASN A 1 185 ? 3.126 40.765 2.689 1.00 41.43 202 ASN A C 1
ATOM 1366 O O . ASN A 1 185 ? 2.499 40.690 1.608 1.00 39.68 202 ASN A O 1
ATOM 1371 N N . GLU A 1 186 ? 3.974 41.759 2.967 1.00 41.48 203 GLU A N 1
ATOM 1372 C CA . GLU A 1 186 ? 4.216 42.803 1.968 1.00 41.86 203 GLU A CA 1
ATOM 1373 C C . GLU A 1 186 ? 4.804 42.221 0.683 1.00 40.45 203 GLU A C 1
ATOM 1374 O O . GLU A 1 186 ? 4.277 42.466 -0.402 1.00 37.65 203 GLU A O 1
ATOM 1380 N N . ASN A 1 187 ? 5.896 41.467 0.809 1.00 39.64 204 ASN A N 1
ATOM 1381 C CA . ASN A 1 187 ? 6.524 40.875 -0.371 1.00 44.02 204 ASN A CA 1
ATOM 1382 C C . ASN A 1 187 ? 5.587 39.947 -1.136 1.00 45.45 204 ASN A C 1
ATOM 1383 O O . ASN A 1 187 ? 5.587 39.916 -2.364 1.00 45.89 204 ASN A O 1
ATOM 1388 N N . ILE A 1 188 ? 4.810 39.165 -0.392 1.00 47.78 205 ILE A N 1
ATOM 1389 C CA . ILE A 1 188 ? 3.887 38.212 -0.995 1.00 48.25 205 ILE A CA 1
ATOM 1390 C C . ILE A 1 188 ? 2.802 38.996 -1.755 1.00 48.21 205 ILE A C 1
ATOM 1391 O O . ILE A 1 188 ? 2.499 38.682 -2.897 1.00 47.94 205 ILE A O 1
ATOM 1396 N N . LYS A 1 189 ? 2.231 40.014 -1.133 1.00 49.10 206 LYS A N 1
ATOM 1397 C CA . LYS A 1 189 ? 1.220 40.811 -1.822 1.00 50.49 206 LYS A CA 1
ATOM 1398 C C . LYS A 1 189 ? 1.786 41.489 -3.084 1.00 50.40 206 LYS A C 1
ATOM 1399 O O . LYS A 1 189 ? 1.084 41.701 -4.076 1.00 50.88 206 LYS A O 1
ATOM 1405 N N . ILE A 1 190 ? 3.061 41.837 -3.039 1.00 50.44 207 ILE A N 1
ATOM 1406 C CA . ILE A 1 190 ? 3.705 42.471 -4.188 1.00 50.69 207 ILE A CA 1
ATOM 1407 C C . ILE A 1 190 ? 3.880 41.466 -5.313 1.00 51.79 207 ILE A C 1
ATOM 1408 O O . ILE A 1 190 ? 3.431 41.686 -6.436 1.00 52.13 207 ILE A O 1
ATOM 1413 N N . LEU A 1 191 ? 4.555 40.370 -4.988 1.00 52.88 208 LEU A N 1
ATOM 1414 C CA . LEU A 1 191 ? 4.860 39.311 -5.938 1.00 53.75 208 LEU A CA 1
ATOM 1415 C C . LEU A 1 191 ? 3.649 38.588 -6.527 1.00 53.64 208 LEU A C 1
ATOM 1416 O O . LEU A 1 191 ? 3.776 37.849 -7.510 1.00 53.77 208 LEU A O 1
ATOM 1421 N N . SER A 1 192 ? 2.477 38.809 -5.952 1.00 53.47 209 SER A N 1
ATOM 1422 C CA . SER A 1 192 ? 1.290 38.110 -6.417 1.00 54.32 209 SER A CA 1
ATOM 1423 C C . SER A 1 192 ? 0.205 39.063 -6.871 1.00 55.09 209 SER A C 1
ATOM 1424 O O . SER A 1 192 ? -0.979 38.711 -6.850 1.00 55.79 209 SER A O 1
ATOM 1427 N N . SER A 1 193 ? 0.601 40.283 -7.237 1.00 55.02 210 SER A N 1
ATOM 1428 C CA . SER A 1 193 ? -0.334 41.301 -7.728 1.00 53.46 210 SER A CA 1
ATOM 1429 C C . SER A 1 193 ? -0.842 40.836 -9.111 1.00 51.73 210 SER A C 1
ATOM 1430 O O . SER A 1 193 ? -0.126 40.174 -9.861 1.00 49.57 210 SER A O 1
ATOM 1433 N N . PRO A 1 194 ? -2.063 41.219 -9.481 1.00 51.63 211 PRO A N 1
ATOM 1434 C CA . PRO A 1 194 ? -2.583 40.797 -10.783 1.00 52.44 211 PRO A CA 1
ATOM 1435 C C . PRO A 1 194 ? -1.820 41.395 -11.948 1.00 53.61 211 PRO A C 1
ATOM 1436 O O . PRO A 1 194 ? -0.927 42.197 -11.761 1.00 53.11 211 PRO A O 1
ATOM 1440 N N . TRP A 1 195 ? -2.175 40.979 -13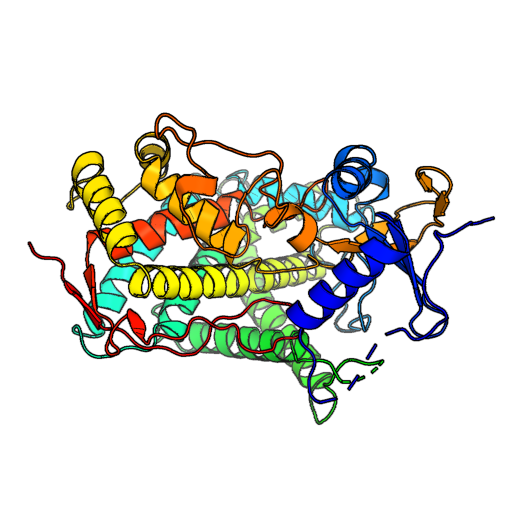.156 1.00 55.42 212 TRP A N 1
ATOM 1441 C CA . TRP A 1 195 ? -1.561 41.476 -14.386 1.00 57.09 212 TRP A CA 1
ATOM 1442 C C . TRP A 1 195 ? -2.605 42.332 -15.106 1.00 57.30 212 TRP A C 1
ATOM 1443 O O . TRP A 1 195 ? -3.745 42.404 -14.667 1.00 55.76 212 TRP A O 1
ATOM 1454 N N . ILE A 1 196 ? -2.211 42.932 -16.232 1.00 58.84 213 ILE A N 1
ATOM 1455 C CA . ILE A 1 196 ? -3.093 43.779 -17.052 1.00 59.22 213 ILE A CA 1
ATOM 1456 C C . ILE A 1 196 ? -2.576 43.839 -18.475 1.00 59.16 213 ILE A C 1
ATOM 1457 O O . ILE A 1 196 ? -1.381 43.681 -18.700 1.00 59.32 213 ILE A O 1
ATOM 1462 N N . PRO A 1 204 ? 0.759 40.658 -20.997 1.00 72.89 221 PRO A N 1
ATOM 1463 C CA . PRO A 1 204 ? 1.541 41.834 -21.429 1.00 73.28 221 PRO A CA 1
ATOM 1464 C C . PRO A 1 204 ? 2.643 42.166 -20.432 1.00 73.40 221 PRO A C 1
ATOM 1465 O O . PRO A 1 204 ? 3.828 42.230 -20.790 1.00 74.22 221 PRO A O 1
ATOM 1469 N N . ILE A 1 205 ? 2.260 42.366 -19.176 1.00 72.52 222 ILE A N 1
ATOM 1470 C CA . ILE A 1 205 ? 3.248 42.688 -18.160 1.00 72.35 222 ILE A CA 1
ATOM 1471 C C . ILE A 1 205 ? 2.564 42.561 -16.819 1.00 72.24 222 ILE A C 1
ATOM 1472 O O . ILE A 1 205 ? 1.338 42.551 -16.768 1.00 71.93 222 ILE A O 1
ATOM 1477 N N . ILE A 1 206 ? 3.349 42.463 -15.744 1.00 72.68 223 ILE A N 1
ATOM 1478 C CA . ILE A 1 206 ? 2.803 42.338 -14.391 1.00 72.78 223 ILE A CA 1
ATOM 1479 C C . ILE A 1 206 ? 1.902 43.558 -14.107 1.00 72.90 223 ILE A C 1
ATOM 1480 O O . ILE A 1 206 ? 1.262 44.075 -15.022 1.00 73.56 223 ILE A O 1
ATOM 1485 N N . ASP A 1 207 ? 1.810 44.027 -12.872 1.00 72.58 224 ASP A N 1
ATOM 1486 C CA . ASP A 1 207 ? 0.961 45.185 -12.651 1.00 72.95 224 ASP A CA 1
ATOM 1487 C C . ASP A 1 207 ? 1.596 46.102 -11.648 1.00 73.51 224 ASP A C 1
ATOM 1488 O O . ASP A 1 207 ? 1.119 47.217 -11.410 1.00 73.72 224 ASP A O 1
ATOM 1493 N N . TYR A 1 208 ? 2.708 45.644 -11.089 1.00 73.90 225 TYR A N 1
ATOM 1494 C CA . TYR A 1 208 ? 3.378 46.437 -10.088 1.00 74.01 225 TYR A CA 1
ATOM 1495 C C . TYR A 1 208 ? 4.639 47.173 -10.484 1.00 74.21 225 TYR A C 1
ATOM 1496 O O . TYR A 1 208 ? 5.550 46.638 -11.149 1.00 74.05 225 TYR A O 1
ATOM 1505 N N . PHE A 1 209 ? 4.636 48.438 -10.068 1.00 74.42 226 PHE A N 1
ATOM 1506 C CA . PHE A 1 209 ? 5.723 49.386 -10.297 1.00 74.70 226 PHE A CA 1
ATOM 1507 C C . PHE A 1 209 ? 5.663 50.624 -9.384 1.00 74.05 226 PHE A C 1
ATOM 1508 O O . PHE A 1 209 ? 6.674 50.949 -8.755 1.00 74.26 226 PHE A O 1
ATOM 1516 N N . PRO A 1 210 ? 4.478 51.275 -9.241 1.00 73.54 227 PRO A N 1
ATOM 1517 C CA . PRO A 1 210 ? 4.392 52.478 -8.380 1.00 73.45 227 PRO A CA 1
ATOM 1518 C C . PRO A 1 210 ? 5.698 52.776 -7.595 1.00 72.97 227 PRO A C 1
ATOM 1519 O O . PRO A 1 210 ? 6.588 53.517 -8.049 1.00 71.83 227 PRO A O 1
ATOM 1523 N N . GLY A 1 211 ? 5.766 52.172 -6.412 1.00 72.96 228 GLY A N 1
ATOM 1524 C CA . GLY A 1 211 ? 6.916 52.245 -5.520 1.00 72.45 228 GLY A CA 1
ATOM 1525 C C . GLY A 1 211 ? 6.892 50.841 -4.918 1.00 71.83 228 GLY A C 1
ATOM 1526 O O . GLY A 1 211 ? 6.322 50.619 -3.820 1.00 72.11 228 GLY A O 1
ATOM 1527 N N . THR A 1 212 ? 7.472 49.879 -5.645 1.00 70.18 229 THR A N 1
ATOM 1528 C CA . THR A 1 212 ? 7.438 48.497 -5.181 1.00 67.93 229 THR A CA 1
ATOM 1529 C C . THR A 1 212 ? 8.705 47.679 -5.374 1.00 67.03 229 THR A C 1
ATOM 1530 O O . THR A 1 212 ? 9.187 47.051 -4.428 1.00 66.96 229 THR A O 1
ATOM 1534 N N . HIS A 1 213 ? 9.244 47.667 -6.589 1.00 66.00 230 HIS A N 1
ATOM 1535 C CA . HIS A 1 213 ? 10.439 46.876 -6.842 1.00 64.95 230 HIS A CA 1
ATOM 1536 C C . HIS A 1 213 ? 11.469 47.041 -5.733 1.00 63.60 230 HIS A C 1
ATOM 1537 O O . HIS A 1 213 ? 12.252 46.130 -5.477 1.00 63.02 230 HIS A O 1
ATOM 1544 N N . ASN A 1 214 ? 11.449 48.187 -5.054 1.00 61.23 231 ASN A N 1
ATOM 1545 C CA . ASN A 1 214 ? 12.402 48.427 -3.985 1.00 59.14 231 ASN A CA 1
ATOM 1546 C C . ASN A 1 214 ? 11.958 47.913 -2.621 1.00 58.21 231 ASN A C 1
ATOM 1547 O O . ASN A 1 214 ? 12.800 47.596 -1.773 1.00 56.88 231 ASN A O 1
ATOM 1552 N N . LYS A 1 215 ? 10.643 47.838 -2.396 1.00 57.46 232 LYS A N 1
ATOM 1553 C CA . LYS A 1 215 ? 10.130 47.350 -1.112 1.00 56.59 232 LYS A CA 1
ATOM 1554 C C . LYS A 1 215 ? 10.492 45.863 -1.051 1.00 54.11 232 LYS A C 1
ATOM 1555 O O . LYS A 1 215 ? 10.925 45.359 -0.033 1.00 53.43 232 LYS A O 1
ATOM 1561 N N . LEU A 1 216 ? 10.355 45.183 -2.178 1.00 53.22 233 LEU A N 1
ATOM 1562 C CA . LEU A 1 216 ? 10.691 43.774 -2.260 1.00 52.28 233 LEU A CA 1
ATOM 1563 C C . LEU A 1 216 ? 12.148 43.604 -1.845 1.00 51.75 233 LEU A C 1
ATOM 1564 O O . LEU A 1 216 ? 12.478 42.779 -0.984 1.00 52.49 233 LEU A O 1
ATOM 1569 N N . LEU A 1 217 ? 13.023 44.384 -2.472 1.00 50.06 234 LEU A N 1
ATOM 1570 C CA . LEU A 1 217 ? 14.456 44.328 -2.198 1.00 48.25 234 LEU A CA 1
ATOM 1571 C C . LEU A 1 217 ? 14.776 44.659 -0.751 1.00 45.66 234 LEU A C 1
ATOM 1572 O O . LEU A 1 217 ? 15.498 43.919 -0.111 1.00 44.58 234 LEU A O 1
ATOM 1577 N N . LYS A 1 218 ? 14.220 45.743 -0.225 1.00 44.57 235 LYS A N 1
ATOM 1578 C CA . LYS A 1 218 ? 14.478 46.124 1.157 1.00 43.09 235 LYS A CA 1
ATOM 1579 C C . LYS A 1 218 ? 13.975 45.084 2.181 1.00 43.77 235 LYS A C 1
ATOM 1580 O O . LYS A 1 218 ? 14.750 44.600 3.011 1.00 42.68 235 LYS A O 1
ATOM 1586 N N . ASN A 1 219 ? 12.680 44.745 2.136 1.00 43.54 236 ASN A N 1
ATOM 1587 C CA . ASN A 1 219 ? 12.129 43.747 3.066 1.00 43.34 236 ASN A CA 1
ATOM 1588 C C . ASN A 1 219 ? 12.953 42.451 3.114 1.00 41.85 236 ASN A C 1
ATOM 1589 O O . ASN A 1 219 ? 13.163 41.901 4.194 1.00 40.59 236 ASN A O 1
ATOM 1594 N N . VAL A 1 220 ? 13.432 41.987 1.957 1.00 40.79 237 VAL A N 1
ATOM 1595 C CA . VAL A 1 220 ? 14.260 40.781 1.905 1.00 42.48 237 VAL A CA 1
ATOM 1596 C C . VAL A 1 220 ? 15.574 41.042 2.650 1.00 42.18 237 VAL A C 1
ATOM 1597 O O . VAL A 1 220 ? 16.083 40.181 3.397 1.00 40.78 237 VAL A O 1
ATOM 1601 N N . ALA A 1 221 ? 16.133 42.235 2.435 1.00 41.63 238 ALA A N 1
ATOM 1602 C CA . ALA A 1 221 ? 17.362 42.614 3.121 1.00 39.96 238 ALA A CA 1
ATOM 1603 C C . ALA A 1 221 ? 17.102 42.577 4.619 1.00 37.64 238 ALA A C 1
ATOM 1604 O O . ALA A 1 221 ? 17.886 42.016 5.393 1.00 37.94 238 ALA A O 1
ATOM 1606 N N . PHE A 1 222 ? 15.984 43.140 5.027 1.00 35.77 239 PHE A N 1
ATOM 1607 C CA . PHE A 1 222 ? 15.635 43.135 6.443 1.00 37.68 239 PHE A CA 1
ATOM 1608 C C . PHE A 1 222 ? 15.537 41.724 7.001 1.00 38.46 239 PHE A C 1
ATOM 1609 O O . PHE A 1 222 ? 16.101 41.409 8.075 1.00 37.49 239 PHE A O 1
ATOM 1617 N N . MET A 1 223 ? 14.802 40.861 6.285 1.00 37.39 240 MET A N 1
ATOM 1618 C CA . MET A 1 223 ? 14.650 39.471 6.746 1.00 36.36 240 MET A CA 1
ATOM 1619 C C . MET A 1 223 ? 15.964 38.713 6.871 1.00 34.90 240 MET A C 1
ATOM 1620 O O . MET A 1 223 ? 16.196 38.028 7.884 1.00 32.88 240 MET A O 1
ATOM 1625 N N . LYS A 1 224 ? 16.807 38.813 5.838 1.00 34.58 241 LYS A N 1
ATOM 1626 C CA . LYS A 1 224 ? 18.114 38.157 5.846 1.00 36.05 241 LYS A CA 1
ATOM 1627 C C . LYS A 1 224 ? 18.967 38.654 7.021 1.00 36.78 241 LYS A C 1
ATOM 1628 O O . LYS A 1 224 ? 19.685 37.900 7.686 1.00 35.19 241 LYS A O 1
ATOM 1634 N N . SER A 1 225 ? 18.868 39.954 7.260 1.00 37.66 242 SER A N 1
ATOM 1635 C CA . SER A 1 225 ? 19.614 40.607 8.324 1.00 38.50 242 SER A CA 1
ATOM 1636 C C . SER A 1 225 ? 19.143 40.069 9.672 1.00 37.74 242 SER A C 1
ATOM 1637 O O . SER A 1 225 ? 19.958 39.836 10.567 1.00 36.14 242 SER A O 1
ATOM 1640 N N . TYR A 1 226 ? 17.820 39.887 9.809 1.00 37.91 243 TYR A N 1
ATOM 1641 C CA . TYR A 1 226 ? 17.249 39.337 11.041 1.00 36.63 243 TYR A CA 1
ATOM 1642 C C . TYR A 1 226 ? 17.700 37.915 11.256 1.00 35.36 243 TYR A C 1
ATOM 1643 O O . TYR A 1 226 ? 17.995 37.522 12.371 1.00 34.34 243 TYR A O 1
ATOM 1652 N N . ILE A 1 227 ? 17.756 37.137 10.176 1.00 34.72 244 ILE A N 1
ATOM 1653 C CA . ILE A 1 227 ? 18.215 35.770 10.294 1.00 34.26 244 ILE A CA 1
ATOM 1654 C C . ILE A 1 227 ? 19.707 35.704 10.625 1.00 34.75 244 ILE A C 1
ATOM 1655 O O . ILE A 1 227 ? 20.128 34.904 11.480 1.00 32.77 244 ILE A O 1
ATOM 1660 N N . LEU A 1 228 ? 20.505 36.522 9.926 1.00 34.85 245 LEU A N 1
ATOM 1661 C CA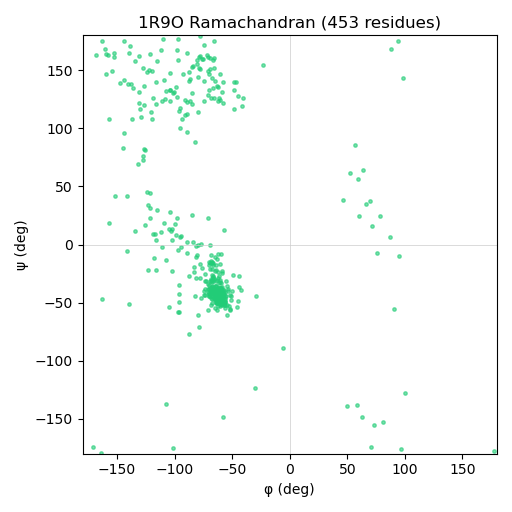 . LEU A 1 228 ? 21.956 36.583 10.171 1.00 35.19 245 LEU A CA 1
ATOM 1662 C C . LEU A 1 228 ? 22.250 36.862 11.653 1.00 33.62 245 LEU A C 1
ATOM 1663 O O . LEU A 1 228 ? 23.194 36.325 12.220 1.00 33.00 245 LEU A O 1
ATOM 1668 N N . GLU A 1 229 ? 21.417 37.676 12.281 1.00 35.24 246 GLU A N 1
ATOM 1669 C CA . GLU A 1 229 ? 21.589 37.952 13.709 1.00 36.66 246 GLU A CA 1
ATOM 1670 C C . GLU A 1 229 ? 21.505 36.618 14.467 1.00 35.73 246 GLU A C 1
ATOM 1671 O O . GLU A 1 229 ? 22.359 36.288 15.308 1.00 33.70 246 GLU A O 1
ATOM 1677 N N . LYS A 1 230 ? 20.469 35.836 14.142 1.00 35.78 247 LYS A N 1
ATOM 1678 C CA . LYS A 1 230 ? 20.251 34.538 14.765 1.00 34.47 247 LYS A CA 1
ATOM 1679 C C . LYS A 1 230 ? 21.410 33.630 14.452 1.00 32.66 247 LYS A C 1
ATOM 1680 O O . LYS A 1 230 ? 21.849 32.892 15.294 1.00 33.35 247 LYS A O 1
ATOM 1686 N N . VAL A 1 231 ? 21.895 33.677 13.222 1.00 32.53 248 VAL A N 1
ATOM 1687 C CA . VAL A 1 231 ? 23.040 32.875 12.816 1.00 32.70 248 VAL A CA 1
ATOM 1688 C C . VAL A 1 231 ? 24.255 33.203 13.698 1.00 35.52 248 VAL A C 1
ATOM 1689 O O . VAL A 1 231 ? 24.962 32.291 14.202 1.00 34.14 248 VAL A O 1
ATOM 1693 N N . LYS A 1 232 ? 24.475 34.504 13.912 1.00 36.14 249 LYS A N 1
ATOM 1694 C CA . LYS A 1 232 ? 25.598 34.943 14.748 1.00 38.92 249 LYS A CA 1
ATOM 1695 C C . LYS A 1 232 ? 25.517 34.346 16.140 1.00 37.68 249 LYS A C 1
ATOM 1696 O O . LYS A 1 232 ? 26.515 33.862 16.642 1.00 38.58 249 LYS A O 1
ATOM 1702 N N . GLU A 1 233 ? 24.332 34.335 16.745 1.00 36.68 250 GLU A N 1
ATOM 1703 C CA . GLU A 1 233 ? 24.188 33.743 18.057 1.00 37.18 250 GLU A CA 1
ATOM 1704 C C . GLU A 1 233 ? 24.386 32.231 18.053 1.00 37.70 250 GLU A C 1
ATOM 1705 O O . GLU A 1 233 ? 24.951 31.669 19.010 1.00 38.19 250 GLU A O 1
ATOM 1711 N N . HIS A 1 234 ? 23.924 31.551 16.996 1.00 36.54 251 HIS A N 1
ATOM 1712 C CA . HIS A 1 234 ? 24.106 30.092 16.909 1.00 35.13 251 HIS A CA 1
ATOM 1713 C C . HIS A 1 234 ? 25.615 29.731 16.802 1.00 36.34 251 HIS A C 1
ATOM 1714 O O . HIS A 1 234 ? 26.051 28.709 17.326 1.00 34.49 251 HIS A O 1
ATOM 1721 N N . GLN A 1 235 ? 26.388 30.563 16.102 1.00 40.40 252 GLN A N 1
ATOM 1722 C CA . GLN A 1 235 ? 27.825 30.314 15.930 1.00 43.76 252 GLN A CA 1
ATOM 1723 C C . GLN A 1 235 ? 28.533 30.335 17.286 1.00 46.03 252 GLN A C 1
ATOM 1724 O O . GLN A 1 235 ? 29.525 29.654 17.481 1.00 45.41 252 GLN A O 1
ATOM 1730 N N . GLU A 1 236 ? 28.002 31.097 18.235 1.00 49.78 253 GLU A N 1
ATOM 1731 C CA . GLU A 1 236 ? 28.619 31.154 19.560 1.00 52.58 253 GLU A CA 1
ATOM 1732 C C . GLU A 1 236 ? 28.588 29.756 20.194 1.00 54.31 253 GLU A C 1
ATOM 1733 O O . GLU A 1 236 ? 29.626 29.212 20.591 1.00 55.03 253 GLU A O 1
ATOM 1739 N N . SER A 1 237 ? 27.411 29.142 20.252 1.00 55.44 254 SER A N 1
ATOM 1740 C CA . SER A 1 237 ? 27.319 27.832 20.883 1.00 56.29 254 SER A CA 1
ATOM 1741 C C . SER A 1 237 ? 27.335 26.635 19.947 1.00 56.44 254 SER A C 1
ATOM 1742 O O . SER A 1 237 ? 26.873 25.556 20.325 1.00 56.33 254 SER A O 1
ATOM 1745 N N . MET A 1 238 ? 27.877 26.790 18.746 1.00 55.20 255 MET A N 1
ATOM 1746 C CA . MET A 1 238 ? 27.844 25.668 17.840 1.00 55.57 255 MET A CA 1
ATOM 1747 C C . MET A 1 238 ? 28.605 24.459 18.321 1.00 53.67 255 MET A C 1
ATOM 1748 O O . MET A 1 238 ? 29.801 24.522 18.565 1.00 54.79 255 MET A O 1
ATOM 1753 N N . ASP A 1 239 ? 27.872 23.349 18.398 1.00 50.84 256 ASP A N 1
ATOM 1754 C CA . ASP A 1 239 ? 28.334 22.069 18.887 1.00 47.14 256 ASP A CA 1
ATOM 1755 C C . ASP A 1 239 ? 28.019 20.901 17.931 1.00 46.17 256 ASP A C 1
ATOM 1756 O O . ASP A 1 239 ? 26.853 20.558 17.727 1.00 43.44 256 ASP A O 1
ATOM 1761 N N . MET A 1 240 ? 29.070 20.254 17.413 1.00 45.62 257 MET A N 1
ATOM 1762 C CA . MET A 1 240 ? 28.932 19.141 16.471 1.00 45.83 257 MET A CA 1
ATOM 1763 C C . MET A 1 240 ? 28.154 17.963 17.027 1.00 44.58 257 MET A C 1
ATOM 1764 O O . MET A 1 240 ? 27.816 17.045 16.285 1.00 44.20 257 MET A O 1
ATOM 1769 N N . ASN A 1 241 ? 27.836 17.968 18.319 1.00 42.56 258 ASN A N 1
ATOM 1770 C CA . ASN A 1 241 ? 27.045 16.863 18.812 1.00 41.02 258 ASN A CA 1
ATOM 1771 C C . ASN A 1 241 ? 25.700 17.300 19.321 1.00 38.98 258 ASN A C 1
ATOM 1772 O O . ASN A 1 241 ? 24.974 16.494 19.913 1.00 39.68 258 ASN A O 1
ATOM 1777 N N . ASN A 1 242 ? 25.338 18.561 19.086 1.00 35.75 259 ASN A N 1
ATOM 1778 C CA . ASN A 1 242 ? 24.042 19.034 19.589 1.00 34.59 259 ASN A CA 1
ATOM 1779 C C . ASN A 1 242 ? 23.239 19.986 18.677 1.00 32.85 259 ASN A C 1
ATOM 1780 O O . ASN A 1 242 ? 22.657 20.964 19.172 1.00 32.58 259 ASN A O 1
ATOM 1785 N N . PRO A 1 243 ? 23.188 19.712 17.335 1.00 30.62 260 PRO A N 1
ATOM 1786 C CA . PRO A 1 243 ? 22.401 20.642 16.532 1.00 28.09 260 PRO A CA 1
ATOM 1787 C C . PRO A 1 243 ? 20.957 20.436 16.962 1.00 25.10 260 PRO A C 1
ATOM 1788 O O . PRO A 1 243 ? 20.533 19.305 17.248 1.00 26.53 260 PRO A O 1
ATOM 1792 N N . GLN A 1 244 ? 20.190 21.506 17.005 1.00 24.43 261 GLN A N 1
ATOM 1793 C CA . GLN A 1 244 ? 18.770 21.396 17.381 1.00 26.62 261 GLN A CA 1
ATOM 1794 C C . GLN A 1 244 ? 17.897 22.201 16.416 1.00 25.24 261 GLN A C 1
ATOM 1795 O O . GLN A 1 244 ? 16.720 22.383 16.677 1.00 25.20 261 GLN A O 1
ATOM 1801 N N . ASP A 1 245 ? 18.456 22.662 15.300 1.00 25.27 262 ASP A N 1
ATOM 1802 C CA . ASP A 1 245 ? 17.610 23.391 14.344 1.00 25.68 262 ASP A CA 1
ATOM 1803 C C . ASP A 1 245 ? 18.241 23.522 12.999 1.00 25.10 262 ASP A C 1
ATOM 1804 O O . ASP A 1 245 ? 19.336 23.037 12.795 1.00 26.25 262 ASP A O 1
ATOM 1809 N N . PHE A 1 246 ? 17.561 24.173 12.056 1.00 25.81 263 PHE A N 1
ATOM 1810 C CA . PHE A 1 246 ? 18.120 24.257 10.703 1.00 24.69 263 PHE A CA 1
ATOM 1811 C C . PHE A 1 246 ? 19.446 25.011 10.634 1.00 26.43 263 PHE A C 1
ATOM 1812 O O . PHE A 1 246 ? 20.346 24.645 9.869 1.00 25.70 263 PHE A O 1
ATOM 1820 N N . ILE A 1 247 ? 19.562 26.094 11.408 1.00 27.58 264 ILE A N 1
ATOM 1821 C CA . ILE A 1 247 ? 20.806 26.892 11.391 1.00 28.87 264 ILE A CA 1
ATOM 1822 C C . ILE A 1 247 ? 21.959 26.049 11.915 1.00 29.85 264 ILE A C 1
ATOM 1823 O O . ILE A 1 247 ? 23.014 26.013 11.264 1.00 28.18 264 ILE A O 1
ATOM 1828 N N . ASP A 1 248 ? 21.780 25.375 13.061 1.00 30.30 265 ASP A N 1
ATOM 1829 C CA . ASP A 1 248 ? 22.874 24.521 13.547 1.00 32.18 265 ASP A CA 1
ATOM 1830 C C . ASP A 1 248 ? 23.265 23.481 12.502 1.00 32.80 265 ASP A C 1
ATOM 1831 O O . ASP A 1 248 ? 24.464 23.290 12.217 1.00 33.21 265 ASP A O 1
ATOM 1836 N N . CYS A 1 249 ? 22.246 22.788 11.949 1.00 32.31 266 CYS A N 1
ATOM 1837 C CA . CYS A 1 249 ? 22.503 21.752 10.942 1.00 31.92 266 CYS A CA 1
ATOM 1838 C C . CYS A 1 249 ? 23.305 22.319 9.739 1.00 30.38 266 CYS A C 1
ATOM 1839 O O . CYS A 1 249 ? 24.279 21.689 9.295 1.00 29.77 266 CYS A O 1
ATOM 1842 N N . PHE A 1 250 ? 22.923 23.508 9.244 1.00 29.31 267 PHE A N 1
ATOM 1843 C CA . PHE A 1 250 ? 23.616 24.178 8.127 1.00 30.21 267 PHE A CA 1
ATOM 1844 C C . PHE A 1 250 ? 25.063 24.568 8.518 1.00 31.83 267 PHE A C 1
ATOM 1845 O O . PHE A 1 250 ? 26.014 24.346 7.758 1.00 30.15 267 PHE A O 1
ATOM 1853 N N . LEU A 1 251 ? 25.221 25.179 9.691 1.00 32.83 268 LEU A N 1
ATOM 1854 C CA . LEU A 1 251 ? 26.566 25.544 10.148 1.00 35.51 268 LEU A CA 1
ATOM 1855 C C . LEU A 1 251 ? 27.447 24.284 10.290 1.00 36.21 268 LEU A C 1
ATOM 1856 O O . LEU A 1 251 ? 28.638 24.324 9.990 1.00 37.48 268 LEU A O 1
ATOM 1861 N N . MET A 1 252 ? 26.866 23.195 10.764 1.00 35.11 269 MET A N 1
ATOM 1862 C CA . MET A 1 252 ? 27.593 21.934 10.858 1.00 38.65 269 MET A CA 1
ATOM 1863 C C . MET A 1 252 ? 27.946 21.389 9.435 1.00 39.96 269 MET A C 1
ATOM 1864 O O . MET A 1 252 ? 28.929 20.686 9.268 1.00 40.25 269 MET A O 1
ATOM 1869 N N . LYS A 1 253 ? 27.142 21.713 8.417 1.00 39.54 270 LYS A N 1
ATOM 1870 C CA . LYS A 1 253 ? 27.437 21.283 7.060 1.00 38.92 270 LYS A CA 1
ATOM 1871 C C . LYS A 1 253 ? 28.614 22.108 6.517 1.00 40.32 270 LYS A C 1
ATOM 1872 O O . LYS A 1 253 ? 29.518 21.581 5.867 1.00 40.13 270 LYS A O 1
ATOM 1878 N N . MET A 1 254 ? 28.590 23.411 6.754 1.00 41.47 271 MET A N 1
ATOM 1879 C CA . MET A 1 254 ? 29.662 24.256 6.288 1.00 42.32 271 MET A CA 1
ATOM 1880 C C . MET A 1 254 ? 30.945 23.727 6.889 1.00 44.88 271 MET A C 1
ATOM 1881 O O . MET A 1 254 ? 31.960 23.601 6.206 1.00 43.88 271 MET A O 1
ATOM 1886 N N . GLU A 1 255 ? 30.884 23.396 8.173 1.00 47.42 272 GLU A N 1
ATOM 1887 C CA . GLU A 1 255 ? 32.038 22.851 8.862 1.00 50.54 272 GLU A CA 1
ATOM 1888 C C . GLU A 1 255 ? 32.621 21.646 8.109 1.00 50.60 272 GLU A C 1
ATOM 1889 O O . GLU A 1 255 ? 33.815 21.585 7.842 1.00 50.42 272 GLU A O 1
ATOM 1895 N N . LYS A 1 256 ? 31.766 20.676 7.800 1.00 51.62 273 LYS A N 1
ATOM 1896 C CA . LYS A 1 256 ? 32.166 19.467 7.086 1.00 52.92 273 LYS A CA 1
ATOM 1897 C C . LYS A 1 256 ? 32.529 19.747 5.621 1.00 53.77 273 LYS A C 1
ATOM 1898 O O . LYS A 1 256 ? 33.177 18.930 4.974 1.00 53.39 273 LYS A O 1
ATOM 1904 N N . GLU A 1 257 ? 32.113 20.898 5.104 1.00 54.90 274 GLU A N 1
ATOM 1905 C CA . GLU A 1 257 ? 32.402 21.252 3.721 1.00 57.34 274 GLU A CA 1
ATOM 1906 C C . GLU A 1 257 ? 33.670 22.123 3.575 1.00 57.81 274 GLU A C 1
ATOM 1907 O O . GLU A 1 257 ? 34.069 22.492 2.472 1.00 57.79 274 GLU A O 1
ATOM 1913 N N . LYS A 1 258 ? 34.288 22.472 4.694 1.00 58.96 275 LYS A N 1
ATOM 1914 C CA . LYS A 1 258 ? 35.503 23.259 4.656 1.00 60.59 275 LYS A CA 1
ATOM 1915 C C . LYS A 1 258 ? 36.570 22.289 4.118 1.00 61.81 275 LYS A C 1
ATOM 1916 O O . LYS A 1 258 ? 36.388 21.067 4.147 1.00 61.68 275 LYS A O 1
ATOM 1922 N N . HIS A 1 259 ? 37.679 22.827 3.624 1.00 63.50 276 HIS A N 1
ATOM 1923 C CA . HIS A 1 259 ? 38.730 21.985 3.052 1.00 64.76 276 HIS A CA 1
ATOM 1924 C C . HIS A 1 259 ? 38.194 21.435 1.719 1.00 64.75 276 HIS A C 1
ATOM 1925 O O . HIS A 1 259 ? 38.716 20.459 1.169 1.00 64.76 276 HIS A O 1
ATOM 1932 N N . ASN A 1 260 ? 37.128 22.062 1.221 1.00 64.43 277 ASN A N 1
ATOM 1933 C CA . ASN A 1 260 ? 36.554 21.695 -0.063 1.00 63.98 277 ASN A CA 1
ATOM 1934 C C . ASN A 1 260 ? 35.868 22.878 -0.711 1.00 63.66 277 ASN A C 1
ATOM 1935 O O . ASN A 1 260 ? 34.774 22.753 -1.275 1.00 63.43 277 ASN A O 1
ATOM 1940 N N . GLN A 1 261 ? 36.519 24.030 -0.613 1.00 62.73 278 GLN A N 1
ATOM 1941 C CA . GLN A 1 261 ? 36.027 25.267 -1.199 1.00 62.40 278 GLN A CA 1
ATOM 1942 C C . GLN A 1 261 ? 36.161 25.141 -2.697 1.00 61.07 278 GLN A C 1
ATOM 1943 O O . GLN A 1 261 ? 37.101 24.505 -3.184 1.00 62.89 278 GLN A O 1
ATOM 1949 N N . PRO A 1 262 ? 35.265 25.789 -3.453 1.00 59.00 279 PRO A N 1
ATOM 1950 C CA . PRO A 1 262 ? 34.138 26.606 -2.979 1.00 56.48 279 PRO A CA 1
ATOM 1951 C C . PRO A 1 262 ? 32.880 25.787 -2.706 1.00 53.30 279 PRO A C 1
ATOM 1952 O O . PRO A 1 262 ? 32.366 25.100 -3.598 1.00 54.24 279 PRO A O 1
ATOM 1956 N N . SER A 1 263 ? 32.373 25.875 -1.484 1.00 49.38 280 SER A N 1
ATOM 1957 C CA . SER A 1 263 ? 31.160 25.139 -1.117 1.00 44.54 280 SER A CA 1
ATOM 1958 C C . SER A 1 263 ? 29.897 25.911 -1.521 1.00 41.20 280 SER A C 1
ATOM 1959 O O . SER A 1 263 ? 29.921 27.150 -1.642 1.00 37.86 280 SER A O 1
ATOM 1962 N N . GLU A 1 264 ? 28.810 25.162 -1.749 1.00 37.34 281 GLU A N 1
ATOM 1963 C CA . GLU A 1 264 ? 27.525 25.758 -2.059 1.00 34.36 281 GLU A CA 1
ATOM 1964 C C . GLU A 1 264 ? 26.964 26.248 -0.738 1.00 32.48 281 GLU A C 1
ATOM 1965 O O . GLU A 1 264 ? 26.062 27.054 -0.715 1.00 31.84 281 GLU A O 1
ATOM 1971 N N . PHE A 1 265 ? 27.504 25.761 0.372 1.00 33.37 282 PHE A N 1
ATOM 1972 C CA . PHE A 1 265 ? 27.011 26.175 1.707 1.00 32.88 282 PHE A CA 1
ATOM 1973 C C . PHE A 1 265 ? 27.800 27.343 2.292 1.00 34.14 282 PHE A C 1
ATOM 1974 O O . PHE A 1 265 ? 28.919 27.177 2.734 1.00 33.87 282 PHE A O 1
ATOM 1982 N N . THR A 1 266 ? 27.176 28.503 2.320 1.00 34.83 283 THR A N 1
ATOM 1983 C CA . THR A 1 266 ? 27.792 29.709 2.828 1.00 36.67 283 THR A CA 1
ATOM 1984 C C . THR A 1 266 ? 26.769 30.464 3.647 1.00 38.26 283 THR A C 1
ATOM 1985 O O . THR A 1 266 ? 25.587 30.137 3.652 1.00 37.57 283 THR A O 1
ATOM 1989 N N . ILE A 1 267 ? 27.226 31.495 4.332 1.00 37.81 284 ILE A N 1
ATOM 1990 C CA . ILE A 1 267 ? 26.324 32.295 5.121 1.00 38.96 284 ILE A CA 1
ATOM 1991 C C . ILE A 1 267 ? 25.276 32.967 4.231 1.00 38.76 284 ILE A C 1
ATOM 1992 O O . ILE A 1 267 ? 24.102 33.013 4.599 1.00 38.98 284 ILE A O 1
ATOM 1997 N N . GLU A 1 268 ? 25.686 33.454 3.061 1.00 38.15 285 GLU A N 1
ATOM 1998 C CA . GLU A 1 268 ? 24.761 34.107 2.108 1.00 39.98 285 GLU A CA 1
ATOM 1999 C C . GLU A 1 268 ? 23.698 33.094 1.687 1.00 38.79 285 GLU A C 1
ATOM 2000 O O . GLU A 1 268 ? 22.511 33.435 1.576 1.00 37.54 285 GLU A O 1
ATOM 2006 N N . SER A 1 269 ? 24.149 31.859 1.470 1.00 35.87 286 SER A N 1
ATOM 2007 C CA . SER A 1 269 ? 23.280 30.768 1.066 1.00 35.99 286 SER A CA 1
ATOM 2008 C C . SER A 1 269 ? 22.345 30.319 2.242 1.00 35.16 286 SER A C 1
ATOM 2009 O O . SER A 1 269 ? 21.163 30.056 2.037 1.00 36.44 286 SER A O 1
ATOM 2012 N N . LEU A 1 270 ? 22.867 30.250 3.465 1.00 33.70 287 LEU A N 1
ATOM 2013 C CA . LEU A 1 270 ? 22.036 29.896 4.615 1.00 31.57 287 LEU A CA 1
ATOM 2014 C C . LEU A 1 270 ? 20.979 30.981 4.768 1.00 31.61 287 LEU A C 1
ATOM 2015 O O . LEU A 1 270 ? 19.796 30.679 4.942 1.00 29.96 287 LEU A O 1
ATOM 2020 N N . GLU A 1 271 ? 21.359 32.259 4.715 1.00 31.75 288 GLU A N 1
ATOM 2021 C CA . GLU A 1 271 ? 20.296 33.223 4.897 1.00 32.54 288 GLU A CA 1
ATOM 2022 C C . GLU A 1 271 ? 19.248 33.268 3.828 1.00 30.88 288 GLU A C 1
ATOM 2023 O O . GLU A 1 271 ? 18.062 33.456 4.149 1.00 29.07 288 GLU A O 1
ATOM 2029 N N . ASN A 1 272 ? 19.652 33.089 2.575 1.00 27.92 289 ASN A N 1
ATOM 2030 C CA . ASN A 1 272 ? 18.678 33.064 1.480 1.00 29.80 289 ASN A CA 1
ATOM 2031 C C . ASN A 1 272 ? 17.767 31.801 1.540 1.00 27.08 289 ASN A C 1
ATOM 2032 O O . ASN A 1 272 ? 16.626 31.879 1.158 1.00 23.98 289 ASN A O 1
ATOM 2037 N N . THR A 1 273 ? 18.288 30.672 2.040 1.00 24.19 290 THR A N 1
ATOM 2038 C CA . THR A 1 273 ? 17.499 29.448 2.092 1.00 24.76 290 THR A CA 1
ATOM 2039 C C . THR A 1 273 ? 16.484 29.622 3.212 1.00 24.30 290 THR A C 1
ATOM 2040 O O . THR A 1 273 ? 15.329 29.286 3.064 1.00 20.37 290 THR A O 1
ATOM 2044 N N . ALA A 1 274 ? 16.933 30.257 4.302 1.00 25.49 291 ALA A N 1
ATOM 2045 C CA . ALA A 1 274 ? 16.071 30.506 5.441 1.00 24.51 291 ALA A CA 1
ATOM 2046 C C . ALA A 1 274 ? 14.945 31.435 5.007 1.00 24.70 291 ALA A C 1
ATOM 2047 O O . ALA A 1 274 ? 13.772 31.226 5.348 1.00 26.26 291 ALA A O 1
ATOM 2049 N N . VAL A 1 275 ? 15.285 32.455 4.240 1.00 23.72 292 VAL A N 1
ATOM 2050 C CA . VAL A 1 275 ? 14.260 33.357 3.765 1.00 25.10 292 VAL A CA 1
ATOM 2051 C C . VAL A 1 275 ? 13.277 32.565 2.860 1.00 24.41 292 VAL A C 1
ATOM 2052 O O . VAL A 1 275 ? 12.076 32.741 2.992 1.00 24.39 292 VAL A O 1
ATOM 2056 N N . ASP A 1 276 ? 13.779 31.688 1.998 1.00 26.09 293 ASP A N 1
ATOM 2057 C CA . ASP A 1 276 ? 12.867 30.885 1.151 1.00 27.35 293 ASP A CA 1
ATOM 2058 C C . ASP A 1 276 ? 11.898 30.042 1.962 1.00 27.41 293 ASP A C 1
ATOM 2059 O O . ASP A 1 276 ? 10.707 30.005 1.653 1.00 28.65 293 ASP A O 1
ATOM 2064 N N . LEU A 1 277 ? 12.396 29.373 3.011 1.00 28.18 294 LEU A N 1
ATOM 2065 C CA . LEU A 1 277 ? 11.541 28.526 3.819 1.00 27.17 294 LEU A CA 1
ATOM 2066 C C . LEU A 1 277 ? 10.396 29.352 4.389 1.00 29.40 294 LEU A C 1
ATOM 2067 O O . LEU A 1 277 ? 9.243 28.982 4.245 1.00 30.48 294 LEU A O 1
ATOM 2072 N N . PHE A 1 278 ? 10.706 30.507 4.974 1.00 29.76 295 PHE A N 1
ATOM 2073 C CA . PHE A 1 278 ? 9.692 31.405 5.502 1.00 30.28 295 PHE A CA 1
ATOM 2074 C C . PHE A 1 278 ? 8.666 31.828 4.482 1.00 31.58 295 PHE A C 1
ATOM 2075 O O . PHE A 1 278 ? 7.474 31.807 4.739 1.00 33.51 295 PHE A O 1
ATOM 2083 N N . GLY A 1 279 ? 9.145 32.231 3.322 1.00 33.10 296 GLY A N 1
ATOM 2084 C CA . GLY A 1 279 ? 8.242 32.713 2.299 1.00 34.02 296 GLY A CA 1
ATOM 2085 C C . GLY A 1 279 ? 7.388 31.627 1.656 1.00 35.41 296 GLY A C 1
ATOM 2086 O O . GLY A 1 279 ? 6.204 31.833 1.342 1.00 36.87 296 GLY A O 1
ATOM 2087 N N . ALA A 1 280 ? 7.987 30.477 1.443 1.00 32.51 297 ALA A N 1
ATOM 2088 C CA . ALA A 1 280 ? 7.272 29.406 0.783 1.00 32.43 297 ALA A CA 1
ATOM 2089 C C . ALA A 1 280 ? 6.401 28.671 1.739 1.00 31.91 297 ALA A C 1
ATOM 2090 O O . ALA A 1 280 ? 5.382 28.146 1.353 1.00 33.49 297 ALA A O 1
ATOM 2092 N N . GLY A 1 281 ? 6.804 28.652 2.998 1.00 32.80 298 GLY A N 1
ATOM 2093 C CA . GLY A 1 281 ? 6.093 27.874 3.985 1.00 32.04 298 GLY A CA 1
ATOM 2094 C C . GLY A 1 281 ? 5.082 28.535 4.844 1.00 33.96 298 GLY A C 1
ATOM 2095 O O . GLY A 1 281 ? 4.388 27.868 5.648 1.00 32.82 298 GLY A O 1
ATOM 2096 N N . THR A 1 282 ? 4.987 29.853 4.695 1.00 33.24 299 THR A N 1
ATOM 2097 C CA . THR A 1 282 ? 4.054 30.580 5.487 1.00 32.56 299 THR A CA 1
ATOM 2098 C C . THR A 1 282 ? 2.762 30.861 4.811 1.00 31.86 299 THR A C 1
ATOM 2099 O O . THR A 1 282 ? 1.705 30.431 5.298 1.00 31.57 299 THR A O 1
ATOM 2103 N N . GLU A 1 283 ? 2.827 31.545 3.671 1.00 30.97 300 GLU A N 1
ATOM 2104 C CA . GLU A 1 283 ? 1.616 31.949 2.993 1.00 30.70 300 GLU A CA 1
ATOM 2105 C C . GLU A 1 283 ? 0.820 30.837 2.355 1.00 29.09 300 GLU A C 1
ATOM 2106 O O . GLU A 1 283 ? -0.428 30.846 2.433 1.00 29.22 300 GLU A O 1
ATOM 2112 N N . THR A 1 284 ? 1.495 29.892 1.715 1.00 27.98 301 THR A N 1
ATOM 2113 C CA . THR A 1 284 ? 0.762 28.788 1.075 1.00 26.08 301 THR A CA 1
ATOM 2114 C C . THR A 1 284 ? -0.055 28.056 2.138 1.00 24.95 301 THR A C 1
ATOM 2115 O O . THR A 1 284 ? -1.250 27.848 1.985 1.00 25.08 301 THR A O 1
ATOM 2119 N N . THR A 1 285 ? 0.597 27.655 3.234 1.00 25.63 302 THR A N 1
ATOM 2120 C CA . THR A 1 285 ? -0.108 26.957 4.298 1.00 25.72 302 THR A CA 1
ATOM 2121 C C . THR A 1 285 ? -1.238 27.788 4.862 1.00 24.12 302 THR A C 1
ATOM 2122 O O . THR A 1 285 ? -2.338 27.326 5.087 1.00 21.32 302 THR A O 1
ATOM 2126 N N . SER A 1 286 ? -0.919 29.046 5.147 1.00 22.83 303 SER A N 1
ATOM 2127 C CA . SER A 1 286 ? -1.891 29.936 5.698 1.00 23.32 303 SER A CA 1
ATOM 2128 C C . SER A 1 286 ? -3.127 30.098 4.793 1.00 21.89 303 SER A C 1
ATOM 2129 O O . SER A 1 286 ? -4.288 30.027 5.255 1.00 24.19 303 SER A O 1
ATOM 2132 N N . THR A 1 287 ? -2.901 30.331 3.506 1.00 20.45 304 THR A N 1
ATOM 2133 C CA . THR A 1 287 ? -4.018 30.481 2.572 1.00 21.67 304 THR A CA 1
ATOM 2134 C C . THR A 1 287 ? -4.855 29.195 2.447 1.00 19.53 304 THR A C 1
ATOM 2135 O O . THR A 1 287 ? -6.094 29.251 2.361 1.00 19.79 304 THR A O 1
ATOM 2139 N N . THR A 1 288 ? -4.201 28.038 2.505 1.00 21.29 305 THR A N 1
ATOM 2140 C CA . THR A 1 288 ? -4.944 26.767 2.393 1.00 20.70 305 THR A CA 1
ATOM 2141 C C . THR A 1 288 ? -5.831 26.573 3.664 1.00 20.77 305 THR A C 1
ATOM 2142 O O . THR A 1 288 ? -6.970 26.139 3.567 1.00 21.33 305 THR A O 1
ATOM 2146 N N . LEU A 1 289 ? -5.293 26.911 4.828 1.00 21.34 306 LEU A N 1
ATOM 2147 C CA . LEU A 1 289 ? -6.028 26.820 6.093 1.00 20.86 306 LEU A CA 1
ATOM 2148 C C . LEU A 1 289 ? -7.234 27.744 6.013 1.00 22.64 306 LEU A C 1
ATOM 2149 O O . LEU A 1 289 ? -8.379 27.364 6.320 1.00 23.39 306 LEU A O 1
ATOM 2154 N N . ARG A 1 290 ? -6.992 28.979 5.607 1.00 23.73 307 ARG A N 1
ATOM 2155 C CA . ARG A 1 290 ? -8.118 29.915 5.516 1.00 24.53 307 ARG A CA 1
ATOM 2156 C C . ARG A 1 290 ? -9.147 29.424 4.524 1.00 24.40 307 ARG A C 1
ATOM 2157 O O . ARG A 1 290 ? -10.334 29.480 4.800 1.00 25.91 307 ARG A O 1
ATOM 2165 N N . TYR A 1 291 ? -8.717 28.949 3.366 1.00 22.88 308 TYR A N 1
ATOM 2166 C CA . TYR A 1 291 ? -9.662 28.413 2.393 1.00 25.04 308 TYR A CA 1
ATOM 2167 C C . TYR A 1 291 ? -10.480 27.181 2.938 1.00 24.68 308 TYR A C 1
ATOM 2168 O O . TYR A 1 291 ? -11.676 27.091 2.696 1.00 23.68 308 TYR A O 1
ATOM 2177 N N . ALA A 1 292 ? -9.814 26.271 3.664 1.00 23.68 309 ALA A N 1
ATOM 2178 C CA . ALA A 1 292 ? -10.431 25.113 4.265 1.00 25.42 309 ALA A CA 1
ATOM 2179 C C . ALA A 1 292 ? -11.548 25.532 5.230 1.00 23.57 309 ALA A C 1
ATOM 2180 O O . ALA A 1 292 ? -12.631 25.012 5.141 1.00 24.44 309 ALA A O 1
ATOM 2182 N N . LEU A 1 293 ? -11.285 26.469 6.143 1.00 25.01 310 LEU A N 1
ATOM 2183 C CA . LEU A 1 293 ? -12.361 26.832 7.062 1.00 24.01 310 LEU A CA 1
ATOM 2184 C C . LEU A 1 293 ? -13.530 27.396 6.290 1.00 23.51 310 LEU A C 1
ATOM 2185 O O . LEU A 1 293 ? -14.702 27.132 6.636 1.00 23.26 310 LEU A O 1
ATOM 2190 N N . LEU A 1 294 ? -13.230 28.165 5.239 1.00 23.17 311 LEU A N 1
ATOM 2191 C CA . LEU A 1 294 ? -14.309 28.739 4.461 1.00 23.69 311 LEU A CA 1
ATOM 2192 C C . LEU A 1 294 ? -15.121 27.587 3.788 1.00 25.58 311 LEU A C 1
ATOM 2193 O O . LEU A 1 294 ? -16.373 27.598 3.783 1.00 25.08 311 LEU A O 1
ATOM 2198 N N . LEU A 1 295 ? -14.433 26.577 3.250 1.00 24.38 312 LEU A N 1
ATOM 2199 C CA . LEU A 1 295 ? -15.188 25.481 2.635 1.00 22.98 312 LEU A CA 1
ATOM 2200 C C . LEU A 1 295 ? -15.936 24.722 3.741 1.00 23.62 312 LEU A C 1
ATOM 2201 O O . LEU A 1 295 ? -17.029 24.228 3.516 1.00 24.28 312 LEU A O 1
ATOM 2206 N N . LEU A 1 296 ? -15.379 24.652 4.944 1.00 24.87 313 LEU A N 1
ATOM 2207 C CA . LEU A 1 296 ? -16.104 23.963 6.014 1.00 26.89 313 LEU A CA 1
ATOM 2208 C C . LEU A 1 296 ? -17.409 24.710 6.423 1.00 29.08 313 LEU A C 1
ATOM 2209 O O . LEU A 1 296 ? -18.432 24.070 6.686 1.00 30.78 313 LEU A O 1
ATOM 2214 N N . LEU A 1 297 ? -17.378 26.040 6.458 1.00 27.94 314 LEU A N 1
ATOM 2215 C CA . LEU A 1 297 ? -18.571 26.840 6.774 1.00 27.73 314 LEU A CA 1
ATOM 2216 C C . LEU A 1 297 ? -19.576 26.638 5.677 1.00 28.38 314 LEU A C 1
ATOM 2217 O O . LEU A 1 297 ? -20.773 26.506 5.936 1.00 29.57 314 LEU A O 1
ATOM 2222 N N . LYS A 1 298 ? -19.092 26.628 4.446 1.00 26.38 315 LYS A N 1
ATOM 2223 C CA . LYS A 1 298 ? -19.958 26.460 3.302 1.00 28.64 315 LYS A CA 1
ATOM 2224 C C . LYS A 1 298 ? -20.638 25.084 3.202 1.00 30.06 315 LYS A C 1
ATOM 2225 O O . LYS A 1 298 ? -21.714 24.993 2.592 1.00 28.42 315 LYS A O 1
ATOM 2231 N N . HIS A 1 299 ? -20.007 24.037 3.761 1.00 27.17 316 HIS A N 1
ATOM 2232 C CA . HIS A 1 299 ? -20.564 22.682 3.674 1.00 27.65 316 HIS A CA 1
ATOM 2233 C C . HIS A 1 299 ? -20.664 22.072 5.064 1.00 26.88 316 HIS A C 1
ATOM 2234 O O . HIS A 1 299 ? -19.864 21.229 5.461 1.00 27.56 316 HIS A O 1
ATOM 2241 N N . PRO A 1 300 ? -21.657 22.503 5.833 1.00 27.01 317 PRO A N 1
ATOM 2242 C CA . PRO A 1 300 ? -21.880 22.010 7.195 1.00 26.31 317 PRO A CA 1
ATOM 2243 C C . PRO A 1 300 ? -22.025 20.490 7.304 1.00 24.97 317 PRO A C 1
ATOM 2244 O O . PRO A 1 300 ? -21.656 19.945 8.325 1.00 25.02 317 PRO A O 1
ATOM 2248 N N . GLU A 1 301 ? -22.564 19.791 6.285 1.00 26.45 318 GLU A N 1
ATOM 2249 C CA . GLU A 1 301 ? -22.668 18.317 6.401 1.00 27.50 318 GLU A CA 1
ATOM 2250 C C . GLU A 1 301 ? -21.268 17.664 6.386 1.00 26.61 318 GLU A C 1
ATOM 2251 O O . GLU A 1 301 ? -21.046 16.657 7.046 1.00 26.88 318 GLU A O 1
ATOM 2257 N N . VAL A 1 302 ? -20.350 18.215 5.590 1.00 23.56 319 VAL A N 1
ATOM 2258 C CA . VAL A 1 302 ? -18.961 17.720 5.550 1.00 21.68 319 VAL A CA 1
ATOM 2259 C C . VAL A 1 302 ? -18.302 17.927 6.928 1.00 20.62 319 VAL A C 1
ATOM 2260 O O . VAL A 1 302 ? -17.768 17.015 7.535 1.00 20.87 319 VAL A O 1
ATOM 2264 N N . THR A 1 303 ? -18.409 19.130 7.441 1.00 21.39 320 THR A N 1
ATOM 2265 C CA . THR A 1 303 ? -17.829 19.438 8.720 1.00 22.59 320 THR A CA 1
ATOM 2266 C C . THR A 1 303 ? -18.354 18.532 9.780 1.00 22.75 320 THR A C 1
ATOM 2267 O O . THR A 1 303 ? -17.602 18.048 10.643 1.00 26.05 320 THR A O 1
ATOM 2271 N N . ALA A 1 304 ? -19.654 18.284 9.755 1.00 25.75 321 ALA A N 1
ATOM 2272 C CA . ALA A 1 304 ? -20.231 17.425 10.804 1.00 26.77 321 ALA A CA 1
ATOM 2273 C C . ALA A 1 304 ? -19.582 16.049 10.760 1.00 26.20 321 ALA A C 1
ATOM 2274 O O . ALA A 1 304 ? -19.174 15.529 11.780 1.00 25.83 321 ALA A O 1
ATOM 2276 N N . LYS A 1 305 ? -19.435 15.466 9.575 1.00 26.65 322 LYS A N 1
ATOM 2277 C CA . LYS A 1 305 ? -18.807 14.133 9.549 1.00 27.22 322 LYS A CA 1
ATOM 2278 C C . LYS A 1 305 ? -17.347 14.197 9.965 1.00 24.55 322 LYS A C 1
ATOM 2279 O O . LYS A 1 305 ? -16.838 13.236 10.527 1.00 24.41 322 LYS A O 1
ATOM 2285 N N . VAL A 1 306 ? -16.655 15.311 9.672 1.00 24.00 323 VAL A N 1
ATOM 2286 C CA . VAL A 1 306 ? -15.252 15.383 10.114 1.00 24.52 323 VAL A CA 1
ATOM 2287 C C . VAL A 1 306 ? -15.292 15.388 11.650 1.00 25.64 323 VAL A C 1
ATOM 2288 O O . VAL A 1 306 ? -14.475 14.708 12.331 1.00 23.70 323 VAL A O 1
ATOM 2292 N N . GLN A 1 307 ? -16.271 16.108 12.199 1.00 27.61 324 GLN A N 1
ATOM 2293 C CA . GLN A 1 307 ? -16.307 16.182 13.673 1.00 29.14 324 GLN A CA 1
ATOM 2294 C C . GLN A 1 307 ? -16.652 14.842 14.295 1.00 29.97 324 GLN A C 1
ATOM 2295 O O . GLN A 1 307 ? -16.059 14.442 15.322 1.00 27.64 324 GLN A O 1
ATOM 2301 N N . GLU A 1 308 ? -17.532 14.109 13.603 1.00 30.27 325 GLU A N 1
ATOM 2302 C CA . GLU A 1 308 ? -17.889 12.783 14.097 1.00 31.93 325 GLU A CA 1
ATOM 2303 C C . GLU A 1 308 ? -16.669 11.906 14.095 1.00 30.59 325 GLU A C 1
ATOM 2304 O O . GLU A 1 308 ? -16.378 11.226 15.068 1.00 30.00 325 GLU A O 1
ATOM 2310 N N . GLU A 1 309 ? -15.929 11.923 12.985 1.00 27.79 326 GLU A N 1
ATOM 2311 C CA . GLU A 1 309 ? -14.766 11.086 12.888 1.00 27.18 326 GLU A CA 1
ATOM 2312 C C . GLU A 1 309 ? -13.708 11.451 13.919 1.00 26.02 326 GLU A C 1
ATOM 2313 O O . GLU A 1 309 ? -13.063 10.567 14.484 1.00 24.58 326 GLU A O 1
ATOM 2319 N N . ILE A 1 310 ? -13.499 12.749 14.137 1.00 26.12 327 ILE A N 1
ATOM 2320 C CA . ILE A 1 310 ? -12.523 13.200 15.126 1.00 27.81 327 ILE A CA 1
ATOM 2321 C C . ILE A 1 310 ? -12.960 12.679 16.497 1.00 30.08 327 ILE A C 1
ATOM 2322 O O . ILE A 1 310 ? -12.156 12.151 17.287 1.00 31.29 327 ILE A O 1
ATOM 2327 N N . GLU A 1 311 ? -14.245 12.815 16.764 1.00 32.58 328 GLU A N 1
ATOM 2328 C CA . GLU A 1 311 ? -14.771 12.389 18.028 1.00 37.28 328 GLU A CA 1
ATOM 2329 C C . GLU A 1 311 ? -14.554 10.895 18.272 1.00 39.39 328 GLU A C 1
ATOM 2330 O O . GLU A 1 311 ? -14.095 10.507 19.384 1.00 39.30 328 GLU A O 1
ATOM 2336 N N . ARG A 1 312 ? -14.817 10.037 17.269 1.00 38.84 329 ARG A N 1
ATOM 2337 C CA . ARG A 1 312 ? -14.615 8.622 17.560 1.00 39.37 329 ARG A CA 1
ATOM 2338 C C . ARG A 1 312 ? -13.229 8.057 17.440 1.00 39.07 329 ARG A C 1
ATOM 2339 O O . ARG A 1 312 ? -12.938 7.034 18.054 1.00 41.04 329 ARG A O 1
ATOM 2347 N N . VAL A 1 313 ? -12.340 8.729 16.720 1.00 37.98 330 VAL A N 1
ATOM 2348 C CA . VAL A 1 313 ? -10.978 8.228 16.595 1.00 37.36 330 VAL A CA 1
ATOM 2349 C C . VAL A 1 313 ? -10.032 8.876 17.586 1.00 37.70 330 VAL A C 1
ATOM 2350 O O . VAL A 1 313 ? -9.086 8.236 18.077 1.00 38.86 330 VAL A O 1
ATOM 2354 N N . ILE A 1 314 ? -10.253 10.151 17.884 1.00 37.77 331 ILE A N 1
ATOM 2355 C CA . ILE A 1 314 ? -9.332 10.814 18.800 1.00 37.14 331 ILE A CA 1
ATOM 2356 C C . ILE A 1 314 ? -9.951 11.283 20.107 1.00 38.18 331 ILE A C 1
ATOM 2357 O O . ILE A 1 314 ? -9.237 11.514 21.081 1.00 41.05 331 ILE A O 1
ATOM 2362 N N . GLY A 1 315 ? -11.256 11.472 20.136 1.00 39.49 332 GLY A N 1
ATOM 2363 C CA . GLY A 1 315 ? -11.872 11.985 21.353 1.00 41.98 332 GLY A CA 1
ATOM 2364 C C . GLY A 1 315 ? -11.450 13.438 21.504 1.00 43.86 332 GLY A C 1
ATOM 2365 O O . GLY A 1 315 ? -10.783 13.995 20.624 1.00 42.13 332 GLY A O 1
ATOM 2366 N N . ARG A 1 316 ? -11.798 14.073 22.616 1.00 47.30 333 ARG A N 1
ATOM 2367 C CA . ARG A 1 316 ? -11.420 15.475 22.766 1.00 51.43 333 ARG A CA 1
ATOM 2368 C C . ARG A 1 316 ? -10.385 15.774 23.817 1.00 52.69 333 ARG A C 1
ATOM 2369 O O . ARG A 1 316 ? -10.152 16.942 24.130 1.00 54.01 333 ARG A O 1
ATOM 2377 N N . ASN A 1 317 ? -9.753 14.743 24.361 1.00 54.20 334 ASN A N 1
ATOM 2378 C CA . ASN A 1 317 ? -8.709 14.988 25.348 1.00 55.71 334 ASN A CA 1
ATOM 2379 C C . ASN A 1 317 ? -7.333 15.203 24.703 1.00 55.06 334 ASN A C 1
ATOM 2380 O O . ASN A 1 317 ? -6.857 16.362 24.607 1.00 56.58 334 ASN A O 1
ATOM 2385 N N . ARG A 1 318 ? -6.695 14.106 24.268 1.00 51.50 335 ARG A N 1
ATOM 2386 C CA . ARG A 1 318 ? -5.372 14.204 23.644 1.00 47.75 335 ARG A CA 1
ATOM 2387 C C . ARG A 1 318 ? -5.383 14.959 22.311 1.00 45.14 335 ARG A C 1
ATOM 2388 O O . ARG A 1 318 ? -6.395 15.123 21.654 1.00 44.62 335 ARG A O 1
ATOM 2396 N N . SER A 1 319 ? -4.220 15.415 21.922 1.00 42.62 336 SER A N 1
ATOM 2397 C CA . SER A 1 319 ? -4.106 16.136 20.699 1.00 41.00 336 SER A CA 1
ATOM 2398 C C . SER A 1 319 ? -4.062 15.137 19.553 1.00 37.40 336 SER A C 1
ATOM 2399 O O . SER A 1 319 ? -3.724 13.982 19.735 1.00 36.02 336 SER A O 1
ATOM 2402 N N . PRO A 1 320 ? -4.456 15.574 18.358 1.00 34.87 337 PRO A N 1
ATOM 2403 C CA . PRO A 1 320 ? -4.445 14.728 17.160 1.00 31.90 337 PRO A CA 1
ATOM 2404 C C . PRO A 1 320 ? -2.982 14.427 16.864 1.00 28.56 337 PRO A C 1
ATOM 2405 O O . PRO A 1 320 ? -2.100 15.220 17.233 1.00 29.13 337 PRO A O 1
ATOM 2409 N N . CYS A 1 321 ? -2.685 13.299 16.238 1.00 26.13 338 CYS A N 1
ATOM 2410 C CA . CYS A 1 321 ? -1.283 13.068 15.872 1.00 25.51 338 CYS A CA 1
ATOM 2411 C C . CYS A 1 321 ? -1.341 12.461 14.499 1.00 24.95 338 CYS A C 1
ATOM 2412 O O . CYS A 1 321 ? -2.390 12.033 14.079 1.00 24.07 338 CYS A O 1
ATOM 2415 N N . MET A 1 322 ? -0.236 12.425 13.781 1.00 26.97 339 MET A N 1
ATOM 2416 C CA . MET A 1 322 ? -0.275 11.899 12.410 1.00 28.48 339 MET A CA 1
ATOM 2417 C C . MET A 1 322 ? -0.751 10.454 12.229 1.00 29.74 339 MET A C 1
ATOM 2418 O O . MET A 1 322 ? -1.237 10.071 11.164 1.00 28.50 339 MET A O 1
ATOM 2423 N N . GLN A 1 323 ? -0.619 9.653 13.273 1.00 31.02 340 GLN A N 1
ATOM 2424 C CA . GLN A 1 323 ? -1.056 8.268 13.192 1.00 31.61 340 GLN A CA 1
ATOM 2425 C C . GLN A 1 323 ? -2.558 8.179 13.104 1.00 28.68 340 GLN A C 1
ATOM 2426 O O . GLN A 1 323 ? -3.085 7.185 12.647 1.00 28.38 340 GLN A O 1
ATOM 2432 N N . ASP A 1 324 ? -3.242 9.226 13.530 1.00 28.37 341 ASP A N 1
ATOM 2433 C CA . ASP A 1 324 ? -4.684 9.223 13.454 1.00 27.96 341 ASP A CA 1
ATOM 2434 C C . ASP A 1 324 ? -5.160 9.282 11.997 1.00 27.17 341 ASP A C 1
ATOM 2435 O O . ASP A 1 324 ? -6.209 8.780 11.691 1.00 27.59 341 ASP A O 1
ATOM 2440 N N . ARG A 1 325 ? -4.389 9.900 11.113 1.00 28.99 342 ARG A N 1
ATOM 2441 C CA . ARG A 1 325 ? -4.830 10.069 9.714 1.00 29.21 342 ARG A CA 1
ATOM 2442 C C . ARG A 1 325 ? -5.196 8.777 8.999 1.00 28.48 342 ARG A C 1
ATOM 2443 O O . ARG A 1 325 ? -6.207 8.738 8.277 1.00 28.28 342 ARG A O 1
ATOM 2451 N N . SER A 1 326 ? -4.416 7.717 9.200 1.00 26.77 343 SER A N 1
ATOM 2452 C CA . SER A 1 326 ? -4.759 6.470 8.530 1.00 29.09 343 SER A CA 1
ATOM 2453 C C . SER A 1 326 ? -6.100 5.895 9.009 1.00 28.52 343 SER A C 1
ATOM 2454 O O . SER A 1 326 ? -6.712 5.137 8.264 1.00 30.55 343 SER A O 1
ATOM 2457 N N . HIS A 1 327 ? -6.551 6.272 10.214 1.00 26.74 344 HIS A N 1
ATOM 2458 C CA . HIS A 1 327 ? -7.834 5.837 10.773 1.00 28.03 344 HIS A CA 1
ATOM 2459 C C . HIS A 1 327 ? -8.953 6.825 10.534 1.00 26.37 344 HIS A C 1
ATOM 2460 O O . HIS A 1 327 ? -10.043 6.642 11.021 1.00 24.19 344 HIS A O 1
ATOM 2467 N N . MET A 1 328 ? -8.692 7.876 9.761 1.00 25.68 345 MET A N 1
ATOM 2468 C CA . MET A 1 328 ? -9.731 8.897 9.523 1.00 24.07 345 MET A CA 1
ATOM 2469 C C . MET A 1 328 ? -9.800 9.185 8.025 1.00 23.57 345 MET A C 1
ATOM 2470 O O . MET A 1 328 ? -9.382 10.244 7.600 1.00 23.01 345 MET A O 1
ATOM 2475 N N . PRO A 1 329 ? -10.291 8.210 7.209 1.00 21.98 346 PRO A N 1
ATOM 2476 C CA . PRO A 1 329 ? -10.394 8.384 5.761 1.00 20.89 346 PRO A CA 1
ATOM 2477 C C . PRO A 1 329 ? -11.275 9.561 5.319 1.00 20.67 346 PRO A C 1
ATOM 2478 O O . PRO A 1 329 ? -10.924 10.161 4.299 1.00 18.56 346 PRO A O 1
ATOM 2482 N N . TYR A 1 330 ? -12.429 9.840 5.992 1.00 17.40 347 TYR A N 1
ATOM 2483 C CA . TYR A 1 330 ? -13.247 10.963 5.548 1.00 18.27 347 TYR A CA 1
ATOM 2484 C C . TYR A 1 330 ? -12.448 12.279 5.725 1.00 20.79 347 TYR A C 1
ATOM 2485 O O . TYR A 1 330 ? -12.393 13.118 4.807 1.00 21.77 347 TYR A O 1
ATOM 2494 N N . THR A 1 331 ? -11.891 12.473 6.919 1.00 18.65 348 THR A N 1
ATOM 2495 C CA . THR A 1 331 ? -11.133 13.700 7.156 1.00 21.19 348 THR A CA 1
ATOM 2496 C C . THR A 1 331 ? -9.927 13.757 6.190 1.00 22.49 348 THR A C 1
ATOM 2497 O O . THR A 1 331 ? -9.589 14.806 5.708 1.00 22.74 348 THR A O 1
ATOM 2501 N N . ASP A 1 332 ? -9.271 12.635 5.937 1.00 21.63 349 ASP A N 1
ATOM 2502 C CA . ASP A 1 332 ? -8.144 12.652 5.003 1.00 22.99 349 ASP A CA 1
ATOM 2503 C C . ASP A 1 332 ? -8.633 13.064 3.591 1.00 22.11 349 ASP A C 1
ATOM 2504 O O . ASP A 1 332 ? -7.954 13.811 2.910 1.00 22.95 349 ASP A O 1
ATOM 2509 N N . ALA A 1 333 ? -9.820 12.610 3.189 1.00 20.93 350 ALA A N 1
ATOM 2510 C CA . ALA A 1 333 ? -10.366 12.939 1.849 1.00 21.23 350 ALA A CA 1
ATOM 2511 C C . ALA A 1 333 ? -10.735 14.423 1.826 1.00 21.42 350 ALA A C 1
ATOM 2512 O O . ALA A 1 333 ? -10.554 15.068 0.825 1.00 21.40 350 ALA A O 1
ATOM 2514 N N . VAL A 1 334 ? -11.205 14.947 2.958 1.00 19.65 351 VAL A N 1
ATOM 2515 C CA . VAL A 1 334 ? -11.574 16.336 3.072 1.00 21.56 351 VAL A CA 1
ATOM 2516 C C . VAL A 1 334 ? -10.348 17.270 2.905 1.00 21.91 351 VAL A C 1
ATOM 2517 O O . VAL A 1 334 ? -10.415 18.253 2.161 1.00 22.22 351 VAL A O 1
ATOM 2521 N N . VAL A 1 335 ? -9.236 16.932 3.539 1.00 21.57 352 VAL A N 1
ATOM 2522 C CA . VAL A 1 335 ? -8.024 17.749 3.468 1.00 21.79 352 VAL A CA 1
ATOM 2523 C C . VAL A 1 335 ? -7.525 17.689 2.024 1.00 22.28 352 VAL A C 1
ATOM 2524 O O . VAL A 1 335 ? -7.139 18.738 1.480 1.00 20.34 352 VAL A O 1
ATOM 2528 N N . HIS A 1 336 ? -7.543 16.487 1.413 1.00 19.85 353 HIS A N 1
ATOM 2529 C CA . HIS A 1 336 ? -7.102 16.334 0.017 1.00 20.03 353 HIS A CA 1
ATOM 2530 C C . HIS A 1 336 ? -8.009 17.135 -0.940 1.00 18.35 353 HIS A C 1
ATOM 2531 O O . HIS A 1 336 ? -7.538 17.788 -1.871 1.00 18.71 353 HIS A O 1
ATOM 2538 N N . GLU A 1 337 ? -9.303 17.059 -0.713 1.00 19.33 354 GLU A N 1
ATOM 2539 C CA . GLU A 1 337 ? -10.268 17.726 -1.540 1.00 17.71 354 GLU A CA 1
ATOM 2540 C C . GLU A 1 337 ? -10.118 19.246 -1.422 1.00 20.20 354 GLU A C 1
ATOM 2541 O O . GLU A 1 337 ? -10.293 19.969 -2.445 1.00 19.73 354 GLU A O 1
ATOM 2547 N N . VAL A 1 338 ? -9.839 19.763 -0.223 1.00 17.50 355 VAL A N 1
ATOM 2548 C CA . VAL A 1 338 ? -9.618 21.211 -0.110 1.00 17.17 355 VAL A CA 1
ATOM 2549 C C . VAL A 1 338 ? -8.457 21.585 -1.060 1.00 18.98 355 VAL A C 1
ATOM 2550 O O . VAL A 1 338 ? -8.646 22.455 -1.925 1.00 19.70 355 VAL A O 1
ATOM 2554 N N . GLN A 1 339 ? -7.320 20.852 -0.973 1.00 17.51 356 GLN A N 1
ATOM 2555 C CA . GLN A 1 339 ? -6.140 21.170 -1.782 1.00 20.36 356 GLN A CA 1
ATOM 2556 C C . GLN A 1 339 ? -6.434 21.003 -3.260 1.00 21.59 356 GLN A C 1
ATOM 2557 O O . GLN A 1 339 ? -6.028 21.868 -4.081 1.00 22.24 356 GLN A O 1
ATOM 2563 N N . ARG A 1 340 ? -7.165 19.927 -3.597 1.00 19.37 357 ARG A N 1
ATOM 2564 C CA . ARG A 1 340 ? -7.502 19.679 -4.994 1.00 18.58 357 ARG A CA 1
ATOM 2565 C C . ARG A 1 340 ? -8.467 20.734 -5.563 1.00 21.01 357 ARG A C 1
ATOM 2566 O O . ARG A 1 340 ? -8.292 21.288 -6.661 1.00 20.65 357 ARG A O 1
ATOM 2574 N N . TYR A 1 341 ? -9.500 21.016 -4.798 1.00 20.10 358 TYR A N 1
ATOM 2575 C CA . TYR A 1 341 ? -10.493 21.968 -5.213 1.00 21.84 358 TYR A CA 1
ATOM 2576 C C . TYR A 1 341 ? -9.990 23.385 -5.373 1.00 24.41 358 TYR A C 1
ATOM 2577 O O . TYR A 1 341 ? -10.233 24.019 -6.408 1.00 25.27 358 TYR A O 1
ATOM 2586 N N . ILE A 1 342 ? -9.282 23.896 -4.375 1.00 23.45 359 ILE A N 1
ATOM 2587 C CA . ILE A 1 342 ? -8.861 25.308 -4.447 1.00 22.81 359 ILE A CA 1
ATOM 2588 C C . ILE A 1 342 ? -7.721 25.532 -5.458 1.00 24.13 359 ILE A C 1
ATOM 2589 O O . ILE A 1 342 ? -7.567 26.641 -5.909 1.00 22.01 359 ILE A O 1
ATOM 2594 N N . ASP A 1 343 ? -6.900 24.521 -5.773 1.00 21.15 360 ASP A N 1
ATOM 2595 C CA . ASP A 1 343 ? -5.880 24.713 -6.857 1.00 24.54 360 ASP A CA 1
ATOM 2596 C C . ASP A 1 343 ? -5.094 25.964 -6.541 1.00 25.00 360 ASP A C 1
ATOM 2597 O O . ASP A 1 343 ? -5.090 26.919 -7.319 1.00 25.36 360 ASP A O 1
ATOM 2602 N N . LEU A 1 344 ? -4.428 25.921 -5.395 1.00 23.01 361 LEU A N 1
ATOM 2603 C CA . LEU A 1 344 ? -3.702 27.039 -4.833 1.00 22.52 361 LEU A CA 1
ATOM 2604 C C . LEU A 1 344 ? -2.720 27.739 -5.774 1.00 22.28 361 LEU A C 1
ATOM 2605 O O . LEU A 1 344 ? -2.697 28.962 -5.772 1.00 20.21 361 LEU A O 1
ATOM 2610 N N . LEU A 1 345 ? -1.936 26.963 -6.521 1.00 20.78 362 LEU A N 1
ATOM 2611 C CA . LEU A 1 345 ? -0.954 27.513 -7.454 1.00 21.19 362 LEU A CA 1
ATOM 2612 C C . LEU A 1 345 ? -1.265 26.868 -8.813 1.00 20.37 362 LEU A C 1
ATOM 2613 O O . LEU A 1 345 ? -0.635 25.888 -9.229 1.00 21.85 362 LEU A O 1
ATOM 2618 N N . PRO A 1 346 ? -2.264 27.413 -9.509 1.00 20.37 363 PRO A N 1
ATOM 2619 C CA . PRO A 1 346 ? -2.716 26.912 -10.821 1.00 19.84 363 PRO A CA 1
ATOM 2620 C C . PRO A 1 346 ? -1.586 26.571 -11.809 1.00 18.13 363 PRO A C 1
ATOM 2621 O O . PRO A 1 346 ? -1.694 25.632 -12.599 1.00 21.08 363 PRO A O 1
ATOM 2625 N N . THR A 1 347 ? -0.518 27.346 -11.808 1.00 18.21 364 THR A N 1
ATOM 2626 C CA . THR A 1 347 ? 0.569 26.999 -12.739 1.00 21.32 364 THR A CA 1
ATOM 2627 C C . THR A 1 347 ? 1.867 26.786 -11.991 1.00 22.53 364 THR A C 1
ATOM 2628 O O . THR A 1 347 ? 2.972 27.107 -12.505 1.00 21.66 364 THR A O 1
ATOM 2632 N N . SER A 1 348 ? 1.741 26.247 -10.762 1.00 22.41 365 SER A N 1
ATOM 2633 C CA . SER A 1 348 ? 2.934 25.965 -9.942 1.00 23.06 365 SER A CA 1
ATOM 2634 C C . SER A 1 348 ? 3.835 27.217 -9.910 1.00 23.12 365 SER A C 1
ATOM 2635 O O . SER A 1 348 ? 3.345 28.329 -9.758 1.00 23.18 365 SER A O 1
ATOM 2638 N N . LEU A 1 349 ? 5.144 27.011 -10.005 1.00 22.65 366 LEU A N 1
ATOM 2639 C CA . LEU A 1 349 ? 6.081 28.112 -10.172 1.00 25.78 366 LEU A CA 1
ATOM 2640 C C . LEU A 1 349 ? 6.685 27.674 -11.545 1.00 25.40 366 LEU A C 1
ATOM 2641 O O . LEU A 1 349 ? 6.797 26.466 -11.818 1.00 25.71 366 LEU A O 1
ATOM 2646 N N . PRO A 1 350 ? 7.107 28.621 -12.388 1.00 26.45 367 PRO A N 1
ATOM 2647 C CA . PRO A 1 350 ? 7.674 28.194 -13.692 1.00 26.84 367 PRO A CA 1
ATOM 2648 C C . PRO A 1 350 ? 8.952 27.403 -13.677 1.00 25.53 367 PRO A C 1
ATOM 2649 O O . PRO A 1 350 ? 9.836 27.653 -12.908 1.00 28.45 367 PRO A O 1
ATOM 2653 N N . HIS A 1 351 ? 9.042 26.415 -14.539 1.00 25.39 368 HIS A N 1
ATOM 2654 C CA . HIS A 1 351 ? 10.232 25.575 -14.644 1.00 27.65 368 HIS A CA 1
ATOM 2655 C C . HIS A 1 351 ? 11.033 26.062 -15.865 1.00 30.11 368 HIS A C 1
ATOM 2656 O O . HIS A 1 351 ? 10.662 27.071 -16.519 1.00 29.34 368 HIS A O 1
ATOM 2663 N N . ALA A 1 352 ? 12.106 25.331 -16.160 1.00 30.22 369 ALA A N 1
ATOM 2664 C CA . ALA A 1 352 ? 12.962 25.585 -17.342 1.00 30.39 369 ALA A CA 1
ATOM 2665 C C . ALA A 1 352 ? 13.694 24.270 -17.574 1.00 30.47 369 ALA A C 1
ATOM 2666 O O . ALA A 1 352 ? 13.992 23.574 -16.582 1.00 29.60 369 ALA A O 1
ATOM 2668 N N . VAL A 1 353 ? 14.000 23.906 -18.837 1.00 29.42 370 VAL A N 1
ATOM 2669 C CA . VAL A 1 353 ? 14.720 22.651 -19.037 1.00 31.01 370 VAL A CA 1
ATOM 2670 C C . VAL A 1 353 ? 16.180 22.863 -18.764 1.00 32.18 370 VAL A C 1
ATOM 2671 O O . VAL A 1 353 ? 16.704 23.932 -19.049 1.00 33.73 370 VAL A O 1
ATOM 2675 N N . THR A 1 354 ? 16.834 21.856 -18.194 1.00 32.65 371 THR A N 1
ATOM 2676 C CA . THR A 1 354 ? 18.252 21.970 -17.819 1.00 33.95 371 THR A CA 1
ATOM 2677 C C . THR A 1 354 ? 19.276 21.749 -18.936 1.00 36.23 371 THR A C 1
ATOM 2678 O O . THR A 1 354 ? 20.464 22.034 -18.752 1.00 37.12 371 THR A O 1
ATOM 2682 N N . CYS A 1 355 ? 18.811 21.267 -20.087 1.00 38.76 372 CYS A N 1
ATOM 2683 C CA . CYS A 1 355 ? 19.660 21.023 -21.269 1.00 40.46 372 CYS A CA 1
ATOM 2684 C C . CYS A 1 355 ? 18.740 20.877 -22.510 1.00 41.25 372 CYS A C 1
ATOM 2685 O O . CYS A 1 355 ? 17.500 20.887 -22.375 1.00 39.82 372 CYS A O 1
ATOM 2688 N N . ASP A 1 356 ? 19.339 20.751 -23.704 1.00 40.71 373 ASP A N 1
ATOM 2689 C CA . ASP A 1 356 ? 18.559 20.553 -24.935 1.00 41.27 373 ASP A CA 1
ATOM 2690 C C . ASP A 1 356 ? 17.861 19.189 -24.832 1.00 40.94 373 ASP A C 1
ATOM 2691 O O . ASP A 1 356 ? 18.502 18.159 -24.622 1.00 41.61 373 ASP A O 1
ATOM 2696 N N . ILE A 1 357 ? 16.554 19.139 -25.004 1.00 40.99 374 ILE A N 1
ATOM 2697 C CA . ILE A 1 357 ? 15.926 17.843 -24.857 1.00 40.88 374 ILE A CA 1
ATOM 2698 C C . ILE A 1 357 ? 14.834 17.580 -25.854 1.00 40.89 374 ILE A C 1
ATOM 2699 O O . ILE A 1 357 ? 14.045 18.471 -26.147 1.00 41.96 374 ILE A O 1
ATOM 2704 N N . LYS A 1 358 ? 14.787 16.371 -26.385 1.00 41.18 375 LYS A N 1
ATOM 2705 C CA . LYS A 1 358 ? 13.733 16.025 -27.322 1.00 43.41 375 LYS A CA 1
ATOM 2706 C C . LYS A 1 358 ? 12.536 15.594 -26.501 1.00 42.38 375 LYS A C 1
ATOM 2707 O O . LYS A 1 358 ? 12.656 14.768 -25.622 1.00 42.50 375 LYS A O 1
ATOM 2713 N N . PHE A 1 359 ? 11.371 16.145 -26.796 1.00 41.23 376 PHE A N 1
ATOM 2714 C CA . PHE A 1 359 ? 10.187 15.819 -26.023 1.00 39.77 376 PHE A CA 1
ATOM 2715 C C . PHE A 1 359 ? 9.082 15.642 -27.043 1.00 39.98 376 PHE A C 1
ATOM 2716 O O . PHE A 1 359 ? 8.597 16.632 -27.628 1.00 39.45 376 PHE A O 1
ATOM 2724 N N . ARG A 1 360 ? 8.668 14.390 -27.233 1.00 40.27 377 ARG A N 1
ATOM 2725 C CA . ARG A 1 360 ? 7.681 14.065 -28.244 1.00 40.96 377 ARG A CA 1
ATOM 2726 C C . ARG A 1 360 ? 8.298 14.562 -29.576 1.00 42.16 377 ARG A C 1
ATOM 2727 O O . ARG A 1 360 ? 9.504 14.395 -29.788 1.00 41.60 377 ARG A O 1
ATOM 2735 N N . ASN A 1 361 ? 7.517 15.195 -30.450 1.00 42.59 378 ASN A N 1
ATOM 2736 C CA . ASN A 1 361 ? 8.077 15.671 -31.714 1.00 42.44 378 ASN A CA 1
ATOM 2737 C C . ASN A 1 361 ? 8.716 17.031 -31.586 1.00 41.50 378 ASN A C 1
ATOM 2738 O O . ASN A 1 361 ? 8.800 17.779 -32.552 1.00 41.07 378 ASN A O 1
ATOM 2743 N N . TYR A 1 362 ? 9.161 17.387 -30.397 1.00 40.10 379 TYR A N 1
ATOM 2744 C CA . TYR A 1 362 ? 9.761 18.706 -30.259 1.00 38.63 379 TYR A CA 1
ATOM 2745 C C . TYR A 1 362 ? 11.168 18.630 -29.760 1.00 38.43 379 TYR A C 1
ATOM 2746 O O . TYR A 1 362 ? 11.608 17.589 -29.235 1.00 38.92 379 TYR A O 1
ATOM 2755 N N . LEU A 1 363 ? 11.871 19.746 -29.936 1.00 38.66 380 LEU A N 1
ATOM 2756 C CA . LEU A 1 363 ? 13.249 19.866 -29.502 1.00 40.47 380 LEU A CA 1
ATOM 2757 C C . LEU A 1 363 ? 13.253 21.162 -28.708 1.00 39.79 380 LEU A C 1
ATOM 2758 O O . LEU A 1 363 ? 13.075 22.265 -29.259 1.00 38.90 380 LEU A O 1
ATOM 2763 N N . ILE A 1 364 ? 13.402 21.033 -27.388 1.00 37.93 381 ILE A N 1
ATOM 2764 C CA . ILE A 1 364 ? 13.385 22.208 -26.530 1.00 36.78 381 ILE A CA 1
ATOM 2765 C C . ILE A 1 364 ? 14.772 22.547 -26.090 1.00 37.62 381 ILE A C 1
ATOM 2766 O O . ILE A 1 364 ? 15.459 21.711 -25.494 1.00 36.75 381 ILE A O 1
ATOM 2771 N N . PRO A 1 365 ? 15.215 23.784 -26.371 1.00 37.99 382 PRO A N 1
ATOM 2772 C CA . PRO A 1 365 ? 16.573 24.120 -25.965 1.00 39.14 382 PRO A CA 1
ATOM 2773 C C . PRO A 1 365 ? 16.749 24.443 -24.507 1.00 38.50 382 PRO A C 1
ATOM 2774 O O . PRO A 1 365 ? 15.848 24.956 -23.876 1.00 37.49 382 PRO A O 1
ATOM 2778 N N . LYS A 1 366 ? 17.955 24.148 -24.027 1.00 39.52 383 LYS A N 1
ATOM 2779 C CA . LYS A 1 366 ? 18.384 24.411 -22.662 1.00 38.10 383 LYS A CA 1
ATOM 2780 C C . LYS A 1 366 ? 17.975 25.804 -22.221 1.00 37.25 383 LYS A C 1
ATOM 2781 O O . LYS A 1 366 ? 18.238 26.791 -22.902 1.00 36.87 383 LYS A O 1
ATOM 2787 N N . GLY A 1 367 ? 17.307 25.888 -21.081 1.00 34.88 384 GLY A N 1
ATOM 2788 C CA . GLY A 1 367 ? 16.896 27.180 -20.583 1.00 33.73 384 GLY A CA 1
ATOM 2789 C C . GLY A 1 367 ? 15.481 27.640 -20.940 1.00 32.95 384 GLY A C 1
ATOM 2790 O O . GLY A 1 367 ? 15.008 28.596 -20.380 1.00 34.19 384 GLY A O 1
ATOM 2791 N N . THR A 1 368 ? 14.781 26.950 -21.834 1.00 33.42 385 THR A N 1
ATOM 2792 C CA . THR A 1 368 ? 13.451 27.387 -22.213 1.00 32.50 385 THR A CA 1
ATOM 2793 C C . THR A 1 368 ? 12.542 27.237 -21.018 1.00 32.50 385 THR A C 1
ATOM 2794 O O . THR A 1 368 ? 12.603 26.218 -20.356 1.00 32.52 385 THR A O 1
ATOM 2798 N N . THR A 1 369 ? 11.739 28.269 -20.765 1.00 31.01 386 THR A N 1
ATOM 2799 C CA . THR A 1 369 ? 10.797 28.327 -19.667 1.00 30.61 386 THR A CA 1
ATOM 2800 C C . THR A 1 369 ? 9.645 27.339 -19.930 1.00 29.79 386 THR A C 1
ATOM 2801 O O . THR A 1 369 ? 9.104 27.287 -21.040 1.00 28.88 386 THR A O 1
ATOM 2805 N N . ILE A 1 370 ? 9.302 26.540 -18.915 1.00 28.07 387 ILE A N 1
ATOM 2806 C CA . ILE A 1 370 ? 8.238 25.560 -19.010 1.00 25.36 387 ILE A CA 1
ATOM 2807 C C . ILE A 1 370 ? 7.193 25.932 -17.989 1.00 26.58 387 ILE A C 1
ATOM 2808 O O . ILE A 1 370 ? 7.508 26.116 -16.805 1.00 24.02 387 ILE A O 1
ATOM 2813 N N . LEU A 1 371 ? 5.949 26.073 -18.432 1.00 25.18 388 LEU A N 1
ATOM 2814 C CA . LEU A 1 371 ? 4.859 26.406 -17.512 1.00 25.03 388 LEU A CA 1
ATOM 2815 C C . LEU A 1 371 ? 3.973 25.156 -17.355 1.00 26.26 388 LEU A C 1
ATOM 2816 O O . LEU A 1 371 ? 3.492 24.586 -18.351 1.00 26.02 388 LEU A O 1
ATOM 2821 N N . ILE A 1 372 ? 3.758 24.710 -16.118 1.00 23.99 389 ILE A N 1
ATOM 2822 C CA . ILE A 1 372 ? 2.965 23.499 -15.901 1.00 24.03 389 ILE A CA 1
ATOM 2823 C C . ILE A 1 372 ? 1.549 23.840 -15.498 1.00 23.10 389 ILE A C 1
ATOM 2824 O O . ILE A 1 372 ? 1.338 24.708 -14.657 1.00 25.11 389 ILE A O 1
ATOM 2829 N N . SER A 1 373 ? 0.560 23.234 -16.128 1.00 21.46 390 SER A N 1
ATOM 2830 C CA . SER A 1 373 ? -0.810 23.516 -15.677 1.00 23.00 390 SER A CA 1
ATOM 2831 C C . SER A 1 373 ? -1.219 22.533 -14.586 1.00 23.27 390 SER A C 1
ATOM 2832 O O . SER A 1 373 ? -1.657 21.433 -14.898 1.00 24.04 390 SER A O 1
ATOM 2835 N N . LEU A 1 374 ? -1.106 22.908 -13.322 1.00 24.33 391 LEU A N 1
ATOM 2836 C CA . LEU A 1 374 ? -1.516 21.972 -12.242 1.00 21.97 391 LEU A CA 1
ATOM 2837 C C . LEU A 1 374 ? -3.071 21.899 -12.243 1.00 22.02 391 LEU A C 1
ATOM 2838 O O . LEU A 1 374 ? -3.698 20.839 -12.013 1.00 20.89 391 LEU A O 1
ATOM 2843 N N . THR A 1 375 ? -3.717 23.011 -12.614 1.00 22.63 392 THR A N 1
ATOM 2844 C CA . THR A 1 375 ? -5.188 23.033 -12.717 1.00 20.65 392 THR A CA 1
ATOM 2845 C C . THR A 1 375 ? -5.686 21.888 -13.622 1.00 22.75 392 THR A C 1
ATOM 2846 O O . THR A 1 375 ? -6.692 21.213 -13.340 1.00 21.86 392 THR A O 1
ATOM 2850 N N . SER A 1 376 ? -4.951 21.654 -14.703 1.00 22.66 393 SER A N 1
ATOM 2851 C CA . SER A 1 376 ? -5.337 20.639 -15.695 1.00 23.99 393 SER A CA 1
ATOM 2852 C C . SER A 1 376 ? -5.242 19.224 -15.133 1.00 25.36 393 SER A C 1
ATOM 2853 O O . SER A 1 376 ? -5.863 18.268 -15.644 1.00 26.72 393 SER A O 1
ATOM 2856 N N . VAL A 1 377 ? -4.447 19.067 -14.076 1.00 23.98 394 VAL A N 1
ATOM 2857 C CA . VAL A 1 377 ? -4.309 17.740 -13.440 1.00 22.82 394 VAL A CA 1
ATOM 2858 C C . VAL A 1 377 ? -5.263 17.643 -12.248 1.00 21.61 394 VAL A C 1
ATOM 2859 O O . VAL A 1 377 ? -6.047 16.723 -12.149 1.00 18.71 394 VAL A O 1
ATOM 2863 N N . LEU A 1 378 ? -5.241 18.643 -11.373 1.00 21.08 395 LEU A N 1
ATOM 2864 C CA . LEU A 1 378 ? -6.122 18.621 -10.198 1.00 21.67 395 LEU A CA 1
ATOM 2865 C C . LEU A 1 378 ? -7.570 18.612 -10.555 1.00 22.52 395 LEU A C 1
ATOM 2866 O O . LEU A 1 378 ? -8.405 18.135 -9.787 1.00 22.28 395 LEU A O 1
ATOM 2871 N N . HIS A 1 379 ? -7.895 19.168 -11.737 1.00 23.79 396 HIS A N 1
ATOM 2872 C CA . HIS A 1 379 ? -9.286 19.266 -12.154 1.00 24.90 396 HIS A CA 1
ATOM 2873 C C . HIS A 1 379 ? -9.615 18.433 -13.385 1.00 25.97 396 HIS A C 1
ATOM 2874 O O . HIS A 1 379 ? -10.487 18.777 -14.185 1.00 25.53 396 HIS A O 1
ATOM 2881 N N . ASP A 1 380 ? -8.885 17.348 -13.540 1.00 25.12 397 ASP A N 1
ATOM 2882 C CA . ASP A 1 380 ? -9.120 16.436 -14.649 1.00 26.81 397 ASP A CA 1
ATOM 2883 C C . ASP A 1 380 ? -10.575 15.922 -14.481 1.00 27.30 397 ASP A C 1
ATOM 2884 O O . ASP A 1 380 ? -10.905 15.378 -13.425 1.00 25.32 397 ASP A O 1
ATOM 2889 N N . ASN A 1 381 ? -11.435 16.085 -15.502 1.00 27.63 398 ASN A N 1
ATOM 2890 C CA . ASN A 1 381 ? -12.831 15.680 -15.307 1.00 30.89 398 ASN A CA 1
ATOM 2891 C C . ASN A 1 381 ? -13.149 14.197 -15.474 1.00 28.68 398 ASN A C 1
ATOM 2892 O O . ASN A 1 381 ? -14.287 13.762 -15.277 1.00 27.86 398 ASN A O 1
ATOM 2897 N N . LYS A 1 382 ? -12.128 13.422 -15.805 1.00 28.20 399 LYS A N 1
ATOM 2898 C CA . LYS A 1 382 ? -12.302 11.990 -15.866 1.00 31.51 399 LYS A CA 1
ATOM 2899 C C . LYS A 1 382 ? -11.825 11.414 -14.500 1.00 30.52 399 LYS A C 1
ATOM 2900 O O . LYS A 1 382 ? -12.464 10.533 -13.960 1.00 29.85 399 LYS A O 1
ATOM 2906 N N . GLU A 1 383 ? -10.698 11.882 -13.944 1.00 28.04 400 GLU A N 1
ATOM 2907 C CA . GLU A 1 383 ? -10.267 11.363 -12.626 1.00 25.45 400 GLU A CA 1
ATOM 2908 C C . GLU A 1 383 ? -11.195 11.883 -11.515 1.00 24.45 400 GLU A C 1
ATOM 2909 O O . GLU A 1 383 ? -11.469 11.179 -10.557 1.00 25.38 400 GLU A O 1
ATOM 2915 N N . PHE A 1 384 ? -11.694 13.111 -11.665 1.00 25.66 401 PHE A N 1
ATOM 2916 C CA . PHE A 1 384 ? -12.526 13.786 -10.669 1.00 24.47 401 PHE A CA 1
ATOM 2917 C C . PHE A 1 384 ? -13.816 14.292 -11.322 1.00 25.96 401 PHE A C 1
ATOM 2918 O O . PHE A 1 384 ? -13.982 15.498 -11.531 1.00 24.22 401 PHE A O 1
ATOM 2926 N N . PRO A 1 385 ? -14.760 13.364 -11.657 1.00 29.18 402 PRO A N 1
ATOM 2927 C CA . PRO A 1 385 ? -16.020 13.835 -12.296 1.00 28.22 402 PRO A CA 1
ATOM 2928 C C . PRO A 1 385 ? -16.578 15.005 -11.496 1.00 27.34 402 PRO A C 1
ATOM 2929 O O . PRO A 1 385 ? -16.556 14.975 -10.268 1.00 25.25 402 PRO A O 1
ATOM 2933 N N . ASN A 1 386 ? -17.099 16.023 -12.195 1.00 28.92 403 ASN A N 1
ATOM 2934 C CA . ASN A 1 386 ? -17.628 17.266 -11.595 1.00 29.94 403 ASN A CA 1
ATOM 2935 C C . ASN A 1 386 ? -16.462 17.896 -10.807 1.00 28.95 403 ASN A C 1
ATOM 2936 O O . ASN A 1 386 ? -16.559 18.175 -9.592 1.00 25.83 403 ASN A O 1
ATOM 2941 N N . PRO A 1 387 ? -15.352 18.136 -11.504 1.00 28.71 404 PRO A N 1
ATOM 2942 C CA . PRO A 1 387 ? -14.160 18.693 -10.876 1.00 29.21 404 PRO A CA 1
ATOM 2943 C C . PRO A 1 387 ? -14.292 20.069 -10.262 1.00 31.18 404 PRO A C 1
ATOM 2944 O O . PRO A 1 387 ? -13.500 20.414 -9.342 1.00 28.58 404 PRO A O 1
ATOM 2948 N N . GLU A 1 388 ? -15.275 20.852 -10.742 1.00 30.54 405 GLU A N 1
ATOM 2949 C CA . GLU A 1 388 ? -15.469 22.186 -10.202 1.00 32.50 405 GLU A CA 1
ATOM 2950 C C . GLU A 1 388 ? -16.240 22.191 -8.911 1.00 31.77 405 GLU A C 1
ATOM 2951 O O . GLU A 1 388 ? -16.334 23.212 -8.244 1.00 31.59 405 GLU A O 1
ATOM 2957 N N . MET A 1 389 ? -16.786 21.045 -8.546 1.00 29.93 406 MET A N 1
ATOM 2958 C CA . MET A 1 389 ? -17.503 20.966 -7.289 1.00 31.56 406 MET A CA 1
ATOM 2959 C C . MET A 1 389 ? -16.587 20.497 -6.141 1.00 28.53 406 MET A C 1
ATOM 2960 O O . MET A 1 389 ? -15.693 19.676 -6.331 1.00 27.28 406 MET A O 1
ATOM 2965 N N . PHE A 1 390 ? -16.849 21.009 -4.942 1.00 28.52 407 PHE A N 1
ATOM 2966 C CA . PHE A 1 390 ? -16.089 20.601 -3.775 1.00 26.68 407 PHE A CA 1
ATOM 2967 C C . PHE A 1 390 ? -16.785 19.339 -3.302 1.00 27.09 407 PHE A C 1
ATOM 2968 O O . PHE A 1 390 ? -17.973 19.337 -2.957 1.00 25.34 407 PHE A O 1
ATOM 2976 N N . ASP A 1 391 ? -16.039 18.252 -3.258 1.00 26.02 408 ASP A N 1
ATOM 2977 C CA . ASP A 1 391 ? -16.640 16.997 -2.858 1.00 24.94 408 ASP A CA 1
ATOM 2978 C C . ASP A 1 391 ? -15.625 15.988 -2.312 1.00 21.86 408 ASP A C 1
ATOM 2979 O O . ASP A 1 391 ? -14.818 15.467 -3.077 1.00 22.72 408 ASP A O 1
ATOM 2984 N N . PRO A 1 392 ? -15.627 15.739 -0.986 1.00 20.10 409 PRO A N 1
ATOM 2985 C CA . PRO A 1 392 ? -14.686 14.775 -0.407 1.00 20.44 409 PRO A CA 1
ATOM 2986 C C . PRO A 1 392 ? -14.635 13.435 -1.119 1.00 21.14 409 PRO A C 1
ATOM 2987 O O . PRO A 1 392 ? -13.644 12.714 -0.998 1.00 22.64 409 PRO A O 1
ATOM 2991 N N . HIS A 1 393 ? -15.729 13.053 -1.782 1.00 22.26 410 HIS A N 1
ATOM 2992 C CA . HIS A 1 393 ? -15.753 11.761 -2.513 1.00 23.55 410 HIS A CA 1
ATOM 2993 C C . HIS A 1 393 ? -14.832 11.725 -3.740 1.00 21.98 410 HIS A C 1
ATOM 2994 O O . HIS A 1 393 ? -14.618 10.676 -4.329 1.00 21.18 410 HIS A O 1
ATOM 3001 N N . HIS A 1 394 ? -14.268 12.863 -4.125 1.00 22.24 411 HIS A N 1
ATOM 3002 C CA . HIS A 1 394 ? -13.240 12.813 -5.191 1.00 21.56 411 HIS A CA 1
ATOM 3003 C C . HIS A 1 394 ? -12.028 11.997 -4.652 1.00 21.48 411 HIS A C 1
ATOM 3004 O O . HIS A 1 394 ? -11.155 11.561 -5.426 1.00 18.29 411 HIS A O 1
ATOM 3011 N N . PHE A 1 395 ? -11.978 11.843 -3.316 1.00 20.06 412 PHE A N 1
ATOM 3012 C CA . PHE A 1 395 ? -10.910 11.061 -2.660 1.00 20.98 412 PHE A CA 1
ATOM 3013 C C . PHE A 1 395 ? -11.460 9.890 -1.835 1.00 21.27 412 PHE A C 1
ATOM 3014 O O . PHE A 1 395 ? -10.881 9.497 -0.800 1.00 24.76 412 PHE A O 1
ATOM 3022 N N . LEU A 1 396 ? -12.584 9.336 -2.290 1.00 22.32 413 LEU A N 1
ATOM 3023 C CA . LEU A 1 396 ? -13.205 8.184 -1.668 1.00 22.76 413 LEU A CA 1
ATOM 3024 C C . LEU A 1 396 ? -13.627 7.215 -2.755 1.00 22.10 413 LEU A C 1
ATOM 3025 O O . LEU A 1 396 ? -14.211 7.591 -3.790 1.00 22.38 413 LEU A O 1
ATOM 3030 N N . ASP A 1 397 ? -13.328 5.946 -2.538 1.00 21.65 414 ASP A N 1
ATOM 3031 C CA . ASP A 1 397 ? -13.748 4.979 -3.518 1.00 22.96 414 ASP A CA 1
ATOM 3032 C C . ASP A 1 397 ? -15.232 4.677 -3.337 1.00 23.60 414 ASP A C 1
ATOM 3033 O O . ASP A 1 397 ? -15.882 5.236 -2.452 1.00 21.45 414 ASP A O 1
ATOM 3038 N N . GLU A 1 398 ? -15.781 3.800 -4.197 1.00 24.61 415 GLU A N 1
ATOM 3039 C CA . GLU A 1 398 ? -17.192 3.506 -4.103 1.00 25.01 415 GLU A CA 1
ATOM 3040 C C . GLU A 1 398 ? -17.614 2.824 -2.824 1.00 25.25 415 GLU A C 1
ATOM 3041 O O . GLU A 1 398 ? -18.797 2.728 -2.571 1.00 26.92 415 GLU A O 1
ATOM 3047 N N . GLY A 1 399 ? -16.669 2.361 -2.012 1.00 25.33 416 GLY A N 1
ATOM 3048 C CA . GLY A 1 399 ? -16.990 1.771 -0.729 1.00 23.47 416 GLY A CA 1
ATOM 3049 C C . GLY A 1 399 ? -16.739 2.723 0.433 1.00 24.87 416 GLY A C 1
ATOM 3050 O O . GLY A 1 399 ? -16.842 2.359 1.619 1.00 24.22 416 GLY A O 1
ATOM 3051 N N . GLY A 1 400 ? -16.353 3.963 0.140 1.00 25.45 417 GLY A N 1
ATOM 3052 C CA . GLY A 1 400 ? -16.133 4.910 1.243 1.00 24.68 417 GLY A CA 1
ATOM 3053 C C . GLY A 1 400 ? -14.744 4.900 1.849 1.00 24.85 417 GLY A C 1
ATOM 3054 O O . GLY A 1 400 ? -14.490 5.554 2.873 1.00 22.73 417 GLY A O 1
ATOM 3055 N N . ASN A 1 401 ? -13.834 4.134 1.234 1.00 24.52 418 ASN A N 1
ATOM 3056 C CA . ASN A 1 401 ? -12.449 4.117 1.705 1.00 24.69 418 ASN A CA 1
ATOM 3057 C C . ASN A 1 401 ? -11.667 5.272 1.087 1.00 21.72 418 ASN A C 1
ATOM 3058 O O . ASN A 1 401 ? -11.993 5.773 -0.012 1.00 22.98 418 ASN A O 1
ATOM 3063 N N . PHE A 1 402 ? -10.642 5.715 1.782 1.00 21.06 419 PHE A N 1
ATOM 3064 C CA . PHE A 1 402 ? -9.803 6.747 1.192 1.00 21.79 419 PHE A CA 1
ATOM 3065 C C . PHE A 1 402 ? -9.194 6.274 -0.150 1.00 20.27 419 PHE A C 1
ATOM 3066 O O . PHE A 1 402 ? -8.643 5.167 -0.295 1.00 21.89 419 PHE A O 1
ATOM 3074 N N . LYS A 1 403 ? -9.313 7.106 -1.147 1.00 22.00 420 LYS A N 1
ATOM 3075 C CA . LYS A 1 403 ? -8.796 6.761 -2.494 1.00 22.46 420 LYS A CA 1
ATOM 3076 C C . LYS A 1 403 ? -7.733 7.794 -2.920 1.00 21.48 420 LYS A C 1
ATOM 3077 O O . LYS A 1 403 ? -8.031 8.952 -3.197 1.00 19.26 420 LYS A O 1
ATOM 3083 N N . LYS A 1 404 ? -6.500 7.369 -2.931 1.00 23.31 421 LYS A N 1
ATOM 3084 C CA . LYS A 1 404 ? -5.400 8.242 -3.296 1.00 26.27 421 LYS A CA 1
ATOM 3085 C C . LYS A 1 404 ? -5.412 8.337 -4.842 1.00 24.80 421 LYS A C 1
ATOM 3086 O O . LYS A 1 404 ? -6.057 7.543 -5.517 1.00 23.04 421 LYS A O 1
ATOM 3092 N N . SER A 1 405 ? -4.758 9.328 -5.391 1.00 22.80 422 SER A N 1
ATOM 3093 C CA . SER A 1 405 ? -4.785 9.522 -6.840 1.00 20.68 422 SER A CA 1
ATOM 3094 C C . SER A 1 405 ? -3.456 10.029 -7.335 1.00 22.67 422 SER A C 1
ATOM 3095 O O . SER A 1 405 ? -2.804 10.864 -6.673 1.00 20.16 422 SER A O 1
ATOM 3098 N N . LYS A 1 406 ? -3.060 9.534 -8.490 1.00 21.62 423 LYS A N 1
ATOM 3099 C CA . LYS A 1 406 ? -1.845 9.999 -9.158 1.00 23.15 423 LYS A CA 1
ATOM 3100 C C . LYS A 1 406 ? -2.066 11.452 -9.616 1.00 20.72 423 LYS A C 1
ATOM 3101 O O . LYS A 1 406 ? -1.136 12.140 -9.998 1.00 19.60 423 LYS A O 1
ATOM 3107 N N . TYR A 1 407 ? -3.315 11.906 -9.645 1.00 21.35 424 TYR A N 1
ATOM 3108 C CA . TYR A 1 407 ? -3.584 13.298 -10.091 1.00 20.45 424 TYR A CA 1
ATOM 3109 C C . TYR A 1 407 ? -3.544 14.358 -8.974 1.00 20.09 424 TYR A C 1
ATOM 3110 O O . TYR A 1 407 ? -3.830 15.547 -9.219 1.00 18.42 424 TYR A O 1
ATOM 3119 N N . PHE A 1 408 ? -3.239 13.911 -7.773 1.00 17.73 425 PHE A N 1
ATOM 3120 C CA . PHE A 1 408 ? -3.179 14.802 -6.589 1.00 20.93 425 PHE A CA 1
ATOM 3121 C C . PHE A 1 408 ? -1.797 15.450 -6.653 1.00 20.21 425 PHE A C 1
ATOM 3122 O O . PHE A 1 408 ? -0.833 14.895 -6.096 1.00 20.33 425 PHE A O 1
ATOM 3130 N N . MET A 1 409 ? -1.677 16.568 -7.350 1.00 18.87 426 MET A N 1
ATOM 3131 C CA . MET A 1 409 ? -0.370 17.203 -7.449 1.00 20.66 426 MET A CA 1
ATOM 3132 C C . MET A 1 409 ? -0.399 18.647 -6.972 1.00 20.68 426 MET A C 1
ATOM 3133 O O . MET A 1 409 ? 0.182 19.473 -7.649 1.00 23.83 426 MET A O 1
ATOM 3138 N N . PRO A 1 410 ? -1.036 18.965 -5.821 1.00 19.67 427 PRO A N 1
ATOM 3139 C CA . PRO A 1 410 ? -1.037 20.377 -5.428 1.00 18.12 427 PRO A CA 1
ATOM 3140 C C . PRO A 1 410 ? 0.356 20.868 -5.065 1.00 19.28 427 PRO A C 1
ATOM 3141 O O . PRO A 1 410 ? 0.568 22.073 -4.959 1.00 18.02 427 PRO A O 1
ATOM 3145 N N . PHE A 1 411 ? 1.273 19.946 -4.796 1.00 17.48 428 PHE A N 1
ATOM 3146 C CA . PHE A 1 411 ? 2.617 20.326 -4.450 1.00 17.88 428 PHE A CA 1
ATOM 3147 C C . PHE A 1 411 ? 3.519 20.223 -5.673 1.00 17.16 428 PHE A C 1
ATOM 3148 O O . PHE A 1 411 ? 4.710 20.420 -5.559 1.00 16.55 428 PHE A O 1
ATOM 3156 N N . SER A 1 412 ? 2.898 19.980 -6.830 1.00 18.95 429 SER A N 1
ATOM 3157 C CA . SER A 1 412 ? 3.565 19.791 -8.095 1.00 20.11 429 SER A CA 1
ATOM 3158 C C . SER A 1 412 ? 4.058 18.362 -8.144 1.00 19.61 429 SER A C 1
ATOM 3159 O O . SER A 1 412 ? 3.491 17.497 -7.471 1.00 20.86 429 SER A O 1
ATOM 3162 N N . ALA A 1 413 ? 5.119 18.125 -8.904 1.00 19.74 430 ALA A N 1
ATOM 3163 C CA . ALA A 1 413 ? 5.629 16.794 -9.118 1.00 21.47 430 ALA A CA 1
ATOM 3164 C C . ALA A 1 413 ? 7.069 16.784 -9.612 1.00 20.11 430 ALA A C 1
ATOM 3165 O O . ALA A 1 413 ? 7.631 17.800 -9.978 1.00 22.11 430 ALA A O 1
ATOM 3167 N N . GLY A 1 414 ? 7.663 15.610 -9.594 1.00 20.74 431 GLY A N 1
ATOM 3168 C CA . GLY A 1 414 ? 9.050 15.465 -10.002 1.00 21.81 431 GLY A CA 1
ATOM 3169 C C . GLY A 1 414 ? 10.101 16.005 -9.024 1.00 24.60 431 GLY A C 1
ATOM 3170 O O . GLY A 1 414 ? 9.856 16.146 -7.792 1.00 24.40 431 GLY A O 1
ATOM 3171 N N . LYS A 1 415 ? 11.257 16.342 -9.584 1.00 22.39 432 LYS A N 1
ATOM 3172 C CA . LYS A 1 415 ? 12.404 16.793 -8.802 1.00 25.63 432 LYS A CA 1
ATOM 3173 C C . LYS A 1 415 ? 12.210 18.087 -8.026 1.00 23.69 432 LYS A C 1
ATOM 3174 O O . LYS A 1 415 ? 12.843 18.252 -6.996 1.00 22.86 432 LYS A O 1
ATOM 3180 N N . ARG A 1 416 ? 11.367 19.004 -8.530 1.00 21.94 433 ARG A N 1
ATOM 3181 C CA . ARG A 1 416 ? 11.100 20.276 -7.855 1.00 22.50 433 ARG A CA 1
ATOM 3182 C C . ARG A 1 416 ? 9.843 20.220 -6.943 1.00 21.86 433 ARG A C 1
ATOM 3183 O O . ARG A 1 416 ? 9.412 21.260 -6.446 1.00 22.43 433 ARG A O 1
ATOM 3191 N N . ILE A 1 417 ? 9.253 19.034 -6.757 1.00 19.67 434 ILE A N 1
ATOM 3192 C CA . ILE A 1 417 ? 8.107 18.910 -5.839 1.00 20.05 434 ILE A CA 1
ATOM 3193 C C . ILE A 1 417 ? 8.419 19.643 -4.518 1.00 19.04 434 ILE A C 1
ATOM 3194 O O . ILE A 1 417 ? 9.543 19.621 -4.035 1.00 20.00 434 ILE A O 1
ATOM 3199 N N . CYS A 1 418 ? 7.411 20.319 -3.992 1.00 17.73 435 CYS A N 1
ATOM 3200 C CA . CYS A 1 418 ? 7.504 21.144 -2.790 1.00 18.45 435 CYS A CA 1
ATOM 3201 C C . CYS A 1 418 ? 8.367 20.413 -1.742 1.00 19.93 435 CYS A C 1
ATOM 3202 O O . CYS A 1 418 ? 8.025 19.358 -1.331 1.00 19.09 435 CYS A O 1
ATOM 3205 N N . VAL A 1 419 ? 9.475 20.992 -1.322 1.00 20.12 436 VAL A N 1
ATOM 3206 C CA . VAL A 1 419 ? 10.327 20.370 -0.325 1.00 22.91 436 VAL A CA 1
ATOM 3207 C C . VAL A 1 419 ? 9.566 20.371 1.035 1.00 22.85 436 VAL A C 1
ATOM 3208 O O . VAL A 1 419 ? 9.906 19.652 1.961 1.00 21.67 436 VAL A O 1
ATOM 3212 N N . GLY A 1 420 ? 8.505 21.144 1.125 1.00 20.59 437 GLY A N 1
ATOM 3213 C CA . GLY A 1 420 ? 7.749 21.204 2.364 1.00 22.15 437 GLY A CA 1
ATOM 3214 C C . GLY A 1 420 ? 6.512 20.359 2.332 1.00 24.04 437 GLY A C 1
ATOM 3215 O O . GLY A 1 420 ? 5.638 20.515 3.163 1.00 26.32 437 GLY A O 1
ATOM 3216 N N . GLU A 1 421 ? 6.446 19.419 1.388 1.00 21.85 438 GLU A N 1
ATOM 3217 C CA . GLU A 1 421 ? 5.266 18.608 1.301 1.00 23.50 438 GLU A CA 1
ATOM 3218 C C . GLU A 1 421 ? 4.829 17.931 2.613 1.00 23.42 438 GLU A C 1
ATOM 3219 O O . GLU A 1 421 ? 3.668 18.021 3.025 1.00 24.15 438 GLU A O 1
ATOM 3225 N N . ALA A 1 422 ? 5.741 17.182 3.215 1.00 23.20 439 ALA A N 1
ATOM 3226 C CA . ALA A 1 422 ? 5.418 16.477 4.453 1.00 24.02 439 ALA A CA 1
ATOM 3227 C C . ALA A 1 422 ? 5.001 17.466 5.558 1.00 22.29 439 ALA A C 1
ATOM 3228 O O . ALA A 1 422 ? 3.962 17.279 6.181 1.00 22.77 439 ALA A O 1
ATOM 3230 N N . LEU A 1 423 ? 5.802 18.498 5.798 1.00 22.62 440 LEU A N 1
ATOM 3231 C CA . LEU A 1 423 ? 5.474 19.509 6.782 1.00 22.16 440 LEU A CA 1
ATOM 3232 C C . LEU A 1 423 ? 4.098 20.165 6.545 1.00 22.16 440 LEU A C 1
ATOM 3233 O O . LEU A 1 423 ? 3.308 20.285 7.477 1.00 21.91 440 LEU A O 1
ATOM 3238 N N . ALA A 1 424 ? 3.770 20.518 5.297 1.00 21.00 441 ALA A N 1
ATOM 3239 C CA . ALA A 1 424 ? 2.496 21.128 5.013 1.00 20.74 441 ALA A CA 1
ATOM 3240 C C . ALA A 1 424 ? 1.370 20.089 5.286 1.00 21.49 441 ALA A C 1
ATOM 3241 O O . ALA A 1 424 ? 0.355 20.437 5.854 1.00 21.06 441 ALA A O 1
ATOM 3243 N N . GLY A 1 425 ? 1.553 18.823 4.901 1.00 21.94 442 GLY A N 1
ATOM 3244 C CA . GLY A 1 425 ? 0.499 17.849 5.176 1.00 21.75 442 GLY A CA 1
ATOM 3245 C C . GLY A 1 425 ? 0.254 17.756 6.699 1.00 25.47 442 GLY A C 1
ATOM 3246 O O . GLY A 1 425 ? -0.896 17.625 7.153 1.00 25.10 442 GLY A O 1
ATOM 3247 N N . MET A 1 426 ? 1.315 17.852 7.505 1.00 24.28 443 MET A N 1
ATOM 3248 C CA . MET A 1 426 ? 1.138 17.781 8.963 1.00 26.65 443 MET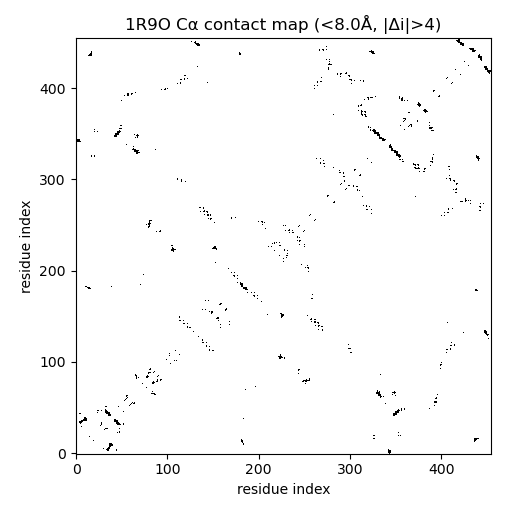 A CA 1
ATOM 3249 C C . MET A 1 426 ? 0.399 18.981 9.507 1.00 25.49 443 MET A C 1
ATOM 3250 O O . MET A 1 426 ? -0.464 18.842 10.373 1.00 26.05 443 MET A O 1
ATOM 3255 N N . GLU A 1 427 ? 0.777 20.174 9.030 1.00 24.68 444 GLU A N 1
ATOM 3256 C CA . GLU A 1 427 ? 0.127 21.380 9.480 1.00 23.52 444 GLU A CA 1
ATOM 3257 C C . GLU A 1 427 ? -1.383 21.378 9.150 1.00 22.67 444 GLU A C 1
ATOM 3258 O O . GLU A 1 427 ? -2.208 21.648 10.027 1.00 19.17 444 GLU A O 1
ATOM 3264 N N . LEU A 1 428 ? -1.736 21.079 7.895 1.00 21.37 445 LEU A N 1
ATOM 3265 C CA . LEU A 1 428 ? -3.138 21.062 7.486 1.00 22.33 445 LEU A CA 1
ATOM 3266 C C . LEU A 1 428 ? -3.906 20.020 8.337 1.00 21.58 445 LEU A C 1
ATOM 3267 O O . LEU A 1 428 ? -4.963 20.301 8.867 1.00 21.52 445 LEU A O 1
ATOM 3272 N N . PHE A 1 429 ? -3.388 18.795 8.431 1.00 22.02 446 PHE A N 1
ATOM 3273 C CA . PHE A 1 429 ? -4.134 17.786 9.175 1.00 22.86 446 PHE A CA 1
ATOM 3274 C C . PHE A 1 429 ? -4.186 18.096 10.676 1.00 22.01 446 PHE A C 1
ATOM 3275 O O . PHE A 1 429 ? -5.273 18.078 11.292 1.00 20.77 446 PHE A O 1
ATOM 3283 N N . LEU A 1 430 ? -3.023 18.374 11.253 1.00 20.97 447 LEU A N 1
ATOM 3284 C CA . LEU A 1 430 ? -3.048 18.665 12.698 1.00 25.11 447 LEU A CA 1
ATOM 3285 C C . LEU A 1 430 ? -3.752 19.979 13.092 1.00 24.19 447 LEU A C 1
ATOM 3286 O O . LEU A 1 430 ? -4.498 20.028 14.071 1.00 25.22 447 LEU A O 1
ATOM 3291 N N . PHE A 1 431 ? -3.568 21.037 12.325 1.00 25.17 448 PHE A N 1
ATOM 3292 C CA . PHE A 1 431 ? -4.257 22.282 12.702 1.00 24.51 448 PHE A CA 1
ATOM 3293 C C . PHE A 1 431 ? -5.761 22.141 12.463 1.00 24.47 448 PHE A C 1
ATOM 3294 O O . PHE A 1 431 ? -6.576 22.533 13.293 1.00 22.52 448 PHE A O 1
ATOM 3302 N N . LEU A 1 432 ? -6.151 21.579 11.327 1.00 24.46 449 LEU A N 1
ATOM 3303 C CA . LEU A 1 432 ? -7.569 21.479 11.076 1.00 23.52 449 LEU A CA 1
ATOM 3304 C C . LEU A 1 432 ? -8.273 20.605 12.067 1.00 23.55 449 LEU A C 1
ATOM 3305 O O . LEU A 1 432 ? -9.372 20.973 12.526 1.00 21.66 449 LEU A O 1
ATOM 3310 N N . THR A 1 433 ? -7.669 19.450 12.409 1.00 22.64 450 THR A N 1
ATOM 3311 C CA . THR A 1 433 ? -8.334 18.578 13.356 1.00 23.07 450 THR A CA 1
ATOM 3312 C C . THR A 1 433 ? -8.352 19.211 14.763 1.00 24.17 450 THR A C 1
ATOM 3313 O O . THR A 1 433 ? -9.347 19.076 15.494 1.00 24.68 450 THR A O 1
ATOM 3317 N N . SER A 1 434 ? -7.282 19.900 15.140 1.00 22.94 451 SER A N 1
ATOM 3318 C CA . SER A 1 434 ? -7.226 20.572 16.453 1.00 23.65 451 SER A CA 1
ATOM 3319 C C . SER A 1 434 ? -8.318 21.615 16.558 1.00 24.98 451 SER A C 1
ATOM 3320 O O . SER A 1 434 ? -9.029 21.709 17.556 1.00 25.10 451 SER A O 1
ATOM 3323 N N . ILE A 1 435 ? -8.504 22.368 15.488 1.00 23.97 452 ILE A N 1
ATOM 3324 C CA . ILE A 1 435 ? -9.520 23.361 15.494 1.00 25.13 452 ILE A CA 1
ATOM 3325 C C . ILE A 1 435 ? -10.914 22.702 15.615 1.00 27.45 452 ILE A C 1
ATOM 3326 O O . ILE A 1 435 ? -11.759 23.109 16.427 1.00 26.44 452 ILE A O 1
ATOM 3331 N N . LEU A 1 436 ? -11.137 21.641 14.843 1.00 28.59 453 LEU A N 1
ATOM 3332 C CA . LEU A 1 436 ? -12.448 21.031 14.838 1.00 27.89 453 LEU A CA 1
ATOM 3333 C C . LEU A 1 436 ? -12.724 20.190 16.082 1.00 29.99 453 LEU A C 1
ATOM 3334 O O . LEU A 1 436 ? -13.869 19.950 16.410 1.00 31.21 453 LEU A O 1
ATOM 3339 N N . GLN A 1 437 ? -11.668 19.778 16.764 1.00 30.71 454 GLN A N 1
ATOM 3340 C CA . GLN A 1 437 ? -11.759 19.014 18.007 1.00 31.86 454 GLN A CA 1
ATOM 3341 C C . GLN A 1 437 ? -12.213 19.917 19.167 1.00 32.51 454 GLN A C 1
ATOM 3342 O O . GLN A 1 437 ? -12.910 19.453 20.081 1.00 31.38 454 GLN A O 1
ATOM 3348 N N . ASN A 1 438 ? -11.842 21.199 19.096 1.00 32.29 455 ASN A N 1
ATOM 3349 C CA . ASN A 1 438 ? -12.162 22.167 20.132 1.00 32.55 455 ASN A CA 1
ATOM 3350 C C . ASN A 1 438 ? -13.305 23.154 19.891 1.00 32.06 455 ASN A C 1
ATOM 3351 O O . ASN A 1 438 ? -13.903 23.640 20.843 1.00 31.07 455 ASN A O 1
ATOM 3356 N N . PHE A 1 439 ? -13.640 23.407 18.638 1.00 31.48 456 PHE A N 1
ATOM 3357 C CA . PHE A 1 439 ? -14.678 24.364 18.348 1.00 33.35 456 PHE A CA 1
ATOM 3358 C C . PHE A 1 439 ? -15.678 23.899 17.305 1.00 35.70 456 PHE A C 1
ATOM 3359 O O . PHE A 1 439 ? -15.405 23.002 16.488 1.00 34.35 456 PHE A O 1
ATOM 3367 N N . ASN A 1 440 ? -16.856 24.518 17.345 1.00 35.75 457 ASN A N 1
ATOM 3368 C CA . ASN A 1 440 ? -17.842 24.294 16.301 1.00 35.88 457 ASN A CA 1
ATOM 3369 C C . ASN A 1 440 ? -17.649 25.611 15.543 1.00 35.86 457 ASN A C 1
ATOM 3370 O O . ASN A 1 440 ? -17.317 26.641 16.159 1.00 36.20 457 ASN A O 1
ATOM 3375 N N . LEU A 1 441 ? -17.826 25.590 14.234 1.00 34.70 458 LEU A N 1
ATOM 3376 C CA . LEU A 1 441 ? -17.650 26.795 13.447 1.00 35.53 458 LEU A CA 1
ATOM 3377 C C . LEU A 1 441 ? -19.027 27.335 13.153 1.00 36.95 458 LEU A C 1
ATOM 3378 O O . LEU A 1 441 ? -19.912 26.603 12.691 1.00 38.01 458 LEU A O 1
ATOM 3383 N N . LYS A 1 442 ? -19.197 28.617 13.419 1.00 37.13 459 LYS A N 1
ATOM 3384 C CA . LYS A 1 442 ? -20.464 29.274 13.219 1.00 39.21 459 LYS A CA 1
ATOM 3385 C C . LYS A 1 442 ? -20.309 30.405 12.240 1.00 37.91 459 LYS A C 1
ATOM 3386 O O . LYS A 1 442 ? -19.617 31.383 12.501 1.00 38.76 459 LYS A O 1
ATOM 3392 N N . SER A 1 443 ? -20.942 30.278 11.093 1.00 37.53 460 SER A N 1
ATOM 3393 C CA . SER A 1 443 ? -20.843 31.337 10.105 1.00 39.22 460 SER A CA 1
ATOM 3394 C C . SER A 1 443 ? -21.926 32.407 10.358 1.00 41.12 460 SER A C 1
ATOM 3395 O O . SER A 1 443 ? -23.048 32.067 10.742 1.00 40.42 460 SER A O 1
ATOM 3398 N N . LEU A 1 444 ? -21.594 33.680 10.156 1.00 42.81 461 LEU A N 1
ATOM 3399 C CA . LEU A 1 444 ? -22.575 34.747 10.328 1.00 45.64 461 LEU A CA 1
ATOM 3400 C C . LEU A 1 444 ? -23.624 34.652 9.230 1.00 47.67 461 LEU A C 1
ATOM 3401 O O . LEU A 1 444 ? -24.835 34.678 9.474 1.00 47.25 461 LEU A O 1
ATOM 3406 N N . VAL A 1 445 ? -23.148 34.589 7.995 1.00 49.07 462 VAL A N 1
ATOM 3407 C CA . VAL A 1 445 ? -24.081 34.500 6.909 1.00 49.93 462 VAL A CA 1
ATOM 3408 C C . VAL A 1 445 ? -24.605 33.070 6.877 1.00 50.09 462 VAL A C 1
ATOM 3409 O O . VAL A 1 445 ? -24.015 32.149 7.453 1.00 49.40 462 VAL A O 1
ATOM 3413 N N . ASP A 1 446 ? -25.753 32.905 6.245 1.00 50.90 463 ASP A N 1
ATOM 3414 C CA . ASP A 1 446 ? -26.362 31.595 6.050 1.00 51.04 463 ASP A CA 1
ATOM 3415 C C . ASP A 1 446 ? -25.429 30.943 5.009 1.00 49.96 463 ASP A C 1
ATOM 3416 O O . ASP A 1 446 ? -25.121 31.557 3.981 1.00 47.95 463 ASP A O 1
ATOM 3421 N N . PRO A 1 447 ? -24.938 29.719 5.288 1.00 49.50 464 PRO A N 1
ATOM 3422 C CA . PRO A 1 447 ? -24.047 29.004 4.367 1.00 49.33 464 PRO A CA 1
ATOM 3423 C C . PRO A 1 447 ? -24.501 29.111 2.910 1.00 50.23 464 PRO A C 1
ATOM 3424 O O . PRO A 1 447 ? -23.687 29.278 2.007 1.00 49.58 464 PRO A O 1
ATOM 3428 N N . LYS A 1 448 ? -25.814 29.035 2.698 1.00 51.84 465 LYS A N 1
ATOM 3429 C CA . LYS A 1 448 ? -26.407 29.080 1.364 1.00 52.70 465 LYS A CA 1
ATOM 3430 C C . LYS A 1 448 ? -26.096 30.313 0.582 1.00 52.62 465 LYS A C 1
ATOM 3431 O O . LYS A 1 448 ? -26.169 30.302 -0.644 1.00 52.70 465 LYS A O 1
ATOM 3437 N N . ASN A 1 449 ? -25.755 31.374 1.301 1.00 52.26 466 ASN A N 1
ATOM 3438 C CA . ASN A 1 449 ? -25.479 32.675 0.717 1.00 52.07 466 ASN A CA 1
ATOM 3439 C C . ASN A 1 449 ? -23.993 32.993 0.749 1.00 50.76 466 ASN A C 1
ATOM 3440 O O . ASN A 1 449 ? -23.526 33.909 0.091 1.00 49.38 466 ASN A O 1
ATOM 3445 N N . LEU A 1 450 ? -23.252 32.214 1.526 1.00 49.32 467 LEU A N 1
ATOM 3446 C CA . LEU A 1 450 ? -21.815 32.402 1.676 1.00 48.29 467 LEU A CA 1
ATOM 3447 C C . LEU A 1 450 ? -21.150 32.301 0.300 1.00 47.74 467 LEU A C 1
ATOM 3448 O O . LEU A 1 450 ? -21.293 31.295 -0.384 1.00 47.50 467 LEU A O 1
ATOM 3453 N N . ASP A 1 451 ? -20.449 33.344 -0.130 1.00 48.92 468 ASP A N 1
ATOM 3454 C CA . ASP A 1 451 ? -19.793 33.302 -1.453 1.00 49.92 468 ASP A CA 1
ATOM 3455 C C . ASP A 1 451 ? -18.377 32.772 -1.318 1.00 49.48 468 ASP A C 1
ATOM 3456 O O . ASP A 1 451 ? -17.606 33.308 -0.555 1.00 50.09 468 ASP A O 1
ATOM 3461 N N . THR A 1 452 ? -18.024 31.723 -2.043 1.00 49.21 469 THR A N 1
ATOM 3462 C CA . THR A 1 452 ? -16.685 31.184 -1.908 1.00 48.45 469 THR A CA 1
ATOM 3463 C C . THR A 1 452 ? -15.780 31.536 -3.083 1.00 48.62 469 THR A C 1
ATOM 3464 O O . THR A 1 452 ? -14.690 30.983 -3.245 1.00 48.81 469 THR A O 1
ATOM 3468 N N . THR A 1 453 ? -16.232 32.482 -3.883 1.00 49.25 470 THR A N 1
ATOM 3469 C CA . THR A 1 453 ? -15.493 32.918 -5.069 1.00 49.51 470 THR A CA 1
ATOM 3470 C C . THR A 1 453 ? -14.103 33.509 -4.782 1.00 46.56 470 THR A C 1
ATOM 3471 O O . THR A 1 453 ? -13.971 34.444 -3.999 1.00 47.03 470 THR A O 1
ATOM 3475 N N . PRO A 1 454 ? -13.055 32.965 -5.432 1.00 44.37 471 PRO A N 1
ATOM 3476 C CA . PRO A 1 454 ? -11.672 33.441 -5.237 1.00 43.19 471 PRO A CA 1
ATOM 3477 C C . PRO A 1 454 ? -11.493 34.916 -5.629 1.00 41.86 471 PRO A C 1
ATOM 3478 O O . PRO A 1 454 ? -12.145 35.402 -6.562 1.00 40.31 471 PRO A O 1
ATOM 3482 N N . VAL A 1 455 ? -10.612 35.606 -4.912 1.00 40.99 472 VAL A N 1
ATOM 3483 C CA . VAL A 1 455 ? -10.295 37.001 -5.203 1.00 40.50 472 VAL A CA 1
ATOM 3484 C C . VAL A 1 455 ? -9.177 36.957 -6.237 1.00 38.83 472 VAL A C 1
ATOM 3485 O O . VAL A 1 455 ? -8.374 36.032 -6.215 1.00 35.86 472 VAL A O 1
ATOM 3489 N N . VAL A 1 456 ? -9.125 37.945 -7.133 1.00 37.48 473 VAL A N 1
ATOM 3490 C CA . VAL A 1 456 ? -8.075 38.002 -8.180 1.00 37.73 473 VAL A CA 1
ATOM 3491 C C . VAL A 1 456 ? -6.704 38.132 -7.555 1.00 36.50 473 VAL A C 1
ATOM 3492 O O . VAL A 1 456 ? -6.523 38.905 -6.610 1.00 34.35 473 VAL A O 1
ATOM 3496 N N . ASN A 1 457 ? -5.767 37.347 -8.080 1.00 34.64 474 ASN A N 1
ATOM 3497 C CA . ASN A 1 457 ? -4.413 37.303 -7.593 1.00 35.14 474 ASN A CA 1
ATOM 3498 C C . ASN A 1 457 ? -3.545 36.853 -8.752 1.00 35.89 474 ASN A C 1
ATOM 3499 O O . ASN A 1 457 ? -3.987 36.101 -9.607 1.00 37.00 474 ASN A O 1
ATOM 3504 N N . GLY A 1 458 ? -2.295 37.298 -8.785 1.00 38.24 475 GLY A N 1
ATOM 3505 C CA . GLY A 1 458 ? -1.417 36.959 -9.898 1.00 36.89 475 GLY A CA 1
ATOM 3506 C C . GLY A 1 458 ? -0.811 35.579 -9.917 1.00 39.20 475 GLY A C 1
ATOM 3507 O O . GLY A 1 458 ? -0.514 35.042 -11.011 1.00 39.72 475 GLY A O 1
ATOM 3508 N N . PHE A 1 459 ? -0.604 34.978 -8.744 1.00 38.84 476 PHE A N 1
ATOM 3509 C CA . PHE A 1 459 ? -0.051 33.618 -8.749 1.00 40.04 476 PHE A CA 1
ATOM 3510 C C . PHE A 1 459 ? -0.878 32.543 -8.047 1.00 37.10 476 PHE A C 1
ATOM 3511 O O . PHE A 1 459 ? -0.774 31.373 -8.395 1.00 36.05 476 PHE A O 1
ATOM 3519 N N . ALA A 1 460 ? -1.755 32.957 -7.137 1.00 36.26 477 ALA A N 1
ATOM 3520 C CA . ALA A 1 460 ? -2.543 32.012 -6.310 1.00 32.87 477 ALA A CA 1
ATOM 3521 C C . ALA A 1 460 ? -4.061 32.141 -6.250 1.00 31.84 477 ALA A C 1
ATOM 3522 O O . ALA A 1 460 ? -4.578 33.236 -6.405 1.00 30.32 477 ALA A O 1
ATOM 3524 N N . SER A 1 461 ? -4.756 31.015 -6.009 1.00 28.54 478 SER A N 1
ATOM 3525 C CA . SER A 1 461 ? -6.217 31.028 -5.761 1.00 26.59 478 SER A CA 1
ATOM 3526 C C . SER A 1 461 ? -6.343 31.441 -4.306 1.00 27.12 478 SER A C 1
ATOM 3527 O O . SER A 1 461 ? -5.935 30.710 -3.378 1.00 27.98 478 SER A O 1
ATOM 3530 N N . VAL A 1 462 ? -6.910 32.615 -4.092 1.00 27.08 479 VAL A N 1
ATOM 3531 C CA . VAL A 1 462 ? -7.052 33.157 -2.750 1.00 26.87 479 VAL A CA 1
ATOM 3532 C C . VAL A 1 462 ? -8.555 33.268 -2.441 1.00 26.87 479 VAL A C 1
ATOM 3533 O O . VAL A 1 462 ? -9.351 33.646 -3.297 1.00 26.55 479 VAL A O 1
ATOM 3537 N N . PRO A 1 463 ? -8.951 32.928 -1.207 1.00 27.59 480 PRO A N 1
ATOM 3538 C CA . PRO A 1 463 ? -10.368 32.997 -0.843 1.00 26.29 480 PRO A CA 1
ATOM 3539 C C . PRO A 1 463 ? -10.844 34.413 -0.490 1.00 26.98 480 PRO A C 1
ATOM 3540 O O . PRO A 1 463 ? -10.049 35.259 -0.123 1.00 24.62 480 PRO A O 1
ATOM 3544 N N . PRO A 1 464 ? -12.165 34.643 -0.569 1.00 28.50 481 PRO A N 1
ATOM 3545 C CA . PRO A 1 464 ? -12.718 35.951 -0.235 1.00 28.18 481 PRO A CA 1
ATOM 3546 C C . PRO A 1 464 ? -12.706 36.133 1.287 1.00 31.81 481 PRO A C 1
ATOM 3547 O O . PRO A 1 464 ? -12.416 35.186 2.060 1.00 29.14 481 PRO A O 1
ATOM 3551 N N . PHE A 1 465 ? -13.030 37.350 1.724 1.00 31.01 482 PHE A N 1
ATOM 3552 C CA . PHE A 1 465 ? -13.067 37.683 3.135 1.00 31.28 482 PHE A CA 1
ATOM 3553 C C . PHE A 1 465 ? -14.293 37.080 3.819 1.00 29.45 482 PHE A C 1
ATOM 3554 O O . PHE A 1 465 ? -15.371 37.111 3.260 1.00 34.14 482 PHE A O 1
ATOM 3562 N N . TYR A 1 466 ? -14.152 36.591 5.045 1.00 27.46 483 TYR A N 1
ATOM 3563 C CA . TYR A 1 466 ? -15.297 36.074 5.803 1.00 26.44 483 TYR A CA 1
ATOM 3564 C C . TYR A 1 466 ? -14.949 36.112 7.273 1.00 27.96 483 TYR A C 1
ATOM 3565 O O . TYR A 1 466 ? -13.793 36.202 7.647 1.00 29.70 483 TYR A O 1
ATOM 3574 N N . GLN A 1 467 ? -15.938 36.018 8.127 1.00 29.45 484 GLN A N 1
ATOM 3575 C CA . GLN A 1 467 ? -15.643 35.978 9.532 1.00 32.44 484 GLN A CA 1
ATOM 3576 C C . GLN A 1 467 ? -16.431 34.806 10.055 1.00 33.41 484 GLN A C 1
ATOM 3577 O O . GLN A 1 467 ? -17.362 34.325 9.397 1.00 34.65 484 GLN A O 1
ATOM 3583 N N . LEU A 1 468 ? -16.072 34.327 11.236 1.00 33.55 485 LEU A N 1
ATOM 3584 C CA . LEU A 1 468 ? -16.807 33.239 11.794 1.00 32.93 485 LEU A CA 1
ATOM 3585 C C . LEU A 1 468 ? -16.542 33.247 13.280 1.00 33.16 485 LEU A C 1
ATOM 3586 O O . LEU A 1 468 ? -15.620 33.910 13.754 1.00 31.22 485 LEU A O 1
ATOM 3591 N N . CYS A 1 469 ? -17.376 32.534 14.016 1.00 33.51 486 CYS A N 1
ATOM 3592 C CA . CYS A 1 469 ? -17.196 32.471 15.473 1.00 35.47 486 CYS A CA 1
ATOM 3593 C C . CYS A 1 469 ? -16.669 31.088 15.829 1.00 34.54 486 CYS A C 1
ATOM 3594 O O . CYS A 1 469 ? -17.169 30.071 15.330 1.00 35.54 486 CYS A O 1
ATOM 3597 N N . PHE A 1 470 ? -15.634 31.053 16.641 1.00 33.72 487 PHE A N 1
ATOM 3598 C CA . PHE A 1 470 ? -15.106 29.786 17.098 1.00 34.56 487 PHE A CA 1
ATOM 3599 C C . PHE A 1 470 ? -15.753 29.531 18.439 1.00 35.71 487 PHE A C 1
ATOM 3600 O O . PHE A 1 470 ? -15.331 30.078 19.466 1.00 34.69 487 PHE A O 1
ATOM 3608 N N . ILE A 1 471 ? -16.779 28.689 18.414 1.00 36.94 488 ILE A N 1
ATOM 3609 C CA . ILE A 1 471 ? -17.516 28.347 19.615 1.00 38.78 488 ILE A CA 1
ATOM 3610 C C . ILE A 1 471 ? -17.037 27.065 20.280 1.00 39.24 488 ILE A C 1
ATOM 3611 O O . ILE A 1 471 ? -17.116 25.997 19.689 1.00 39.41 488 ILE A O 1
ATOM 3616 N N . PRO A 1 472 ? -16.531 27.156 21.516 1.00 41.91 489 PRO A N 1
ATOM 3617 C CA . PRO A 1 472 ? -16.042 25.980 22.258 1.00 44.05 489 PRO A CA 1
ATOM 3618 C C . PRO A 1 472 ? -17.031 24.843 21.997 1.00 47.36 489 PRO A C 1
ATOM 3619 O O . PRO A 1 472 ? -18.256 24.995 22.190 1.00 47.74 489 PRO A O 1
ATOM 3623 N N . ILE A 1 473 ? -16.521 23.705 21.543 1.00 48.79 490 ILE A N 1
ATOM 3624 C CA . ILE A 1 473 ? -17.392 22.613 21.127 1.00 50.45 490 ILE A CA 1
ATOM 3625 C C . ILE A 1 473 ? -18.388 22.047 22.162 1.00 54.26 490 ILE A C 1
ATOM 3626 O O . ILE A 1 473 ? -18.052 21.908 23.347 1.00 55.98 490 ILE A O 1
ATOM 3631 N N . HIS A 1 474 ? -19.612 21.738 21.706 1.00 55.88 491 HIS A N 1
ATOM 3632 C CA . HIS A 1 474 ? -20.660 21.144 22.550 1.00 57.91 491 HIS A CA 1
ATOM 3633 C C . HIS A 1 474 ? -21.641 20.302 21.692 1.00 58.28 491 HIS A C 1
ATOM 3634 O O . HIS A 1 474 ? -21.657 20.423 20.461 1.00 59.00 491 HIS A O 1
ATOM 3641 N N . HIS A 1 475 ? -22.450 19.449 22.328 1.00 58.41 492 HIS A N 1
ATOM 3642 C CA . HIS A 1 475 ? -23.404 18.600 21.600 1.00 58.54 492 HIS A CA 1
ATOM 3643 C C . HIS A 1 475 ? -24.852 18.652 22.076 1.00 58.56 492 HIS A C 1
ATOM 3644 O O . HIS A 1 475 ? -25.321 19.755 22.475 1.00 58.51 492 HIS A O 1
#

Radius of gyration: 22.16 Å; Cα contacts (8 Å, |Δi|>4): 772; chains: 1; bounding box: 65×51×59 Å

Solvent-accessible surface area: 20984 Å² total; per-residue (Å²): 272,41,127,42,6,76,26,24,117,78,132,60,212,112,57,2,4,68,71,37,5,134,53,3,46,76,36,16,152,107,76,22,66,3,0,3,8,64,75,45,168,128,39,36,0,0,0,25,20,17,111,1,0,65,54,0,3,82,77,44,10,80,46,1,5,4,21,0,119,42,80,99,84,35,197,27,29,22,24,70,0,13,26,64,2,72,50,130,40,12,91,46,0,32,147,22,0,46,76,1,14,132,47,122,39,0,32,211,82,36,4,43,59,4,0,32,61,3,3,127,34,0,12,96,25,0,84,106,30,162,36,55,71,14,55,0,58,99,16,0,13,0,0,0,0,0,1,8,0,10,0,0,8,82,95,68,4,74,7,144,50,122,58,1,53,52,4,14,91,21,7,78,57,7,50,136,16,84,19,8,21,52,79,125,116,34,28,58,140,105,67,12,93,115,49,17,64,119,0,8,56,74,6,25,69,27,1,53,102,18,0,128,86,27,77,150,90,70,71,81,137,79,17,69,1,0,0,25,14,0,8,35,59,49,60,127,29,102,173,96,133,130,20,31,5,53,49,58,0,0,16,0,0,0,5,5,17,1,20,53,18,7,47,45,7,3,4,5,0,25,4,0,0,0,1,5,9,56,54,74,137,16,12,53,97,2,26,111,7,4,65,178,42,9,10,128,134,108,32,2,34,37,144,11,87,96,122,0,46,32,3,16,0,5,13,35,0,2,19,0,48,4,2,23,41,0,2,10,45,10,3,9,4,50,52,93,18,126,2,85,115,45,69,1,50,148,41,13,25,0,25,0,0,3,25,13,0,2,28,32,110,187,54,1,82,109,18,97,109,19,49,6,101,11,0,9,50,186,65,38,88,58,79,166,18,138,32,47,9,21,31,9,6,25,100,20,49,50,26,16,74,48,13,14,17,28,1,3,1,1,0,7,0,5,0,3,12,26,0,39,29,109,9,90,61,81,39,181,117,12,89,26,78,48,62,82,23,1,39,17,0,24,6,21,148,12,64,0,12,1,60,67,50,130,175

Secondary structure (DSSP, 8-state):
--BPPP-SSS----B-HHHHHHHHHHHHHHH-SEEEEESSS-EEEEE-SHHHHIIIIIITTTTT-EEP--S---TTT-TTSSTT--HHHHHHHHHHHHHHHTTSSS-SS-HHHHHHHHHHHHHHHHHTTTTS-B-THHHHHHHHHHHHHHHHHS----TT-HHHHHHHHHHHHHHHHHT--B----S--TT-HHHHHHHHHHHHHHHHHH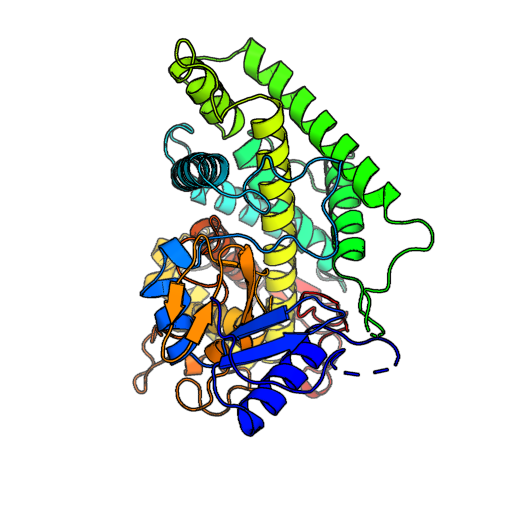HHHHHHT--TT---SHHHHHHHHHHHHTTSPSPS--HHHHHHHHHHHHHHHHHHHHHHHHHHHHHHHH-HHHHHHHHHHHHHHT-SSSPP-GGGGGG-HHHHHHHHHHHHHHTSSTT-S-EE-SS-EEETTEEE-TT-EEEE-SHHHHT-TTTSSSTTS--GGGGB-TTS-B---TT--TT--GGGS-TTHHHHHHHHHHHHHHHHHHEEEEESS-GGG---PPBP-SSS-BPPP--EEEEE---

Foldseek 3Di:
DFFAAAFDPAQDQFFFPVNVLVVVVVRCVVRNQWYWYHLDNAIAIEGFADVRLCCVCPVVVQQFVFFACPLHNQPLRLQLAQRHHGDPLNVVRLVLLLVVLCPDQAADQHLLNLLLVLLVLLQVVLVVVVQDWFFCLLSLLLSLLQSLCCQAQVDGDNSPDPVSVLLVVLLVLLQQQVKGTPPSHRPDDPPRVVSNSVSLVVQLVVSVVSLVVCVVPQDLVGHNHDSSSLVNVVVVCPVPPPDSRDSSSSSSNSVVCSNVRRVLLSQLLSLLVLVCLLDVVLLVVQLVLLCVQPNQDDADGVVSLQVRQSLVLSSLLSLLQLLWFQFQRKTFGQAFDCDPPTTHGHNRIYTYGLNSLSQVCVLQPVSNDRDSCSQADPVGGGRDDPSSQSQRHHPSRNSCVVVSSSNSSRNVSSLSSFFDKAFPDRSVPRDFQFDGIHGTRGTDTGIITTHGDDD

Nearest PDB structures (foldseek):
  1r9o-assembly1_A  TM=1.002E+00  e=1.224E-77  Homo sapiens
  5a5i-assembly1_A  TM=9.997E-01  e=9.318E-71  Homo sapiens
  5x23-assembly1_A  TM=9.676E-01  e=2.667E-64  Homo sapiens
  8vz7-assembly1_A  TM=9.660E-01  e=3.928E-63  Homo sapiens
  4gqs-assembly2_B  TM=9.675E-01  e=3.864E-59  Homo sapiens

InterPro domains:
  IPR001128 Cytochrome P450 [PF00067] (30-487)
  IPR001128 Cytochrome P450 [PR00385] (297-314)
  IPR001128 Cytochrome P450 [PR00385] (350-361)
  IPR001128 Cytochrome P450 [PR00385] (426-435)
  IPR001128 Cytochrome P450 [PR00385] (435-446)
  IPR002401 Cytochrome P450, E-class, group I [PR00463] (58-77)
  IPR002401 Cytochrome P450, E-class, group I [PR00463] (82-103)
  IPR002401 Cytochrome P450, E-class, group I [PR00463] (173-191)
  IPR002401 Cytochrome P450, E-class, group I [PR00463] (286-303)
  IPR002401 Cytochrome P450, E-class, group I [PR00463] (306-332)
  IPR002401 Cytochrome P450, E-class, group I [PR00463] (349-367)
  IPR002401 Cytochrome P450, E-class, group I [PR00463] (390-414)
  IPR002401 Cytochrome P450, E-class, group I [PR00463] (425-435)
  IPR002401 Cytochrome P450, E-class, group I [PR00463] (435-458)
  IPR017972 Cytochrome P450, conserved site [PS00086] (428-437)
  IPR036396 Cytochrome P450 superfamily [G3DSA:1.10.630.10] (19-490)
  IPR036396 Cytochrome P450 superfamily [SSF48264] (28-489)
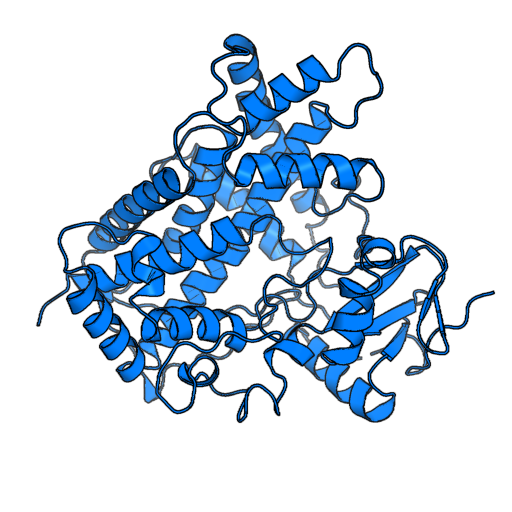  IPR050182 Cytochrome P450 family 2 [PTHR24300] (5-475)